Protein AF-A0A8S1W1Z1-F1 (afdb_monomer_lite)

InterPro domains:
  IPR001373 Cullin, N-terminal [PF00888] (69-509)
  IPR016158 Cullin homology domain [PS50069] (404-631)
  IPR045093 Cullin [PTHR11932] (11-750)

Organism: Paramecium octaurelia (NCBI:txid43137)

Radius of gyration: 48.41 Å; chains: 1; bounding box: 93×85×151 Å

Secondary structure (DSSP, 8-state):
-HHHHHHHHHHHHHHHHHHHHHHHHHHT-SS--TTTHHHHHHHHHHHHHHHHTTS-HHHHHHHHHHHHHHHHHHHHHHIIIIIHHHHHTS-TT-TTTHHHHHHHHHHHHHHHHHHHHHHHHHTHHHHHHT-STTHHHHHHHHHHHHHHHHHHTSSHHHHHHHHHHHHHHHHHH-S-TTSHHHHHHHHHHHHHHHHHHHHHTT-TT-TTT--HHHHHHHHHHHHHHHHHHHHHHH--HHHHHHHHHHHHHHHHHHT--S-HHHHHHHHHHHIIIIIIHHHHHHH-TTSTT-HHHHHHT--TT-HHHHHHHHHHIIIIITT-TT-HHHHHHHHHHHHHHHHHHHHTTTTPPP-HHHHHHHHHHHHHHHHHHHHHHHHTSTT-HHHHHHHHHHHHHHHT-GGG---HHHHHHHHHHHHHHHHHHH----HHHHHHGGGGGG-S-HHHHHHHHHHHHHHHHHHHHHH--SHHHHHHHHHHHHHHHHHHHHHH-HHHHHHHHHHHHHHHHHHS-EEEEE-TT--EEEEEPP----TTTSPPBPP------GGGHHHHHHHHHHHHTSSS------GGG-EEEEEETTTTEEEEEEHHHHHHHHTTSS----EEHHHHHHHH---HHHHHHHHHHHHHTTSEEEEEETTEEEEEE-HHHHHHHTTS-EEEE-------B-----------THHHHHHHHHHHHHHHSEEEHHHHHHHHHHHHHHHHS-PPPHHHHHHHHHHHHHTTSEEE-SS-TTEEEE-

Sequence (755 aa):
MAQSQNLTKTQFQDLEKQIENSFKNIFQAPTLLRKEHSKSDIQLNVEMMNFILKFANDEQIEMAINFFRILTKKVKHHIQDYIIPSLNCLKFDDQQQGCSNLEVFIQNYQTFIQRSRYLLTSFYFAINLLHQNNLLETLQKYLSYLFFERLCSTQIPKQLFMCFFQQLDAAYTRTDHNQDSWKKLTLALKEFGDILLNQQKAQQSIEIILDFPNHIFSHFQKKYQGLFNRWVDECEIPLYLRRVKMEKELNNQILNFQNSSIKQQVNSLLEDHLLKNYKDVILSEMKPFNLGQLLQNFKYEAQEYQNDLELFNELYLTLDPNDQEIKLKIKQKIIQEGTQILEMVINEEINQKLAHSFIISMFQLLQKYLKMIETCLCHNTNIQSLLTSAFEELLNCQNQNIDFQEYFVLFIEEEIENVIKNQIRNEYLIDSIQLLLFMSENQDFALYYQNRLAQRLLKYYRILSNHEFLQIYLRTESLIIQKMSSLMGNQNTYHLQSMIEEFQNNSDTTFEFRTEDHKLLIVQYPLLLKHQDWPKFKQQQIELNQEFQTINQLKLQFESQQDQKLINWIDLISYVDIEYSKMQITFRISIPQAMILFSYQSSNEFMSVKRISSITKLQEYFISQNCAEMKAAKILEEVIQDDVELYRFNEEWMEQEATQRRKIIIATTQNPFLYLKKSKQRKNLQLPIEAFIIKTLKNQKQILFQDLVPMLEKFIKRTFNESVELVQITAIVKYLYEKNYLEKDESNPELLKYI

Foldseek 3Di:
DVVVVVVLVVLVVVLLVLLVVLLCCLLVDPDDPVPPSVVSLVVSQVSLLVSLVVDDLVVSLVSLVVSVVSVLVSLLVSLVPPVVVVLVVDPLVDLVCLLVSLVVNLVSLVSQLVSVLSSCSSNVNSQCSNDDPPSSVLVSLVSLVSNVVNCLVDCSLVSNVVSLVSLVVVLVPDPDCPDPVSVSSLVSSQSSVQSLVVNVVNDPPPVDRPPPLVVLLVSLLVVLLVVQVPCLVVDALLVLLVVLVVVLVSLVRRVPYPDCVSSVSSNVSSLVRSPVVCVCVLLDPPDDRHPLVLLVVDDPVDVSSLVSLLSVLVNPCVVPVPPVSSLVSLLVSLLVQLVVLVVQCQPDDDDLVNLQSSLVSVVVSLVSQVVSCVRRNVVSVSSVVSSLVSLLCSQAVVVRVDDNLVSLLSNLVVVLVVCLVVVDDDVVSLSSLCSCLSYQPLLVSLVVNQLVLLLVLLQCLQVVPDPVSNVSSLVSQVSNLVSSCVRVNCVSSVLVVVVSVLSVVQSPDWDFDADPVRDTDTHRGDRDDDPVSHFAFDDDDWDDDPVCVSVVSVVVVNVVPDPPDDDDDDQQSDWDWDQDVVFLEIETEGNLLVLLVVVCVVPQDWAFLVRSCVRRVDDSVSSVQSQVQCVVLVQWDWDQDPNTTTIGGRPPVCVVVRPDNDYHYGGRPDSRGDDPPPPPPVPPCLVVLLVLVLVVCVVVQKDFLVVSQVVSQVVCCNPPVDGDDPVSNVVSLVVCVVVQQWDADPVDRRMTGGD

pLDDT: mean 82.54, std 10.55, range [36.75, 95.62]

Structure (mmCIF, N/CA/C/O backbone):
data_AF-A0A8S1W1Z1-F1
#
_entry.id   AF-A0A8S1W1Z1-F1
#
loop_
_atom_site.group_PDB
_atom_site.id
_atom_site.type_symbol
_atom_site.label_atom_id
_atom_site.label_alt_id
_atom_site.label_comp_id
_atom_site.label_asym_id
_atom_site.label_entity_id
_atom_site.label_seq_id
_atom_site.pdbx_PDB_ins_code
_atom_site.Cartn_x
_atom_site.Cartn_y
_atom_site.Cartn_z
_atom_site.occupancy
_atom_site.B_iso_or_equiv
_atom_site.auth_seq_id
_atom_site.auth_comp_id
_atom_site.auth_asym_id
_atom_site.auth_atom_id
_atom_site.pdbx_PDB_model_num
ATOM 1 N N . MET A 1 1 ? -29.841 -31.504 88.970 1.00 41.09 1 MET A N 1
ATOM 2 C CA . MET A 1 1 ? -30.162 -31.314 87.536 1.00 41.09 1 MET A CA 1
ATOM 3 C C . MET A 1 1 ? -31.179 -30.192 87.290 1.00 41.09 1 MET A C 1
ATOM 5 O O . MET A 1 1 ? -30.877 -29.318 86.495 1.00 41.09 1 MET A O 1
ATOM 9 N N . ALA A 1 2 ? -32.317 -30.106 87.998 1.00 40.75 2 ALA A N 1
ATOM 10 C CA . ALA A 1 2 ? -33.287 -29.011 87.784 1.00 40.75 2 ALA A CA 1
ATOM 11 C C . ALA A 1 2 ? -32.775 -27.596 88.170 1.00 40.75 2 ALA A C 1
ATOM 13 O O . ALA A 1 2 ? -33.076 -26.618 87.491 1.00 40.75 2 ALA A O 1
ATOM 14 N N . GLN A 1 3 ? -31.945 -27.465 89.217 1.00 36.75 3 GLN A N 1
ATOM 15 C CA . GLN A 1 3 ? -31.344 -26.173 89.603 1.00 36.75 3 GLN A CA 1
ATOM 16 C C . GLN A 1 3 ? -30.238 -25.695 88.638 1.00 36.75 3 GLN A C 1
ATOM 18 O O . GLN A 1 3 ? -30.106 -24.494 88.425 1.00 36.75 3 GLN A O 1
ATOM 23 N N . SER A 1 4 ? -29.489 -26.604 87.996 1.00 42.31 4 SER A N 1
ATOM 24 C CA . SER A 1 4 ? -28.465 -26.245 86.997 1.00 42.31 4 SER A CA 1
ATOM 25 C C . SER A 1 4 ? -29.071 -25.854 85.640 1.00 42.31 4 SER A C 1
ATOM 27 O O . SER A 1 4 ? -28.515 -25.005 84.946 1.00 42.31 4 SER A O 1
ATOM 29 N N . GLN A 1 5 ? -30.240 -26.404 85.286 1.00 53.53 5 GLN A N 1
ATOM 30 C CA . GLN A 1 5 ? -31.008 -26.017 84.091 1.00 53.53 5 GLN A CA 1
ATOM 31 C C . GLN A 1 5 ? -31.699 -24.646 84.236 1.00 53.53 5 GLN A C 1
ATOM 33 O O . GLN A 1 5 ? -31.780 -23.884 83.276 1.00 53.53 5 GLN A O 1
ATOM 38 N N . ASN A 1 6 ? -32.149 -24.278 85.442 1.00 56.44 6 ASN A N 1
ATOM 39 C CA . ASN A 1 6 ? -32.718 -22.946 85.679 1.00 56.44 6 ASN A CA 1
ATOM 40 C C . ASN A 1 6 ? -31.652 -21.837 85.704 1.00 56.44 6 ASN A C 1
ATOM 42 O O . ASN A 1 6 ? -31.912 -20.757 85.179 1.00 56.44 6 ASN A O 1
ATOM 46 N N . LEU A 1 7 ? -30.451 -22.104 86.243 1.00 53.84 7 LEU A N 1
ATOM 47 C CA . LEU A 1 7 ? -29.337 -21.141 86.226 1.00 53.84 7 LEU A CA 1
ATOM 48 C C . LEU A 1 7 ? -28.805 -20.858 84.812 1.00 53.84 7 LEU A C 1
ATOM 50 O O . LEU A 1 7 ? -28.386 -19.742 84.523 1.00 53.84 7 LEU A O 1
ATOM 54 N N . THR A 1 8 ? -28.809 -21.855 83.928 1.00 68.81 8 THR A N 1
ATOM 55 C CA . THR A 1 8 ? -28.355 -21.697 82.535 1.00 68.81 8 THR A CA 1
ATOM 56 C C . THR A 1 8 ? -29.354 -20.897 81.697 1.00 68.81 8 THR A C 1
ATOM 58 O O . THR A 1 8 ? -28.939 -20.102 80.855 1.00 68.81 8 THR A O 1
ATOM 61 N N . LYS A 1 9 ? -30.660 -21.015 81.978 1.00 76.62 9 LYS A N 1
ATOM 62 C CA . LYS A 1 9 ? -31.714 -20.238 81.305 1.00 76.62 9 LYS A CA 1
ATOM 63 C C . LYS A 1 9 ? -31.689 -18.749 81.668 1.00 76.62 9 LYS A C 1
ATOM 65 O O . LYS A 1 9 ? -31.817 -17.916 80.776 1.00 76.62 9 LYS A O 1
ATOM 70 N N . THR A 1 10 ? -31.503 -18.403 82.943 1.00 79.00 10 THR A N 1
ATOM 71 C CA . THR A 1 10 ? -31.372 -16.997 83.368 1.00 79.00 10 THR A CA 1
ATOM 72 C C . THR A 1 10 ? -30.078 -16.366 82.859 1.00 79.00 10 THR A C 1
ATOM 74 O O . THR A 1 10 ? -30.119 -15.261 82.330 1.00 79.00 10 THR A O 1
ATOM 77 N N . GLN A 1 11 ? -28.953 -17.091 82.899 1.00 80.56 11 GLN A N 1
ATOM 78 C CA . GLN A 1 11 ? -27.682 -16.619 82.329 1.00 80.56 11 GLN A CA 1
ATOM 79 C C . GLN A 1 11 ? -27.772 -16.352 80.818 1.00 80.56 11 GLN A C 1
ATOM 81 O O . GLN A 1 11 ? -27.222 -15.363 80.339 1.00 80.56 11 GLN A O 1
ATOM 86 N N . PHE A 1 12 ? -28.495 -17.189 80.066 1.00 83.00 12 PHE A N 1
ATOM 87 C CA . PHE A 1 12 ? -28.732 -16.954 78.639 1.00 83.00 12 PHE A CA 1
ATOM 88 C C . PHE A 1 12 ? -29.585 -15.704 78.384 1.00 83.00 12 PHE A C 1
ATOM 90 O O . PHE A 1 12 ? -29.287 -14.936 77.475 1.00 83.00 12 PHE A O 1
ATOM 97 N N . GLN A 1 13 ? -30.621 -15.468 79.196 1.00 84.25 13 GLN A N 1
ATOM 98 C CA . GLN A 1 13 ? -31.466 -14.270 79.091 1.00 84.25 13 GLN A CA 1
ATOM 99 C C . GLN A 1 13 ? -30.701 -12.980 79.412 1.00 84.25 13 GLN A C 1
ATOM 101 O O . GLN A 1 13 ? -30.949 -11.946 78.788 1.00 84.25 13 GLN A O 1
ATOM 106 N N . ASP A 1 14 ? -29.765 -13.026 80.361 1.00 84.94 14 ASP A N 1
ATOM 107 C CA . ASP A 1 14 ? -28.899 -11.887 80.667 1.00 84.94 14 ASP A CA 1
ATOM 108 C C . ASP A 1 14 ? -27.917 -11.609 79.518 1.00 84.94 14 ASP A C 1
ATOM 110 O O . ASP A 1 14 ? -27.782 -10.457 79.100 1.00 84.94 14 ASP A O 1
ATOM 114 N N . LEU A 1 15 ? -27.334 -12.653 78.918 1.00 83.94 15 LEU A N 1
ATOM 115 C CA . LEU A 1 15 ? -26.520 -12.531 77.702 1.00 83.94 15 LEU A CA 1
ATOM 116 C C . LEU A 1 15 ? -27.328 -11.997 76.513 1.00 83.94 15 LEU A C 1
ATOM 118 O O . LEU A 1 15 ? -26.839 -11.146 75.777 1.00 83.94 15 LEU A O 1
ATOM 122 N N . GLU A 1 16 ? -28.579 -12.423 76.331 1.00 84.81 16 GLU A N 1
ATOM 123 C CA . GLU A 1 16 ? -29.460 -11.897 75.281 1.00 84.81 16 GLU A CA 1
ATOM 124 C C . GLU A 1 16 ? -29.704 -10.386 75.451 1.00 84.81 16 GLU A C 1
ATOM 126 O O . GLU A 1 16 ? -29.646 -9.634 74.474 1.00 84.81 16 GLU A O 1
ATOM 131 N N . LYS A 1 17 ? -29.894 -9.909 76.690 1.00 85.75 17 LYS A N 1
ATOM 132 C CA . LYS A 1 17 ? -29.996 -8.469 76.989 1.00 85.75 17 LYS A CA 1
ATOM 133 C C . LYS A 1 17 ? -28.693 -7.722 76.716 1.00 85.75 17 LYS A C 1
ATOM 135 O O . LYS A 1 17 ? -28.730 -6.603 76.206 1.00 85.75 17 LYS A O 1
ATOM 140 N N . GLN A 1 18 ? -27.544 -8.307 77.042 1.00 85.38 18 GLN A N 1
ATOM 141 C CA . GLN A 1 18 ? -26.244 -7.694 76.757 1.00 85.38 18 GLN A CA 1
ATOM 142 C C . GLN A 1 18 ? -25.961 -7.633 75.250 1.00 85.38 18 GLN A C 1
ATOM 144 O O . GLN A 1 18 ? -25.497 -6.602 74.763 1.00 85.38 18 GLN A O 1
ATOM 149 N N . ILE A 1 19 ? -26.317 -8.682 74.500 1.00 84.56 19 ILE A N 1
ATOM 150 C CA . ILE A 1 19 ? -26.302 -8.695 73.032 1.00 84.56 19 ILE A CA 1
ATOM 151 C C . ILE A 1 19 ? -27.196 -7.585 72.484 1.00 84.56 19 ILE A C 1
ATOM 153 O O . ILE A 1 19 ? -26.788 -6.856 71.584 1.00 84.56 19 ILE A O 1
ATOM 157 N N . GLU A 1 20 ? -28.402 -7.416 73.029 1.00 85.06 20 GLU A N 1
ATOM 158 C CA . GLU A 1 20 ? -29.298 -6.340 72.613 1.00 85.06 20 GLU A CA 1
ATOM 159 C C . GLU A 1 20 ? -28.706 -4.953 72.895 1.00 85.06 20 GLU A C 1
ATOM 161 O O . GLU A 1 20 ? -28.796 -4.070 72.043 1.00 85.06 20 GLU A O 1
ATOM 166 N N . ASN A 1 21 ? -28.063 -4.763 74.046 1.00 84.38 21 ASN A N 1
ATOM 167 C CA . ASN A 1 21 ? -27.410 -3.501 74.386 1.00 84.38 21 ASN A CA 1
ATOM 168 C C . ASN A 1 21 ? -26.213 -3.212 73.472 1.00 84.38 21 ASN A C 1
ATOM 170 O O . ASN A 1 21 ? -26.111 -2.102 72.956 1.00 84.38 21 ASN A O 1
ATOM 174 N N . SER A 1 22 ? -25.352 -4.200 73.204 1.00 83.38 22 SER A N 1
ATOM 175 C CA . SER A 1 22 ? -24.253 -4.057 72.234 1.00 83.38 22 SER A CA 1
ATOM 176 C C . SER A 1 22 ? -24.800 -3.752 70.834 1.00 83.38 22 SER A C 1
ATOM 178 O O . SER A 1 22 ? -24.353 -2.807 70.186 1.00 83.38 22 SER A O 1
ATOM 180 N N . PHE A 1 23 ? -25.865 -4.437 70.406 1.00 85.50 23 PHE A N 1
ATOM 181 C CA . PHE A 1 23 ? -26.525 -4.165 69.130 1.00 85.50 23 PHE A CA 1
ATOM 182 C C . PHE A 1 23 ? -27.056 -2.726 69.038 1.00 85.50 23 PHE A C 1
ATOM 184 O O . PHE A 1 23 ? -26.802 -2.046 68.043 1.00 85.50 23 PHE A O 1
ATOM 191 N N . LYS A 1 24 ? -27.754 -2.229 70.070 1.00 84.19 24 LYS A N 1
ATOM 192 C CA . LYS A 1 24 ? -28.224 -0.832 70.126 1.00 84.19 24 LYS A CA 1
ATOM 193 C C . LYS A 1 24 ? -27.051 0.146 70.108 1.00 84.19 24 LYS A C 1
ATOM 195 O O . LYS A 1 24 ? -27.077 1.105 69.344 1.00 84.19 24 LYS A O 1
ATOM 200 N N . ASN A 1 25 ? -25.988 -0.131 70.854 1.00 83.00 25 ASN A N 1
ATOM 201 C CA . ASN A 1 25 ? -24.802 0.721 70.887 1.00 83.00 25 ASN A CA 1
ATOM 202 C C . ASN A 1 25 ? -24.084 0.788 69.530 1.00 83.00 25 ASN A C 1
ATOM 204 O O . ASN A 1 25 ? -23.547 1.833 69.182 1.00 83.00 25 ASN A O 1
ATOM 208 N N . ILE A 1 26 ? -24.098 -0.288 68.740 1.00 84.06 26 ILE A N 1
ATOM 209 C CA . ILE A 1 26 ? -23.440 -0.329 67.426 1.00 84.06 26 ILE A CA 1
ATOM 210 C C . ILE A 1 26 ? -24.333 0.265 66.322 1.00 84.06 26 ILE A C 1
ATOM 212 O O . ILE A 1 26 ? -23.852 1.022 65.478 1.00 84.06 26 ILE A O 1
ATOM 216 N N . PHE A 1 27 ? -25.631 -0.058 66.307 1.00 82.50 27 PHE A N 1
ATOM 217 C CA . PHE A 1 27 ? -26.546 0.319 65.218 1.00 82.50 27 PHE A CA 1
ATOM 218 C C . PHE A 1 27 ? -27.406 1.559 65.486 1.00 82.50 27 PHE A C 1
ATOM 220 O O . PHE A 1 27 ? -27.892 2.155 64.527 1.00 82.50 27 PHE A O 1
ATOM 227 N N . GLN A 1 28 ? -27.586 1.976 66.740 1.00 79.06 28 GLN A N 1
ATOM 228 C CA . GLN A 1 28 ? -28.402 3.145 67.107 1.00 79.06 28 GLN A CA 1
ATOM 229 C C . GLN A 1 28 ? -27.569 4.335 67.608 1.00 79.06 28 GLN A C 1
ATOM 231 O O . GLN A 1 28 ? -28.120 5.418 67.789 1.00 79.06 28 GLN A O 1
ATOM 236 N N . ALA A 1 29 ? -26.250 4.187 67.788 1.00 74.81 29 ALA A N 1
ATOM 237 C CA . ALA A 1 29 ? -25.397 5.313 68.161 1.00 74.81 29 ALA A CA 1
ATOM 238 C C . ALA A 1 29 ? -25.264 6.344 67.015 1.00 74.81 29 ALA A C 1
ATOM 240 O O . ALA A 1 29 ? -25.093 5.960 65.848 1.00 74.81 29 ALA A O 1
ATOM 241 N N . PRO A 1 30 ? -25.294 7.656 67.329 1.00 64.06 30 PRO A N 1
ATOM 242 C CA . PRO A 1 30 ? -25.141 8.721 66.338 1.00 64.06 30 PRO A CA 1
ATOM 243 C C . PRO A 1 30 ? -23.711 8.811 65.777 1.00 64.06 30 PRO A C 1
ATOM 245 O O . PRO A 1 30 ? -23.535 9.197 64.625 1.00 64.06 30 PRO A O 1
ATOM 248 N N . THR A 1 31 ? -22.686 8.405 66.537 1.00 62.00 31 THR A N 1
ATOM 249 C CA . THR A 1 31 ? -21.277 8.396 66.108 1.00 62.00 31 THR A CA 1
ATOM 250 C C . THR A 1 31 ? -20.552 7.130 66.574 1.00 62.00 31 THR A C 1
ATOM 252 O O . THR A 1 31 ? -20.745 6.655 67.689 1.00 62.00 31 THR A O 1
ATOM 255 N N . LEU A 1 32 ? -19.700 6.572 65.707 1.00 58.25 32 LEU A N 1
ATOM 256 C CA . LEU A 1 32 ? -18.851 5.412 66.011 1.00 58.25 32 LEU A CA 1
ATOM 257 C C . LEU A 1 32 ? -17.641 5.856 66.856 1.00 58.25 32 LEU A C 1
ATOM 259 O O . LEU A 1 32 ? -16.612 6.267 66.314 1.00 58.25 32 LEU A O 1
ATOM 263 N N . LEU A 1 33 ? -17.731 5.775 68.186 1.00 54.94 33 LEU A N 1
ATOM 264 C CA . LEU A 1 33 ? -16.610 6.087 69.080 1.00 54.94 33 LEU A CA 1
ATOM 265 C C . LEU A 1 33 ? -15.640 4.896 69.161 1.00 54.94 33 LEU A C 1
ATOM 267 O O . LEU A 1 33 ? -15.765 4.019 70.011 1.00 54.94 33 LEU A O 1
ATOM 271 N N . ARG A 1 34 ? -14.619 4.876 68.289 1.00 53.97 34 ARG A N 1
ATOM 272 C CA . ARG A 1 34 ? -13.616 3.787 68.164 1.00 53.97 34 ARG A CA 1
ATOM 273 C C . ARG A 1 34 ? -12.986 3.279 69.478 1.00 53.97 34 ARG A C 1
ATOM 275 O O . ARG A 1 34 ? -12.453 2.175 69.474 1.00 53.97 34 ARG A O 1
ATOM 282 N N . LYS A 1 35 ? -12.967 4.066 70.561 1.00 50.06 35 LYS A N 1
ATOM 283 C CA . LYS A 1 35 ? -12.235 3.742 71.803 1.00 50.06 35 LYS A CA 1
ATOM 284 C C . LYS A 1 35 ? -13.085 3.157 72.936 1.00 50.06 35 LYS A C 1
ATOM 286 O O . LYS A 1 35 ? -12.519 2.470 73.778 1.00 50.06 35 LYS A O 1
ATOM 291 N N . GLU A 1 36 ? -14.394 3.404 72.972 1.00 49.09 36 GLU A N 1
ATOM 292 C CA . GLU A 1 36 ? -15.251 2.945 74.083 1.00 49.09 36 GLU A CA 1
ATOM 293 C C . GLU A 1 36 ? -15.950 1.618 73.775 1.00 49.09 36 GLU A C 1
ATOM 295 O O . GLU A 1 36 ? -16.078 0.775 74.661 1.00 49.09 36 GLU A O 1
ATOM 300 N N . HIS A 1 37 ? -16.290 1.373 72.506 1.00 55.84 37 HIS A N 1
ATOM 301 C CA . HIS A 1 37 ? -16.954 0.137 72.081 1.00 55.84 37 HIS A CA 1
ATOM 302 C C . HIS A 1 37 ? -16.086 -1.117 72.289 1.00 55.84 37 HIS A C 1
ATOM 304 O O . HIS A 1 37 ? -16.599 -2.170 72.656 1.00 55.84 37 HIS A O 1
ATOM 310 N N . SER A 1 38 ? -14.752 -1.007 72.189 1.00 60.62 38 SER A N 1
ATOM 311 C CA . SER A 1 38 ? -13.870 -2.178 72.290 1.00 60.62 38 SER A CA 1
ATOM 312 C C . SER A 1 38 ? -13.922 -2.867 73.655 1.00 60.62 38 SER A C 1
ATOM 314 O O . SER A 1 38 ? -13.819 -4.084 73.703 1.00 60.62 38 SER A O 1
ATOM 316 N N . LYS A 1 39 ? -14.124 -2.147 74.768 1.00 66.56 39 LYS A N 1
ATOM 317 C CA . LYS A 1 39 ? -14.141 -2.782 76.098 1.00 66.56 39 LYS A CA 1
ATOM 318 C C . LYS A 1 39 ? -15.425 -3.566 76.356 1.00 66.56 39 LYS A C 1
ATOM 320 O O . LYS A 1 39 ? -15.335 -4.713 76.781 1.00 66.56 39 LYS A O 1
ATOM 325 N N . SER A 1 40 ? -16.594 -2.983 76.079 1.00 70.94 40 SER A N 1
ATOM 326 C CA . SER A 1 40 ? -17.875 -3.677 76.283 1.00 70.94 40 SER A CA 1
ATOM 327 C C . SER A 1 40 ? -18.082 -4.816 75.286 1.00 70.94 40 SER A C 1
ATOM 329 O O . SER A 1 40 ? -18.641 -5.843 75.650 1.00 70.94 40 SER A O 1
ATOM 331 N N . ASP A 1 41 ? -17.597 -4.667 74.051 1.00 73.12 41 ASP A N 1
ATOM 332 C CA . ASP A 1 41 ? -17.726 -5.699 73.020 1.00 73.12 41 ASP A CA 1
ATOM 333 C C . ASP A 1 41 ? -16.752 -6.868 73.236 1.00 73.12 41 ASP A C 1
ATOM 335 O O . ASP A 1 41 ? -17.132 -8.026 73.060 1.00 73.12 41 ASP A O 1
ATOM 339 N N . ILE A 1 42 ? -15.519 -6.599 73.692 1.00 78.75 42 ILE A N 1
ATOM 340 C CA . ILE A 1 42 ? -14.591 -7.657 74.131 1.00 78.75 42 ILE A CA 1
ATOM 341 C C . ILE A 1 42 ? -15.171 -8.384 75.345 1.00 78.75 42 ILE A C 1
ATOM 343 O O . ILE A 1 42 ? -15.110 -9.610 75.403 1.00 78.75 42 ILE A O 1
ATOM 347 N N . GLN A 1 43 ? -15.756 -7.650 76.293 1.00 82.25 43 GLN A N 1
ATOM 348 C CA . GLN A 1 43 ? -16.395 -8.245 77.460 1.00 82.25 43 GLN A CA 1
ATOM 349 C C . GLN A 1 43 ? -17.577 -9.138 77.062 1.00 82.25 43 GLN A C 1
ATOM 351 O O . GLN A 1 43 ? -17.638 -10.274 77.520 1.00 82.25 43 GLN A O 1
ATOM 356 N N . LEU A 1 44 ? -18.444 -8.689 76.148 1.00 84.75 44 LEU A N 1
ATOM 357 C CA . LEU A 1 44 ? -19.537 -9.508 75.620 1.00 84.75 44 LEU A CA 1
ATOM 358 C C . LEU A 1 44 ? -19.015 -10.792 74.960 1.00 84.75 44 LEU A C 1
ATOM 360 O O . LEU A 1 44 ? -19.517 -11.875 75.244 1.00 84.75 44 LEU A O 1
ATOM 364 N N . ASN A 1 45 ? -17.976 -10.690 74.128 1.00 84.19 45 ASN A N 1
ATOM 365 C CA . ASN A 1 45 ? -17.371 -11.850 73.476 1.00 84.19 45 ASN A CA 1
ATOM 366 C C . ASN A 1 45 ? -16.795 -12.852 74.498 1.00 84.19 45 ASN A C 1
ATOM 368 O O . ASN A 1 45 ? -16.975 -14.060 74.356 1.00 84.19 45 ASN A O 1
ATOM 372 N N . VAL A 1 46 ? -16.142 -12.361 75.559 1.00 84.94 46 VAL A N 1
ATOM 373 C CA . VAL A 1 46 ? -15.609 -13.186 76.660 1.00 84.94 46 VAL A CA 1
ATOM 374 C C . VAL A 1 46 ? -16.735 -13.831 77.470 1.00 84.94 46 VAL A C 1
ATOM 376 O O . VAL A 1 46 ? -16.641 -15.002 77.832 1.00 84.94 46 VAL A O 1
ATOM 379 N N . GLU A 1 47 ? -17.814 -13.107 77.749 1.00 85.38 47 GLU A N 1
ATOM 380 C CA . GLU A 1 47 ? -18.965 -13.635 78.486 1.00 85.38 47 GLU A CA 1
ATOM 381 C C . GLU A 1 47 ? -19.718 -14.692 77.665 1.00 85.38 47 GLU A C 1
ATOM 383 O O . GLU A 1 47 ? -20.048 -15.757 78.193 1.00 85.38 47 GLU A O 1
ATOM 388 N N . MET A 1 48 ? -19.882 -14.469 76.358 1.00 84.81 48 MET A N 1
ATOM 389 C CA . MET A 1 48 ? -20.394 -15.470 75.420 1.00 84.81 48 MET A CA 1
ATOM 390 C C . MET A 1 48 ? -19.485 -16.700 75.354 1.00 84.81 48 MET A C 1
ATOM 392 O O . MET A 1 48 ? -19.976 -17.825 75.418 1.00 84.81 48 MET A O 1
ATOM 396 N N . MET A 1 49 ? -18.165 -16.508 75.285 1.00 86.25 49 MET A N 1
ATOM 397 C CA . MET A 1 49 ? -17.184 -17.594 75.310 1.00 86.25 49 MET A CA 1
ATOM 398 C C . MET A 1 49 ? -17.302 -18.441 76.574 1.00 86.25 49 MET A C 1
ATOM 400 O O . MET A 1 49 ? -17.470 -19.659 76.498 1.00 86.25 49 MET A O 1
ATOM 404 N N . ASN A 1 50 ? -17.275 -17.792 77.736 1.00 86.56 50 ASN A N 1
ATOM 405 C CA . ASN A 1 50 ? -17.387 -18.451 79.032 1.00 86.56 50 ASN A CA 1
ATOM 406 C C . ASN A 1 50 ? -18.723 -19.176 79.203 1.00 86.56 50 ASN A C 1
ATOM 408 O O . ASN A 1 50 ? -18.796 -20.155 79.940 1.00 86.56 50 ASN A O 1
ATOM 412 N N . PHE A 1 51 ? -19.786 -18.694 78.561 1.00 86.56 51 PHE A N 1
ATOM 413 C CA . PHE A 1 51 ? -21.082 -19.353 78.570 1.00 86.56 51 PHE A CA 1
ATOM 414 C C . PHE A 1 51 ? -21.112 -20.578 77.656 1.00 86.56 51 PHE A C 1
ATOM 416 O O . PHE A 1 51 ? -21.553 -21.636 78.097 1.00 86.56 51 PHE A O 1
ATOM 423 N N . ILE A 1 52 ? -20.604 -20.469 76.425 1.00 85.00 52 ILE A N 1
ATOM 424 C CA . ILE A 1 52 ? -20.589 -21.584 75.471 1.00 85.00 52 ILE A CA 1
ATOM 425 C C . ILE A 1 52 ? -19.699 -22.729 75.980 1.00 85.00 52 ILE A C 1
ATOM 427 O O . ILE A 1 52 ? -20.117 -23.880 75.945 1.00 85.00 52 ILE A O 1
ATOM 431 N N . LEU A 1 53 ? -18.533 -22.433 76.564 1.00 85.19 53 LEU A N 1
ATOM 432 C CA . LEU A 1 53 ? -17.608 -23.447 77.099 1.00 85.19 53 LEU A CA 1
ATOM 433 C C . LEU A 1 53 ? -18.173 -24.289 78.263 1.00 85.19 53 LEU A C 1
ATOM 435 O O . LEU A 1 53 ? -17.545 -25.270 78.657 1.00 85.19 53 LEU A O 1
ATOM 439 N N . LYS A 1 54 ? -19.345 -23.944 78.819 1.00 85.88 54 LYS A N 1
ATOM 440 C CA . LYS A 1 54 ? -20.030 -24.753 79.847 1.00 85.88 54 LYS A CA 1
ATOM 441 C C . LYS A 1 54 ? -20.743 -25.986 79.282 1.00 85.88 54 LYS A C 1
ATOM 443 O O . LYS A 1 54 ? -21.161 -26.833 80.068 1.00 85.88 54 LYS A O 1
ATOM 448 N N . PHE A 1 55 ? -20.917 -26.063 77.964 1.00 84.81 55 PHE A N 1
ATOM 449 C CA . PHE A 1 55 ? -21.656 -27.122 77.278 1.00 84.81 55 PHE A CA 1
ATOM 450 C C . PHE A 1 55 ? -20.712 -28.153 76.645 1.00 84.81 55 PHE A C 1
ATOM 452 O O . PHE A 1 55 ? -19.536 -27.862 76.403 1.00 84.81 55 PHE A O 1
ATOM 459 N N . ALA A 1 56 ? -21.215 -29.361 76.372 1.00 84.94 56 ALA A N 1
ATOM 460 C CA . ALA A 1 56 ? -20.457 -30.379 75.637 1.00 84.94 56 ALA A CA 1
ATOM 461 C C . ALA A 1 56 ? -20.216 -29.937 74.180 1.00 84.94 56 ALA A C 1
ATOM 463 O O . ALA A 1 56 ? -20.981 -29.136 73.650 1.00 84.94 56 ALA A O 1
ATOM 464 N N . ASN A 1 57 ? -19.177 -30.458 73.518 1.00 78.62 57 ASN A N 1
ATOM 465 C CA . ASN A 1 57 ? -18.756 -29.998 72.182 1.00 78.62 57 ASN A CA 1
ATOM 466 C C . ASN A 1 57 ? -19.900 -29.938 71.146 1.00 78.62 57 ASN A C 1
ATOM 468 O O . ASN A 1 57 ? -19.979 -28.969 70.395 1.00 78.62 57 ASN A O 1
ATOM 472 N N . ASP A 1 58 ? -20.816 -30.912 71.144 1.00 76.25 58 ASP A N 1
ATOM 473 C CA . ASP A 1 58 ? -21.952 -30.938 70.207 1.00 76.25 58 ASP A CA 1
ATOM 474 C C . ASP A 1 58 ? -22.995 -29.841 70.516 1.00 76.25 58 ASP A C 1
ATOM 476 O O . ASP A 1 58 ? -23.575 -29.238 69.613 1.00 76.25 58 ASP A O 1
ATOM 480 N N . GLU A 1 59 ? -23.179 -29.507 71.796 1.00 82.38 59 GLU A N 1
ATOM 481 C CA . GLU A 1 59 ? -24.095 -28.462 72.277 1.00 82.38 59 GLU A CA 1
ATOM 482 C C . GLU A 1 59 ? -23.501 -27.046 72.132 1.00 82.38 59 GLU A C 1
ATOM 484 O O . GLU A 1 59 ? -24.234 -26.060 72.012 1.00 82.38 59 GLU A O 1
ATOM 489 N N . GLN A 1 60 ? -22.167 -26.918 72.100 1.00 82.88 60 GLN A N 1
ATOM 490 C CA . GLN A 1 60 ? -21.479 -25.639 71.882 1.00 82.88 60 GLN A CA 1
ATOM 491 C C . GLN A 1 60 ? -21.820 -25.032 70.516 1.00 82.88 60 GLN A C 1
ATOM 493 O O . GLN A 1 60 ? -22.053 -23.824 70.410 1.00 82.88 60 GLN A O 1
ATOM 498 N N . ILE A 1 61 ? -21.892 -25.874 69.480 1.00 81.00 61 ILE A N 1
ATOM 499 C CA . ILE A 1 61 ? -22.263 -25.471 68.117 1.00 81.00 61 ILE A CA 1
ATOM 500 C C . ILE A 1 61 ? -23.714 -24.983 68.090 1.00 81.00 61 ILE A C 1
ATOM 502 O O . ILE A 1 61 ? -24.003 -23.925 67.529 1.00 81.00 61 ILE A O 1
ATOM 506 N N . GLU A 1 62 ? -24.630 -25.706 68.736 1.00 82.19 62 GLU A N 1
ATOM 507 C CA . GLU A 1 62 ? -26.040 -25.317 68.811 1.00 82.19 62 GLU A CA 1
ATOM 508 C C . GLU A 1 62 ? -26.225 -23.972 69.532 1.00 82.19 62 GLU A C 1
ATOM 510 O O . GLU A 1 62 ? -26.996 -23.113 69.087 1.00 82.19 62 GLU A O 1
ATOM 515 N N . MET A 1 63 ? -25.458 -23.733 70.597 1.00 83.06 63 MET A N 1
ATOM 516 C CA . MET A 1 63 ? -25.477 -22.455 71.305 1.00 83.06 63 MET A CA 1
ATOM 517 C C . MET A 1 63 ? -24.912 -21.304 70.473 1.00 83.06 63 MET A C 1
ATOM 519 O O . MET A 1 63 ? -25.521 -20.231 70.431 1.00 83.06 63 MET A O 1
ATOM 523 N N . ALA A 1 64 ? -23.819 -21.526 69.739 1.00 82.81 64 ALA A N 1
ATOM 524 C CA . ALA A 1 64 ? -23.317 -20.551 68.774 1.00 82.81 64 ALA A CA 1
ATOM 525 C C . ALA A 1 64 ? -24.381 -20.220 67.706 1.00 82.81 64 ALA A C 1
ATOM 527 O O . ALA A 1 64 ? -24.650 -19.044 67.447 1.00 82.81 64 ALA A O 1
ATOM 528 N N . ILE A 1 65 ? -25.069 -21.230 67.154 1.00 82.69 65 ILE A N 1
ATOM 529 C CA . ILE A 1 65 ? -26.175 -21.048 66.196 1.00 82.69 65 ILE A CA 1
ATOM 530 C C . ILE A 1 65 ? -27.310 -20.213 66.805 1.00 82.69 65 ILE A C 1
ATOM 532 O O . ILE A 1 65 ? -27.841 -19.319 66.141 1.00 82.69 65 ILE A O 1
ATOM 536 N N . ASN A 1 66 ? -27.689 -20.458 68.059 1.00 84.69 66 ASN A N 1
ATOM 537 C CA . ASN A 1 66 ? -28.751 -19.701 68.723 1.00 84.69 66 ASN A CA 1
ATOM 538 C C . ASN A 1 66 ? -28.388 -18.219 68.901 1.00 84.69 66 ASN A C 1
ATOM 540 O O . ASN A 1 66 ? -29.224 -17.354 68.622 1.00 84.69 66 ASN A O 1
ATOM 544 N N . PHE A 1 67 ? -27.137 -17.901 69.244 1.00 85.19 67 PHE A N 1
ATOM 545 C CA . PHE A 1 67 ? -26.662 -16.514 69.265 1.00 85.19 67 PHE A CA 1
ATOM 546 C C . PHE A 1 67 ? -26.708 -15.861 67.876 1.00 85.19 67 PHE A C 1
ATOM 548 O O . PHE A 1 67 ? -27.174 -14.726 67.742 1.00 85.19 67 PHE A O 1
ATOM 555 N N . PHE A 1 68 ? -26.339 -16.589 66.819 1.00 82.81 68 PHE A N 1
ATOM 556 C CA . PHE A 1 68 ? -26.481 -16.110 65.441 1.00 82.81 68 PHE A CA 1
ATOM 557 C C . PHE A 1 68 ? -27.935 -15.909 65.003 1.00 82.81 68 PHE A C 1
ATOM 559 O O . PHE A 1 68 ? -28.224 -14.974 64.251 1.00 82.81 68 PHE A O 1
ATOM 566 N N . ARG A 1 69 ? -28.873 -16.740 65.470 1.00 85.06 69 ARG A N 1
ATOM 567 C CA . ARG A 1 69 ? -30.313 -16.556 65.218 1.00 85.06 69 ARG A CA 1
ATOM 568 C C . ARG A 1 69 ? -30.829 -15.276 65.869 1.00 85.06 69 ARG A C 1
ATOM 570 O O . ARG A 1 69 ? -31.543 -14.516 65.213 1.00 85.06 69 ARG A O 1
ATOM 577 N N . ILE A 1 70 ? -30.436 -15.008 67.118 1.00 86.38 70 ILE A N 1
ATOM 578 C CA . ILE A 1 70 ? -30.767 -13.759 67.823 1.00 86.38 70 ILE A CA 1
ATOM 579 C C . ILE A 1 70 ? -30.206 -12.563 67.046 1.00 86.38 70 ILE A C 1
ATOM 581 O O . ILE A 1 70 ? -30.948 -11.628 66.737 1.00 86.38 70 ILE A O 1
ATOM 585 N N . LEU A 1 71 ? -28.934 -12.633 66.645 1.00 85.19 71 LEU A N 1
ATOM 586 C CA . LEU A 1 71 ? -28.271 -11.604 65.848 1.00 85.19 71 LEU A CA 1
ATOM 587 C C . LEU A 1 71 ? -29.007 -11.333 64.530 1.00 85.19 71 LEU A C 1
ATOM 589 O O . LEU A 1 71 ? -29.381 -10.199 64.241 1.00 85.19 71 LEU A O 1
ATOM 593 N N . THR A 1 72 ? -29.281 -12.390 63.764 1.00 86.19 72 THR A N 1
ATOM 594 C CA . THR A 1 72 ? -30.010 -12.338 62.488 1.00 86.19 72 THR A CA 1
ATOM 595 C C . THR A 1 72 ? -31.378 -11.688 62.670 1.00 86.19 72 THR A C 1
ATOM 597 O O . THR A 1 72 ? -31.769 -10.825 61.882 1.00 86.19 72 THR A O 1
ATOM 600 N N . LYS A 1 73 ? -32.109 -12.060 63.729 1.00 89.06 73 LYS A N 1
ATOM 601 C CA . LYS A 1 73 ? -33.412 -11.472 64.050 1.00 89.06 73 LYS A CA 1
ATOM 602 C C . LYS A 1 73 ? -33.280 -9.972 64.313 1.00 89.06 73 LYS A C 1
ATOM 604 O O . LYS A 1 73 ? -34.035 -9.207 63.717 1.00 89.06 73 LYS A O 1
ATOM 609 N N . LYS A 1 74 ? -32.327 -9.542 65.145 1.00 88.25 74 LYS A N 1
ATOM 610 C CA . LYS A 1 74 ? -32.115 -8.119 65.470 1.00 88.25 74 LYS A CA 1
ATOM 611 C C . LYS A 1 74 ? -31.678 -7.304 64.250 1.00 88.25 74 LYS A C 1
ATOM 613 O O . LYS A 1 74 ? -32.238 -6.237 64.019 1.00 88.25 74 LYS A O 1
ATOM 618 N N . VAL A 1 75 ? -30.782 -7.835 63.415 1.00 88.94 75 VAL A N 1
ATOM 619 C CA . VAL A 1 75 ? -30.385 -7.213 62.138 1.00 88.94 75 VAL A CA 1
ATOM 620 C C . VAL A 1 75 ? -31.596 -7.038 61.217 1.00 88.94 75 VAL A C 1
ATOM 622 O O . VAL A 1 75 ? -31.816 -5.940 60.712 1.00 88.94 75 VAL A O 1
ATOM 625 N N . LYS A 1 76 ? -32.432 -8.076 61.056 1.00 89.06 76 LYS A N 1
ATOM 626 C CA . LYS A 1 76 ? -33.665 -7.999 60.250 1.00 89.06 76 LYS A CA 1
ATOM 627 C C . LYS A 1 76 ? -34.629 -6.918 60.762 1.00 89.06 76 LYS A C 1
ATOM 629 O O . LYS A 1 76 ? -35.182 -6.196 59.939 1.00 89.06 76 LYS A O 1
ATOM 634 N N . HIS A 1 77 ? -34.802 -6.778 62.081 1.00 89.06 77 HIS A N 1
ATOM 635 C CA . HIS A 1 77 ? -35.642 -5.717 62.663 1.00 89.06 77 HIS A CA 1
ATOM 636 C C . HIS A 1 77 ? -35.028 -4.334 62.439 1.00 89.06 77 HIS A C 1
ATOM 638 O O . HIS A 1 77 ? -35.722 -3.422 62.019 1.00 89.06 77 HIS A O 1
ATOM 644 N N . HIS A 1 78 ? -33.714 -4.174 62.616 1.00 89.19 78 HIS A N 1
ATOM 645 C CA . HIS A 1 78 ? -33.062 -2.888 62.369 1.00 89.19 78 HIS A CA 1
ATOM 646 C C . HIS A 1 78 ? -33.210 -2.417 60.916 1.00 89.19 78 HIS A C 1
ATOM 648 O O . HIS A 1 78 ? -33.491 -1.243 60.673 1.00 89.19 78 HIS A O 1
ATOM 654 N N . ILE A 1 79 ? -33.074 -3.333 59.952 1.00 89.00 79 ILE A N 1
ATOM 655 C CA . ILE A 1 79 ? -33.303 -3.010 58.541 1.00 89.00 79 ILE A CA 1
ATOM 656 C C . ILE A 1 79 ? -34.759 -2.569 58.322 1.00 89.00 79 ILE A C 1
ATOM 658 O O . ILE A 1 79 ? -34.992 -1.555 57.668 1.00 89.00 79 ILE A O 1
ATOM 662 N N . GLN A 1 80 ? -35.723 -3.286 58.905 1.00 89.44 80 GLN A N 1
ATOM 663 C CA . GLN A 1 80 ? -37.153 -3.001 58.762 1.00 89.44 80 GLN A CA 1
ATOM 664 C C . GLN A 1 80 ? -37.590 -1.690 59.424 1.00 89.44 80 GLN A C 1
ATOM 666 O O . GLN A 1 80 ? -38.377 -0.951 58.839 1.00 89.44 80 GLN A O 1
ATOM 671 N N . ASP A 1 81 ? -37.082 -1.405 60.620 1.00 87.31 81 ASP A N 1
ATOM 672 C CA . ASP A 1 81 ? -37.598 -0.338 61.479 1.00 87.31 81 ASP 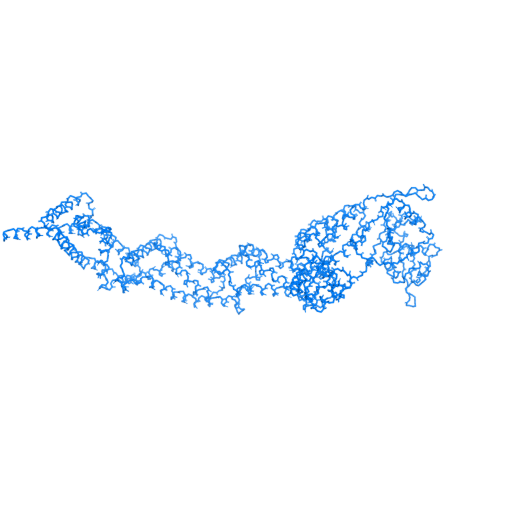A CA 1
ATOM 673 C C . ASP A 1 81 ? -36.845 0.988 61.292 1.00 87.31 81 ASP A C 1
ATOM 675 O O . ASP A 1 81 ? -37.375 2.045 61.624 1.00 87.31 81 ASP A O 1
ATOM 679 N N . TYR A 1 82 ? -35.617 0.954 60.755 1.00 86.00 82 TYR A N 1
ATOM 680 C CA . TYR A 1 82 ? -34.763 2.145 60.642 1.00 86.00 82 TYR A CA 1
ATOM 681 C C . TYR A 1 82 ? -34.243 2.405 59.226 1.00 86.00 82 TYR A C 1
ATOM 683 O O . TYR A 1 82 ? -34.274 3.546 58.770 1.00 86.00 82 TYR A O 1
ATOM 691 N N . ILE A 1 83 ? -33.775 1.375 58.513 1.00 86.88 83 ILE A N 1
ATOM 692 C CA . ILE A 1 83 ? -33.160 1.550 57.183 1.00 86.88 83 ILE A CA 1
ATOM 693 C C . ILE A 1 83 ? -34.228 1.695 56.094 1.00 86.88 83 ILE A C 1
ATOM 695 O O . ILE A 1 83 ? -34.159 2.608 55.279 1.00 86.88 83 ILE A O 1
ATOM 699 N N . ILE A 1 84 ? -35.238 0.825 56.076 1.00 88.06 84 ILE A N 1
ATOM 700 C CA . ILE A 1 84 ? -36.331 0.907 55.099 1.00 88.06 84 ILE A CA 1
ATOM 701 C C . ILE A 1 84 ? -37.098 2.238 55.230 1.00 88.06 84 ILE A C 1
ATOM 703 O O . ILE A 1 84 ? -37.293 2.895 54.209 1.00 88.06 84 ILE A O 1
ATOM 707 N N . PRO A 1 85 ? -37.487 2.704 56.435 1.00 88.19 85 PRO A N 1
ATOM 708 C CA . PRO A 1 85 ? -38.151 3.996 56.586 1.00 88.19 85 PRO A CA 1
ATOM 709 C C . PRO A 1 85 ? -37.282 5.180 56.161 1.00 88.19 85 PRO A C 1
ATOM 711 O O . PRO A 1 85 ? -37.796 6.088 55.516 1.00 88.19 85 PRO A O 1
ATOM 714 N N . SER A 1 86 ? -35.974 5.171 56.458 1.00 85.94 86 SER A N 1
ATOM 715 C CA . SER A 1 86 ? -35.083 6.266 56.050 1.00 85.94 86 SER A CA 1
ATOM 716 C C . SER A 1 86 ? -34.925 6.355 54.531 1.00 85.94 86 SER A C 1
ATOM 718 O O . SER A 1 86 ? -34.878 7.457 53.989 1.00 85.94 86 SER A O 1
ATOM 720 N N . LEU A 1 87 ? -34.918 5.213 53.839 1.00 85.50 87 LEU A N 1
ATOM 721 C CA . LEU A 1 87 ? -34.883 5.152 52.379 1.00 85.50 87 LEU A CA 1
ATOM 722 C C . LEU A 1 87 ? -36.245 5.469 51.742 1.00 85.50 87 LEU A C 1
ATOM 724 O O . LEU A 1 87 ? -36.277 6.132 50.714 1.00 85.50 87 LEU A O 1
ATOM 728 N N . ASN A 1 88 ? -37.367 5.074 52.352 1.00 83.12 88 ASN A N 1
ATOM 729 C CA . ASN A 1 88 ? -38.715 5.405 51.860 1.00 83.12 88 ASN A CA 1
ATOM 730 C C . ASN A 1 88 ? -39.021 6.911 51.894 1.00 83.12 88 ASN A C 1
ATOM 732 O O . ASN A 1 88 ? -39.886 7.379 51.157 1.00 83.12 88 ASN A O 1
ATOM 736 N N . CYS A 1 89 ? -38.335 7.677 52.745 1.00 76.81 89 CYS A N 1
ATOM 737 C CA . CYS A 1 89 ? -38.445 9.135 52.766 1.00 76.81 89 CYS A CA 1
ATOM 738 C C . CYS A 1 89 ? -37.789 9.807 51.544 1.00 76.81 89 CYS A C 1
ATOM 740 O O . CYS A 1 89 ? -38.020 10.996 51.316 1.00 76.81 89 CYS A O 1
ATOM 742 N N . LEU A 1 90 ? -36.979 9.078 50.768 1.00 80.00 90 LEU A N 1
ATOM 743 C CA . LEU A 1 90 ? -36.306 9.596 49.580 1.00 80.00 90 LEU A CA 1
ATOM 744 C C . LEU A 1 90 ? -37.217 9.473 48.355 1.00 80.00 90 LEU A C 1
ATOM 746 O O . LEU A 1 90 ? -37.753 8.408 48.048 1.00 80.00 90 LEU A O 1
ATOM 750 N N . LYS A 1 91 ? -37.365 10.571 47.612 1.00 77.38 91 LYS A N 1
ATOM 751 C CA . LYS A 1 91 ? -38.078 10.578 46.330 1.00 77.38 91 LYS A CA 1
ATOM 752 C C . LYS A 1 91 ? -37.120 10.201 45.205 1.00 77.38 91 LYS A C 1
ATOM 754 O O . LYS A 1 91 ? -36.557 11.068 44.546 1.00 77.38 91 LYS A O 1
ATOM 759 N N . PHE A 1 92 ? -36.940 8.904 44.985 1.00 75.31 92 PHE A N 1
ATOM 760 C CA . PHE A 1 92 ? -36.059 8.379 43.933 1.00 75.31 92 PHE A CA 1
ATOM 761 C C . PHE A 1 92 ? -36.505 8.716 42.500 1.00 75.31 92 PHE A C 1
ATOM 763 O O . PHE A 1 92 ? -35.689 8.630 41.590 1.00 75.31 92 PHE A O 1
ATOM 770 N N . ASP A 1 93 ? -37.754 9.145 42.307 1.00 68.44 93 ASP A N 1
ATOM 771 C CA . ASP A 1 93 ? -38.281 9.555 40.998 1.00 68.44 93 ASP A CA 1
ATOM 772 C C . ASP A 1 93 ? -37.930 11.014 40.625 1.00 68.44 93 ASP A C 1
ATOM 774 O O . ASP A 1 93 ? -38.210 11.452 39.509 1.00 68.44 93 ASP A O 1
ATOM 778 N N . ASP A 1 94 ? -37.335 11.792 41.541 1.00 73.50 94 ASP A N 1
ATOM 779 C CA . ASP A 1 94 ? -36.930 13.177 41.279 1.00 73.50 94 ASP A CA 1
ATOM 780 C C . ASP A 1 94 ? -35.545 13.236 40.611 1.00 73.50 94 ASP A C 1
ATOM 782 O O . ASP A 1 94 ? -34.507 13.012 41.245 1.00 73.50 94 ASP A O 1
ATOM 786 N N . GLN A 1 95 ? -35.520 13.589 39.322 1.00 65.69 95 GLN A N 1
ATOM 787 C CA . GLN A 1 95 ? -34.294 13.689 38.524 1.00 65.69 95 GLN A CA 1
ATOM 788 C C . GLN A 1 95 ? -33.272 14.682 39.097 1.00 65.69 95 GLN A C 1
ATOM 790 O O . GLN A 1 95 ? -32.070 14.470 38.916 1.00 65.69 95 GLN A O 1
ATOM 795 N N . GLN A 1 96 ? -33.714 15.736 39.797 1.00 72.62 96 GLN A N 1
ATOM 796 C CA . GLN A 1 96 ? -32.810 16.744 40.362 1.00 72.62 96 GLN A CA 1
ATOM 797 C C . GLN A 1 96 ? -32.102 16.251 41.628 1.00 72.62 96 GLN A C 1
ATOM 799 O O . GLN A 1 96 ? -30.981 16.675 41.906 1.00 72.62 96 GLN A O 1
ATOM 804 N N . GLN A 1 97 ? -32.731 15.340 42.375 1.00 81.69 97 GLN A N 1
ATOM 805 C CA . GLN A 1 97 ? -32.197 14.802 43.631 1.00 81.69 97 GLN A CA 1
ATOM 806 C C . GLN A 1 97 ? -31.651 13.376 43.502 1.00 81.69 97 GLN A C 1
ATOM 808 O O . GLN A 1 97 ? -31.049 12.873 44.446 1.00 81.69 97 GLN A O 1
ATOM 813 N N . GLY A 1 98 ? -31.801 12.726 42.344 1.00 83.31 98 GLY A N 1
ATOM 814 C CA . GLY A 1 98 ? -31.426 11.323 42.153 1.00 83.31 98 GLY A CA 1
ATOM 815 C C . GLY A 1 98 ? -29.973 10.992 42.519 1.00 83.31 98 GLY A C 1
ATOM 816 O O . GLY A 1 98 ? -29.732 9.995 43.193 1.00 83.31 98 GLY A O 1
ATOM 817 N N . CYS A 1 99 ? -29.003 11.846 42.167 1.00 85.12 99 CYS A N 1
ATOM 818 C CA . CYS A 1 99 ? -27.599 11.654 42.563 1.00 85.12 99 CYS A CA 1
ATOM 819 C C . CYS A 1 99 ? -27.426 11.667 44.091 1.00 85.12 99 CYS A C 1
ATOM 821 O O . CYS A 1 99 ? -26.817 10.761 44.652 1.00 85.12 99 CYS A O 1
ATOM 823 N N . SER A 1 100 ? -28.013 12.652 44.776 1.00 86.62 100 SER A N 1
ATOM 824 C CA . SER A 1 100 ? -27.973 12.741 46.240 1.00 86.62 100 SER A CA 1
ATOM 825 C C . SER A 1 100 ? -28.715 11.578 46.902 1.00 86.62 100 SER A C 1
ATOM 827 O O . SER A 1 100 ? -28.265 11.061 47.918 1.00 86.62 100 SER A O 1
ATOM 829 N N . ASN A 1 101 ? -29.810 11.105 46.307 1.00 88.06 101 ASN A N 1
ATOM 830 C CA . ASN A 1 101 ? -30.544 9.941 46.799 1.00 88.06 101 ASN A CA 1
ATOM 831 C C . ASN A 1 101 ? -29.711 8.650 46.687 1.00 88.06 101 ASN A C 1
ATOM 833 O O . ASN A 1 101 ? -29.725 7.832 47.610 1.00 88.06 101 ASN A O 1
ATOM 837 N N . LEU A 1 102 ? -28.949 8.480 45.597 1.00 87.56 102 LEU A N 1
ATOM 838 C CA . LEU A 1 102 ? -27.984 7.383 45.458 1.00 87.56 102 LEU A CA 1
ATOM 839 C C . LEU A 1 102 ? -26.857 7.497 46.491 1.00 87.56 102 LEU A C 1
ATOM 841 O O . LEU A 1 102 ? -26.538 6.503 47.135 1.00 87.56 102 LEU A O 1
ATOM 845 N N . GLU A 1 103 ? -26.300 8.691 46.707 1.00 89.44 103 GLU A N 1
ATOM 846 C CA . GLU A 1 103 ? -25.272 8.932 47.733 1.00 89.44 103 GLU A CA 1
ATOM 847 C C . GLU A 1 103 ? -25.774 8.579 49.141 1.00 89.44 103 GLU A C 1
ATOM 849 O O . GLU A 1 103 ? -25.079 7.886 49.883 1.00 89.44 103 GLU A O 1
ATOM 854 N N . VAL A 1 104 ? -27.003 8.973 49.498 1.00 90.00 104 VAL A N 1
ATOM 855 C CA . VAL A 1 104 ?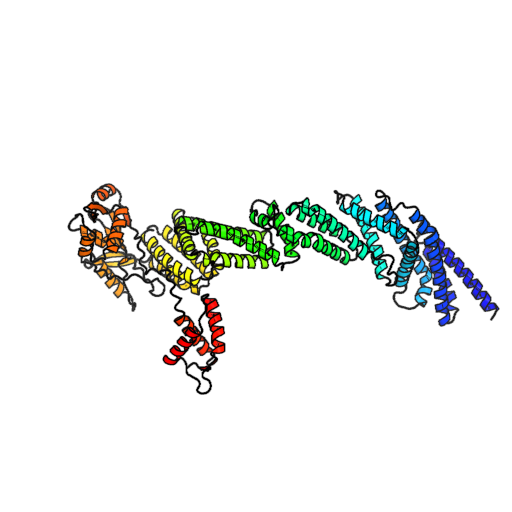 -27.612 8.622 50.793 1.00 90.00 104 VAL A CA 1
ATOM 856 C C . VAL A 1 104 ? -27.786 7.108 50.925 1.00 90.00 104 VAL A C 1
ATOM 858 O O . VAL A 1 104 ? -27.493 6.543 51.982 1.00 90.00 104 VAL A O 1
ATOM 861 N N . PHE A 1 105 ? -28.216 6.418 49.863 1.00 91.44 105 PHE A N 1
ATOM 862 C CA . PHE A 1 105 ? -28.287 4.956 49.866 1.00 91.44 105 PHE A CA 1
ATOM 863 C C . PHE A 1 105 ? -26.904 4.319 50.060 1.00 91.44 105 PHE A C 1
ATOM 865 O O . PHE A 1 105 ? -26.746 3.452 50.924 1.00 91.44 105 PHE A O 1
ATOM 872 N N . ILE A 1 106 ? -25.903 4.763 49.296 1.00 91.50 106 ILE A N 1
ATOM 873 C CA . ILE A 1 106 ? -24.522 4.275 49.376 1.00 91.50 106 ILE A CA 1
ATOM 874 C C . ILE A 1 106 ? -23.980 4.481 50.791 1.00 91.50 106 ILE A C 1
ATOM 876 O O . ILE A 1 106 ? -23.447 3.544 51.384 1.00 91.50 106 ILE A O 1
ATOM 880 N N . GLN A 1 107 ? -24.181 5.664 51.372 1.00 90.94 107 GLN A N 1
ATOM 881 C CA . GLN A 1 107 ? -23.750 5.988 52.727 1.00 90.94 107 GLN A CA 1
ATOM 882 C C . GLN A 1 107 ? -24.445 5.106 53.771 1.00 90.94 107 GLN A C 1
ATOM 884 O O . GLN A 1 107 ? -23.779 4.581 54.668 1.00 90.94 107 GLN A O 1
ATOM 889 N N . ASN A 1 108 ? -25.758 4.888 53.653 1.00 89.50 108 ASN A N 1
ATOM 890 C CA . ASN A 1 108 ? -26.506 3.993 54.539 1.00 89.50 108 ASN A CA 1
ATOM 891 C C . ASN A 1 108 ? -25.997 2.550 54.444 1.00 89.50 108 ASN A C 1
ATOM 893 O O . ASN A 1 108 ? -25.781 1.903 55.471 1.00 89.50 108 ASN A O 1
ATOM 897 N N . TYR A 1 109 ? -25.745 2.058 53.230 1.00 90.81 109 TYR A N 1
ATOM 898 C CA . TYR A 1 109 ? -25.198 0.724 53.006 1.00 90.81 109 TYR A CA 1
ATOM 899 C C . TYR A 1 109 ? -23.769 0.589 53.551 1.00 90.81 109 TYR A C 1
ATOM 901 O O . TYR A 1 109 ? -23.484 -0.336 54.310 1.00 90.81 109 TYR A O 1
ATOM 909 N N . GLN A 1 110 ? -22.868 1.520 53.232 1.00 90.00 110 GLN A N 1
ATOM 910 C CA . GLN A 1 110 ? -21.487 1.511 53.725 1.00 90.00 110 GLN A CA 1
ATOM 911 C C . GLN A 1 110 ? -21.444 1.583 55.255 1.00 90.00 110 GLN A C 1
ATOM 913 O O . GLN A 1 110 ? -20.706 0.826 55.889 1.00 90.00 110 GLN A O 1
ATOM 918 N N . THR A 1 111 ? -22.287 2.427 55.857 1.00 89.25 111 THR A N 1
ATOM 919 C CA . THR A 1 111 ? -22.427 2.541 57.314 1.00 89.25 111 THR A CA 1
ATOM 920 C C . THR A 1 111 ? -22.948 1.239 57.915 1.00 89.25 111 THR A C 1
ATOM 922 O O . THR A 1 111 ? -22.395 0.762 58.907 1.00 89.25 111 THR A O 1
ATOM 925 N N . PHE A 1 112 ? -23.963 0.618 57.305 1.00 90.62 112 PHE A N 1
ATOM 926 C CA . PHE A 1 112 ? -24.478 -0.686 57.725 1.00 90.62 112 PHE A CA 1
ATOM 927 C C . PHE A 1 112 ? -23.390 -1.762 57.666 1.00 90.62 112 PHE A C 1
ATOM 929 O O . PHE A 1 112 ? -23.177 -2.469 58.650 1.00 90.62 112 PHE A O 1
ATOM 936 N N . ILE A 1 113 ? -22.642 -1.849 56.563 1.00 88.62 113 ILE A N 1
ATOM 937 C CA . ILE A 1 113 ? -21.551 -2.813 56.409 1.00 88.62 113 ILE A CA 1
ATOM 938 C C . ILE A 1 113 ? -20.442 -2.559 57.431 1.00 88.62 113 ILE A C 1
ATOM 940 O O . ILE A 1 113 ? -19.973 -3.498 58.075 1.00 88.62 113 ILE A O 1
ATOM 944 N N . GLN A 1 114 ? -20.048 -1.306 57.644 1.00 87.44 114 GLN A N 1
ATOM 945 C CA . GLN A 1 114 ? -19.043 -0.958 58.642 1.00 87.44 114 GLN A CA 1
ATOM 946 C C . GLN A 1 114 ? -19.497 -1.345 60.059 1.00 87.44 114 GLN A C 1
ATOM 948 O O . GLN A 1 114 ? -18.738 -1.976 60.793 1.00 87.44 114 GLN A O 1
ATOM 953 N N . ARG A 1 115 ? -20.742 -1.031 60.431 1.00 87.69 115 ARG A N 1
ATOM 954 C CA . ARG A 1 115 ? -21.338 -1.409 61.725 1.00 87.69 115 ARG A CA 1
ATOM 955 C C . ARG A 1 115 ? -21.473 -2.921 61.874 1.00 87.69 115 ARG A C 1
ATOM 957 O O . ARG A 1 115 ? -21.170 -3.459 62.934 1.00 87.69 115 ARG A O 1
ATOM 964 N N . SER A 1 116 ? -21.820 -3.623 60.798 1.00 86.19 116 SER A N 1
ATOM 965 C CA . SER A 1 116 ? -21.890 -5.085 60.778 1.00 86.19 116 SER A CA 1
ATOM 966 C C . SER A 1 116 ? -20.531 -5.739 61.048 1.00 86.19 116 SER A C 1
ATOM 968 O O . SER A 1 116 ? -20.473 -6.736 61.757 1.00 86.19 116 SER A O 1
ATOM 970 N N . ARG A 1 117 ? -19.421 -5.151 60.575 1.00 84.19 117 ARG A N 1
ATOM 971 C CA . ARG A 1 117 ? -18.067 -5.642 60.884 1.00 84.19 117 ARG A CA 1
ATOM 972 C C . ARG A 1 117 ? -17.747 -5.531 62.372 1.00 84.19 117 ARG A C 1
ATOM 974 O O . ARG A 1 117 ? -17.232 -6.487 62.940 1.00 84.19 117 ARG A O 1
ATOM 981 N N . TYR A 1 118 ? -18.084 -4.403 62.999 1.00 84.06 118 TYR A N 1
ATOM 982 C CA . TYR A 1 118 ? -17.916 -4.237 64.447 1.00 84.06 118 TYR A CA 1
ATOM 983 C C . TYR A 1 118 ? -18.784 -5.225 65.231 1.00 84.06 118 TYR A C 1
ATOM 985 O O . TYR A 1 118 ? -18.308 -5.875 66.157 1.00 84.06 118 TYR A O 1
ATOM 993 N N . LEU A 1 119 ? -20.025 -5.429 64.795 1.00 83.56 119 LEU A N 1
ATOM 994 C CA . LEU A 1 119 ? -20.905 -6.428 65.389 1.00 83.56 119 LEU A CA 1
ATOM 995 C C . LEU A 1 119 ? -20.318 -7.844 65.285 1.00 83.56 119 LEU A C 1
ATOM 997 O O . LEU A 1 119 ? -20.316 -8.578 66.265 1.00 83.56 119 LEU A O 1
ATOM 1001 N N . LEU A 1 120 ? -19.776 -8.227 64.126 1.00 82.81 120 LEU A N 1
ATOM 1002 C CA . LEU A 1 120 ? -19.141 -9.536 63.942 1.00 82.81 120 LEU A CA 1
ATOM 1003 C C . LEU A 1 120 ? -17.911 -9.713 64.843 1.00 82.81 120 LEU A C 1
ATOM 1005 O O . LEU A 1 120 ? -17.681 -10.817 65.333 1.00 82.81 120 LEU A O 1
ATOM 1009 N N . THR A 1 121 ? -17.153 -8.645 65.126 1.00 81.06 121 THR A N 1
ATOM 1010 C CA . THR A 1 121 ? -16.041 -8.723 66.089 1.00 81.06 121 THR A CA 1
ATOM 1011 C C . THR A 1 121 ? -16.507 -8.993 67.521 1.00 81.06 121 THR A C 1
ATOM 1013 O O . THR A 1 121 ? -15.839 -9.747 68.227 1.00 81.06 121 THR A O 1
ATOM 1016 N N . SER A 1 122 ? -17.677 -8.490 67.931 1.00 82.25 122 SER A N 1
ATOM 1017 C CA . SER A 1 122 ? -18.268 -8.788 69.249 1.00 82.25 122 SER A CA 1
ATOM 1018 C C . SER A 1 122 ? -18.704 -10.252 69.397 1.00 82.25 122 SER A C 1
ATOM 1020 O O . SER A 1 122 ? -18.875 -10.734 70.510 1.00 82.25 122 SER A O 1
ATOM 1022 N N . PHE A 1 123 ? -18.863 -10.975 68.284 1.00 81.69 123 PHE A N 1
ATOM 1023 C CA . PHE A 1 123 ? -19.290 -12.377 68.252 1.00 81.69 123 PHE A CA 1
ATOM 1024 C C . PHE A 1 123 ? -18.144 -13.348 67.942 1.00 81.69 123 PHE A C 1
ATOM 1026 O O . PHE A 1 123 ? -18.394 -14.544 67.794 1.00 81.69 123 PHE A O 1
ATOM 1033 N N . TYR A 1 124 ? -16.901 -12.859 67.834 1.00 81.56 124 TYR A N 1
ATOM 1034 C CA . TYR A 1 124 ? -15.754 -13.576 67.263 1.00 81.56 124 TYR A CA 1
ATOM 1035 C C . TYR A 1 124 ? -15.582 -15.016 67.773 1.00 81.56 124 TYR A C 1
ATOM 1037 O O . TYR A 1 124 ? -15.336 -15.916 66.973 1.00 81.56 124 TYR A O 1
ATOM 1045 N N . PHE A 1 125 ? -15.764 -15.271 69.073 1.00 79.06 125 PHE A N 1
ATOM 1046 C CA . PHE A 1 125 ? -15.643 -16.622 69.624 1.00 79.06 125 PHE A CA 1
ATOM 1047 C C . PHE A 1 125 ? -16.751 -17.568 69.134 1.00 79.06 125 PHE A C 1
ATOM 1049 O O . PHE A 1 125 ? -16.464 -18.686 68.709 1.00 79.06 125 PHE A O 1
ATOM 1056 N N . ALA A 1 126 ? -18.007 -17.107 69.120 1.00 75.12 126 ALA A N 1
ATOM 1057 C CA . ALA A 1 126 ? -19.123 -17.872 68.564 1.00 75.12 126 ALA A CA 1
ATOM 1058 C C . ALA A 1 126 ? -18.952 -18.113 67.053 1.00 75.12 126 ALA A C 1
ATOM 1060 O O . ALA A 1 126 ? -19.347 -19.162 66.555 1.00 75.12 126 ALA A O 1
ATOM 1061 N N . ILE A 1 127 ? -18.323 -17.176 66.333 1.00 73.31 127 ILE A N 1
ATOM 1062 C CA . ILE A 1 127 ? -17.983 -17.332 64.908 1.00 73.31 127 ILE A CA 1
ATOM 1063 C C . ILE A 1 127 ? -16.919 -18.419 64.712 1.00 73.31 127 ILE A C 1
ATOM 1065 O O . ILE A 1 127 ? -17.063 -19.270 63.838 1.00 73.31 127 ILE A O 1
ATOM 1069 N N . ASN A 1 128 ? -15.861 -18.405 65.529 1.00 76.69 128 ASN A N 1
ATOM 1070 C CA . ASN A 1 128 ? -14.760 -19.365 65.440 1.00 76.69 128 ASN A CA 1
ATOM 1071 C C . ASN A 1 128 ? -15.192 -20.797 65.769 1.00 76.69 128 ASN A C 1
ATOM 1073 O O . ASN A 1 128 ? -14.715 -21.734 65.133 1.00 76.69 128 ASN A O 1
ATOM 1077 N N . LEU A 1 129 ? -16.119 -20.975 66.716 1.00 75.06 129 LEU A N 1
ATOM 1078 C CA . LEU A 1 129 ? -16.671 -22.292 67.053 1.00 75.06 129 LEU A CA 1
ATOM 1079 C C . LEU A 1 129 ? -17.414 -22.961 65.889 1.00 75.06 129 LEU A C 1
ATOM 1081 O O . LEU A 1 129 ? -17.485 -24.184 65.840 1.00 75.06 129 LEU A O 1
ATOM 1085 N N . LEU A 1 130 ? -17.918 -22.186 64.924 1.00 72.88 130 LEU A N 1
ATOM 1086 C CA . LEU A 1 130 ? -18.546 -22.717 63.708 1.00 72.88 130 LEU A CA 1
ATOM 1087 C C . LEU A 1 130 ? -17.530 -23.189 62.642 1.00 72.88 130 LEU A C 1
ATOM 1089 O O . LEU A 1 130 ? -17.935 -23.510 61.530 1.00 72.88 130 LEU A O 1
ATOM 1093 N N . HIS A 1 131 ? -16.230 -23.214 62.973 1.00 53.00 131 HIS A N 1
ATOM 1094 C CA . HIS A 1 131 ? -15.086 -23.795 62.253 1.00 53.00 131 HIS A CA 1
ATOM 1095 C C . HIS A 1 131 ? -15.333 -24.286 60.810 1.00 53.00 131 HIS A C 1
ATOM 1097 O O . HIS A 1 131 ? -15.393 -25.482 60.540 1.00 53.00 131 HIS A O 1
ATOM 1103 N N . GLN A 1 132 ? -15.340 -23.355 59.854 1.00 53.69 132 GLN A N 1
ATOM 1104 C CA . GLN A 1 132 ? -14.902 -23.579 58.472 1.00 53.69 132 GLN A CA 1
ATOM 1105 C C . GLN A 1 132 ? -14.189 -22.299 58.009 1.00 53.69 132 GLN A C 1
ATOM 1107 O O . GLN A 1 132 ? -14.661 -21.192 58.275 1.00 53.69 132 GLN A O 1
ATOM 1112 N N . ASN A 1 133 ? -13.008 -22.424 57.398 1.00 48.78 133 ASN A N 1
ATOM 1113 C CA . ASN A 1 133 ? -12.185 -21.285 56.969 1.00 48.78 133 ASN A CA 1
ATOM 1114 C C . ASN A 1 133 ? -13.022 -20.238 56.192 1.00 48.78 133 ASN A C 1
ATOM 1116 O O . ASN A 1 133 ? -13.882 -20.602 55.396 1.00 48.78 133 ASN A O 1
ATOM 1120 N N . ASN A 1 134 ? -12.756 -18.944 56.419 1.00 58.00 134 ASN A N 1
ATOM 1121 C CA . ASN A 1 134 ? -13.446 -17.769 55.841 1.00 58.00 134 ASN A CA 1
ATOM 1122 C C . ASN A 1 134 ? -14.845 -17.407 56.387 1.00 58.00 134 ASN A C 1
ATOM 1124 O O . ASN A 1 134 ? -15.489 -16.510 55.842 1.00 58.00 134 ASN A O 1
ATOM 1128 N N . LEU A 1 135 ? -15.304 -17.992 57.502 1.00 65.56 135 LEU A N 1
ATOM 1129 C CA . LEU A 1 135 ? -16.649 -17.726 58.039 1.00 65.56 135 LEU A CA 1
ATOM 1130 C C . LEU A 1 135 ? -16.940 -16.245 58.357 1.00 65.56 135 LEU A C 1
ATOM 1132 O O . LEU A 1 135 ? -18.067 -15.808 58.169 1.00 65.56 135 LEU A O 1
ATOM 1136 N N . LEU A 1 136 ? -15.952 -15.448 58.784 1.00 64.25 136 LEU A N 1
ATOM 1137 C CA . LEU A 1 136 ? -16.144 -14.009 59.037 1.00 64.25 136 LEU A CA 1
ATOM 1138 C C . LEU A 1 136 ? -16.510 -13.245 57.752 1.00 64.25 136 LEU A C 1
ATOM 1140 O O . LEU A 1 136 ? -17.406 -12.403 57.756 1.00 64.25 136 LEU A O 1
ATOM 1144 N N . GLU A 1 137 ? -15.842 -13.564 56.641 1.00 67.19 137 GLU A N 1
ATOM 1145 C CA . GLU A 1 137 ? -16.128 -12.974 55.331 1.00 67.19 137 GLU A CA 1
ATOM 1146 C C . GLU A 1 137 ? -17.469 -13.490 54.792 1.00 67.19 137 GLU A C 1
ATOM 1148 O O . GLU A 1 137 ? -18.276 -12.715 54.279 1.00 67.19 137 GLU A O 1
ATOM 1153 N N . THR A 1 138 ? -17.755 -14.780 54.984 1.00 71.44 138 THR A N 1
ATOM 1154 C CA . THR A 1 138 ? -19.037 -15.411 54.638 1.00 71.44 138 THR A CA 1
ATOM 1155 C C . THR A 1 138 ? -20.199 -14.818 55.431 1.00 71.44 138 THR A C 1
ATOM 1157 O O . THR A 1 138 ? -21.269 -14.584 54.879 1.00 71.44 138 THR A O 1
ATOM 1160 N N . LEU A 1 139 ? -19.994 -14.500 56.709 1.00 74.44 139 LEU A N 1
ATOM 1161 C CA . LEU A 1 139 ? -20.995 -13.864 57.558 1.00 74.44 139 LEU A CA 1
ATOM 1162 C C . LEU A 1 139 ? -21.166 -12.388 57.237 1.00 74.44 139 LEU A C 1
ATOM 1164 O O . LEU A 1 139 ? -22.290 -11.899 57.263 1.00 74.44 139 LEU A O 1
ATOM 1168 N N . GLN A 1 140 ? -20.094 -11.678 56.887 1.00 78.94 140 GLN A N 1
ATOM 1169 C CA . GLN A 1 140 ? -20.226 -10.318 56.377 1.00 78.94 140 GLN A CA 1
ATOM 1170 C C . GLN A 1 140 ? -21.041 -10.310 55.072 1.00 78.94 140 GLN A C 1
ATOM 1172 O O . GLN A 1 140 ? -21.952 -9.494 54.924 1.00 78.94 140 GLN A O 1
ATOM 1177 N N . LYS A 1 141 ? -20.772 -11.255 54.160 1.00 77.50 141 LYS A N 1
ATOM 1178 C CA . LYS A 1 141 ? -21.573 -11.478 52.946 1.00 77.50 141 LYS A CA 1
ATOM 1179 C C . LYS A 1 141 ? -23.019 -11.842 53.284 1.00 77.50 141 LYS A C 1
ATOM 1181 O O . LYS A 1 141 ? -23.927 -11.306 52.665 1.00 77.50 141 LYS A O 1
ATOM 1186 N N . TYR A 1 142 ? -23.252 -12.662 54.308 1.00 80.94 142 TYR A N 1
ATOM 1187 C CA . TYR A 1 142 ? -24.594 -13.015 54.773 1.00 80.94 142 TYR A CA 1
ATOM 1188 C C . TYR A 1 142 ? -25.354 -11.821 55.372 1.00 80.94 142 TYR A C 1
ATOM 1190 O O . TYR A 1 142 ? -26.514 -11.611 55.046 1.00 80.94 142 TYR A O 1
ATOM 1198 N N . LEU A 1 143 ? -24.726 -10.986 56.204 1.00 84.12 143 LEU A N 1
ATOM 1199 C CA . LEU A 1 143 ? -25.369 -9.774 56.732 1.00 84.12 143 LEU A CA 1
ATOM 1200 C C . LEU A 1 143 ? -25.687 -8.772 55.616 1.00 84.12 143 LEU A C 1
ATOM 1202 O O . LEU A 1 143 ? -26.726 -8.115 55.648 1.00 84.12 143 LEU A O 1
ATOM 1206 N N . SER A 1 144 ? -24.816 -8.688 54.612 1.00 84.88 144 SER A N 1
ATOM 1207 C CA . SER A 1 144 ? -25.061 -7.922 53.393 1.00 84.88 144 SER A CA 1
ATOM 1208 C C . SER A 1 144 ? -26.233 -8.490 52.580 1.00 84.88 144 SER A C 1
ATOM 1210 O O . SER A 1 144 ? -27.134 -7.747 52.198 1.00 84.88 144 SER A O 1
ATOM 1212 N N . TYR A 1 145 ? -26.305 -9.815 52.442 1.00 83.50 145 TYR A N 1
ATOM 1213 C CA . TYR A 1 145 ? -27.453 -10.516 51.873 1.00 83.50 145 TYR A CA 1
ATOM 1214 C C . TYR A 1 145 ? -28.742 -10.179 52.628 1.00 83.50 145 TYR A C 1
ATOM 1216 O O . TYR A 1 145 ? -29.731 -9.839 51.993 1.00 83.50 145 TYR A O 1
ATOM 1224 N N . LEU A 1 146 ? -28.743 -10.191 53.967 1.00 83.62 146 LEU A N 1
ATOM 1225 C CA . LEU A 1 146 ? -29.935 -9.875 54.766 1.00 83.62 146 LEU A CA 1
ATOM 1226 C C . LEU A 1 146 ? -30.452 -8.452 54.512 1.00 83.62 146 LEU A C 1
ATOM 1228 O O . LEU A 1 146 ? -31.665 -8.228 54.524 1.00 83.62 146 LEU A O 1
ATOM 1232 N N . PHE A 1 147 ? -29.542 -7.497 54.294 1.00 87.56 147 PHE A N 1
ATOM 1233 C CA . PHE A 1 147 ? -29.881 -6.126 53.915 1.00 87.56 147 PHE A CA 1
ATOM 1234 C C . PHE A 1 147 ? -30.648 -6.107 52.592 1.00 87.56 147 PHE A C 1
ATOM 1236 O O . PHE A 1 147 ? -31.743 -5.544 52.523 1.00 87.56 147 PHE A O 1
ATOM 1243 N N . PHE A 1 148 ? -30.131 -6.792 51.570 1.00 84.31 148 PHE A N 1
ATOM 1244 C CA . PHE A 1 148 ? -30.797 -6.874 50.275 1.00 84.31 148 PHE A CA 1
ATOM 1245 C C . PHE A 1 148 ? -32.070 -7.725 50.317 1.00 84.31 148 PHE A C 1
ATOM 1247 O O . PHE A 1 148 ? -33.089 -7.240 49.850 1.00 84.31 148 PHE A O 1
ATOM 1254 N N . GLU A 1 149 ? -32.083 -8.905 50.945 1.00 84.81 149 GLU A N 1
ATOM 1255 C CA . GLU A 1 149 ? -33.267 -9.768 51.139 1.00 84.81 149 GLU A CA 1
ATOM 1256 C C . GLU A 1 149 ? -34.460 -8.957 51.671 1.00 84.81 149 GLU A C 1
ATOM 1258 O O . GLU A 1 149 ? -35.581 -9.061 51.171 1.00 84.81 149 GLU A O 1
ATOM 1263 N N . ARG A 1 150 ? -34.216 -8.095 52.668 1.00 85.62 150 ARG A N 1
ATOM 1264 C CA . ARG A 1 150 ? -35.256 -7.239 53.245 1.00 85.62 150 ARG A CA 1
ATOM 1265 C C . ARG A 1 150 ? -35.639 -6.076 52.342 1.00 85.62 150 ARG A C 1
ATOM 1267 O O . ARG A 1 150 ? -36.834 -5.852 52.160 1.00 85.62 150 ARG A O 1
ATOM 1274 N N . LEU A 1 151 ? -34.686 -5.389 51.717 1.00 83.38 151 LEU A N 1
ATOM 1275 C CA . LEU A 1 151 ? -35.005 -4.339 50.741 1.00 83.38 151 LEU A CA 1
ATOM 1276 C C . LEU A 1 151 ? -35.821 -4.871 49.559 1.00 83.38 151 LEU A C 1
ATOM 1278 O O . LEU A 1 151 ? -36.763 -4.221 49.120 1.00 83.38 151 LEU A O 1
ATOM 1282 N N . CYS A 1 152 ? -35.507 -6.075 49.095 1.00 80.25 152 CYS A N 1
ATOM 1283 C CA . CYS A 1 152 ? -36.179 -6.784 48.012 1.00 80.25 152 CYS A CA 1
ATOM 1284 C C . CYS A 1 152 ? -37.674 -7.020 48.260 1.00 80.25 152 CYS A C 1
ATOM 1286 O O . CYS A 1 152 ? -38.452 -7.086 47.313 1.00 80.25 152 CYS A O 1
ATOM 1288 N N . SER A 1 153 ? -38.091 -7.091 49.526 1.00 80.69 153 SER A N 1
ATOM 1289 C CA . SER A 1 153 ? -39.507 -7.193 49.899 1.00 80.69 153 SER A CA 1
ATOM 1290 C C . SER A 1 153 ? -40.286 -5.869 49.795 1.00 80.69 153 SER A C 1
ATOM 1292 O O . SER A 1 153 ? -41.484 -5.837 50.069 1.00 80.69 153 SER A O 1
ATOM 1294 N N . THR A 1 154 ? -39.631 -4.776 49.384 1.00 83.75 154 THR A N 1
ATOM 1295 C CA . THR A 1 154 ? -40.206 -3.424 49.260 1.00 83.75 154 THR A CA 1
ATOM 1296 C C . THR A 1 154 ? -40.165 -2.907 47.812 1.00 83.75 154 THR A C 1
ATOM 1298 O O . THR A 1 154 ? -39.624 -3.561 46.922 1.00 83.75 154 THR A O 1
ATOM 1301 N N . GLN A 1 155 ? -40.719 -1.714 47.549 1.00 83.00 155 GLN A N 1
ATOM 1302 C CA . GLN A 1 155 ? -40.616 -1.050 46.235 1.00 83.00 155 GLN A CA 1
ATOM 1303 C C . GLN A 1 155 ? -39.277 -0.321 46.010 1.00 83.00 155 GLN A C 1
ATOM 1305 O O . GLN A 1 155 ? -38.954 0.013 44.868 1.00 83.00 155 GLN A O 1
ATOM 1310 N N . ILE A 1 156 ? -38.482 -0.129 47.069 1.00 84.19 156 ILE A N 1
ATOM 1311 C CA . ILE A 1 156 ? -37.227 0.635 47.052 1.00 84.19 156 ILE A CA 1
ATOM 1312 C C . ILE A 1 156 ? -36.245 0.135 45.976 1.00 84.19 156 ILE A C 1
ATOM 1314 O O . ILE A 1 156 ? -35.703 0.971 45.261 1.00 84.19 156 ILE A O 1
ATOM 1318 N N . PRO A 1 157 ? -36.014 -1.179 45.770 1.00 82.81 157 PRO A N 1
ATOM 1319 C CA . PRO A 1 157 ? -35.076 -1.641 44.746 1.00 82.81 157 PRO A CA 1
ATOM 1320 C C . PRO A 1 157 ? -35.494 -1.233 43.335 1.00 82.81 157 PRO A C 1
ATOM 1322 O O . PRO A 1 157 ? -34.662 -0.767 42.568 1.00 82.81 157 PRO A O 1
ATOM 1325 N N . LYS A 1 158 ? -36.786 -1.337 42.994 1.00 82.19 158 LYS A N 1
ATOM 1326 C CA . LYS A 1 158 ? -37.279 -0.903 41.676 1.00 82.19 158 LYS A CA 1
ATOM 1327 C C . LYS A 1 158 ? -37.047 0.593 41.474 1.00 82.19 158 LYS A C 1
ATOM 1329 O O . LYS A 1 158 ? -36.568 0.996 40.420 1.00 82.19 158 LYS A O 1
ATOM 1334 N N . GLN A 1 159 ? -37.333 1.395 42.496 1.00 84.12 159 GLN A N 1
ATOM 1335 C CA . GLN A 1 159 ? -37.109 2.840 42.484 1.00 84.12 159 GLN A CA 1
ATOM 1336 C C . GLN A 1 159 ? -35.620 3.204 42.395 1.00 84.12 159 GLN A C 1
ATOM 1338 O O . GLN A 1 159 ? -35.249 4.077 41.619 1.00 84.12 159 GLN A O 1
ATOM 1343 N N . LEU A 1 160 ? -34.748 2.492 43.115 1.00 84.88 160 LEU A N 1
ATOM 1344 C CA . LEU A 1 160 ? -33.296 2.660 43.038 1.00 84.88 160 LEU A CA 1
ATOM 1345 C C . LEU A 1 160 ? -32.752 2.326 41.648 1.00 84.88 160 LEU A C 1
ATOM 1347 O O . LEU A 1 160 ? -31.888 3.044 41.158 1.00 84.88 160 LEU A O 1
ATOM 1351 N N . PHE A 1 161 ? -33.262 1.278 40.996 1.00 85.69 161 PHE A N 1
ATOM 1352 C CA . PHE A 1 161 ? -32.875 0.932 39.624 1.00 85.69 161 PHE A CA 1
ATOM 1353 C C . PHE A 1 161 ? -33.329 1.988 38.626 1.00 85.69 161 PHE A C 1
ATOM 1355 O O . PHE A 1 161 ? -32.541 2.409 37.784 1.00 85.69 161 PHE A O 1
ATOM 1362 N N . MET A 1 162 ? -34.574 2.452 38.741 1.00 84.81 162 MET A N 1
ATOM 1363 C CA . MET A 1 162 ? -35.082 3.542 37.908 1.00 84.81 162 MET A CA 1
ATOM 1364 C C . MET A 1 162 ? -34.247 4.810 38.100 1.00 84.81 162 MET A C 1
ATOM 1366 O O . MET A 1 162 ? -33.796 5.391 37.118 1.00 84.81 162 MET A O 1
ATOM 1370 N N . CYS A 1 163 ? -33.957 5.182 39.349 1.00 87.44 163 CYS A N 1
ATOM 1371 C CA . CYS A 1 163 ? -33.081 6.302 39.675 1.00 87.44 163 CYS A CA 1
ATOM 1372 C C . CYS A 1 163 ? -31.676 6.099 39.093 1.00 87.44 163 CYS A C 1
ATOM 1374 O O . CYS A 1 163 ? -31.144 7.004 38.461 1.00 87.44 163 CYS A O 1
ATOM 1376 N N . PHE A 1 164 ? -31.081 4.912 39.242 1.00 90.31 164 PHE A N 1
ATOM 1377 C CA . PHE A 1 164 ? -29.771 4.592 38.675 1.00 90.31 164 PHE A CA 1
ATOM 1378 C C . PHE A 1 164 ? -29.748 4.785 37.157 1.00 90.31 164 PHE A C 1
ATOM 1380 O O . PHE A 1 164 ? -28.875 5.490 36.664 1.00 90.31 164 PHE A O 1
ATOM 1387 N N . PHE A 1 165 ? -30.710 4.226 36.417 1.00 89.56 165 PHE A N 1
ATOM 1388 C CA . PHE A 1 165 ? -30.755 4.362 34.958 1.00 89.56 165 PHE A CA 1
ATOM 1389 C C . PHE A 1 165 ? -31.070 5.791 34.503 1.00 89.56 165 PHE A C 1
ATOM 1391 O O . PHE A 1 165 ? -30.458 6.266 33.554 1.00 89.56 165 PHE A O 1
ATOM 1398 N N . GLN A 1 166 ? -31.928 6.526 35.216 1.00 89.06 166 GLN A N 1
ATOM 1399 C CA . GLN A 1 166 ? -32.155 7.951 34.945 1.00 89.06 166 GLN A CA 1
ATOM 1400 C C . GLN A 1 166 ? -30.884 8.783 35.150 1.00 89.06 166 GLN A C 1
ATOM 1402 O O . GLN A 1 166 ? -30.578 9.663 34.349 1.00 89.06 166 GLN A O 1
ATOM 1407 N N . GLN A 1 167 ? -30.133 8.507 36.218 1.00 89.31 167 GLN A N 1
ATOM 1408 C CA . GLN A 1 167 ? -28.866 9.178 36.503 1.00 89.31 167 GLN A CA 1
ATOM 1409 C C . GLN A 1 167 ? -27.758 8.746 35.533 1.00 89.31 167 GLN A C 1
ATOM 1411 O O . GLN A 1 167 ? -26.915 9.563 35.165 1.00 89.31 167 GLN A O 1
ATOM 1416 N N . LEU A 1 168 ? -27.788 7.495 35.070 1.00 89.44 168 LEU A N 1
ATOM 1417 C CA . LEU A 1 168 ? -26.929 6.998 34.003 1.00 89.44 168 LEU A CA 1
ATOM 1418 C C . LEU A 1 168 ? -27.199 7.777 32.710 1.00 89.44 168 LEU A C 1
ATOM 1420 O O . LEU A 1 168 ? -26.275 8.364 32.159 1.00 89.44 168 LEU A O 1
ATOM 1424 N N . ASP A 1 169 ? -28.455 7.880 32.272 1.00 88.75 169 ASP A N 1
ATOM 1425 C CA . ASP A 1 169 ? -28.831 8.659 31.086 1.00 88.75 169 ASP A CA 1
ATOM 1426 C C . ASP A 1 169 ? -28.467 10.147 31.246 1.00 88.75 169 ASP A C 1
ATOM 1428 O O . ASP A 1 169 ? -27.900 10.761 30.338 1.00 88.75 169 ASP A O 1
ATOM 1432 N N . ALA A 1 170 ? -28.682 10.723 32.434 1.00 86.94 170 ALA A N 1
ATOM 1433 C CA . ALA A 1 170 ? -28.244 12.081 32.749 1.00 86.94 170 ALA A CA 1
ATOM 1434 C C . ALA A 1 170 ? -26.719 12.252 32.602 1.00 86.94 170 ALA A C 1
ATOM 1436 O O . ALA A 1 170 ? -26.264 13.279 32.101 1.00 86.94 170 ALA A O 1
ATOM 1437 N N . ALA A 1 171 ? -25.917 11.251 32.978 1.00 86.44 171 ALA A N 1
ATOM 1438 C CA . ALA A 1 171 ? -24.463 11.295 32.825 1.00 86.44 171 ALA A CA 1
ATOM 1439 C C . ALA A 1 171 ? -24.012 11.323 31.353 1.00 86.44 171 ALA A C 1
ATOM 1441 O O . ALA A 1 171 ? -23.027 12.000 31.052 1.00 86.44 171 ALA A O 1
ATOM 1442 N N . TYR A 1 172 ? -24.738 10.644 30.455 1.00 85.94 172 TYR A N 1
ATOM 1443 C CA . TYR A 1 172 ? -24.464 10.639 29.009 1.00 85.94 172 TYR A CA 1
ATOM 1444 C C . TYR A 1 172 ? -24.976 11.892 28.281 1.00 85.94 172 TYR A C 1
ATOM 1446 O O . TYR A 1 172 ? -24.437 12.254 27.244 1.00 85.94 172 TYR A O 1
ATOM 1454 N N . THR A 1 173 ? -26.008 12.564 28.798 1.00 84.00 173 THR A N 1
ATOM 1455 C CA . THR A 1 173 ? -26.584 13.766 28.153 1.00 84.00 173 THR A CA 1
ATOM 1456 C C . THR A 1 173 ? -25.918 15.089 28.547 1.00 84.00 173 THR A C 1
ATOM 1458 O O . THR A 1 173 ? -26.141 16.102 27.884 1.00 84.00 173 THR A O 1
ATOM 1461 N N . ARG A 1 174 ? -25.115 15.124 29.619 1.00 80.75 174 ARG A N 1
ATOM 1462 C CA . ARG A 1 174 ? -24.432 16.353 30.064 1.00 80.75 174 ARG A CA 1
ATOM 1463 C C . ARG A 1 174 ? -23.330 16.757 29.087 1.00 80.75 174 ARG A C 1
ATOM 1465 O O . ARG A 1 174 ? -22.517 15.929 28.718 1.00 80.75 174 ARG A O 1
ATOM 1472 N N . THR A 1 175 ? -23.260 18.043 28.747 1.00 66.81 175 THR A N 1
ATOM 1473 C CA . THR A 1 175 ? -22.265 18.591 27.807 1.00 66.81 175 THR A CA 1
ATOM 1474 C C . THR A 1 175 ? -20.898 18.868 28.447 1.00 66.81 175 THR A C 1
ATOM 1476 O O . THR A 1 175 ? -19.886 18.823 27.758 1.00 66.81 175 THR A O 1
ATOM 1479 N N . ASP A 1 176 ? -20.850 19.110 29.765 1.00 74.56 176 ASP A N 1
ATOM 1480 C CA . ASP A 1 176 ? -19.624 19.476 30.491 1.00 74.56 176 ASP A CA 1
ATOM 1481 C C . ASP A 1 176 ? -19.117 18.338 31.397 1.00 74.56 176 ASP A C 1
ATOM 1483 O O . ASP A 1 176 ? -19.312 18.338 32.617 1.00 74.56 176 ASP A O 1
ATOM 1487 N N . HIS A 1 177 ? -18.407 17.373 30.811 1.00 73.69 177 HIS A N 1
ATOM 1488 C CA . HIS A 1 177 ? -17.866 16.205 31.527 1.00 73.69 177 HIS A CA 1
ATOM 1489 C C . HIS A 1 177 ? -16.752 16.532 32.548 1.00 73.69 177 HIS A C 1
ATOM 1491 O O . HIS A 1 177 ? -16.392 15.696 33.373 1.00 73.69 177 HIS A O 1
ATOM 1497 N N . ASN A 1 178 ? -16.223 17.762 32.552 1.00 66.19 178 ASN A N 1
ATOM 1498 C CA . ASN A 1 178 ? -15.142 18.185 33.453 1.00 66.19 178 ASN A CA 1
ATOM 1499 C C . ASN A 1 178 ? -15.616 18.843 34.760 1.00 66.19 178 ASN A C 1
ATOM 1501 O O . ASN A 1 178 ? -14.790 19.103 35.639 1.00 66.19 178 ASN A O 1
ATOM 1505 N N . GLN A 1 179 ? -16.917 19.105 34.915 1.00 79.62 179 GLN A N 1
ATOM 1506 C CA . GLN A 1 179 ? -17.456 19.710 36.134 1.00 79.62 179 GLN A CA 1
ATOM 1507 C C . GLN A 1 179 ? -17.452 18.728 37.319 1.00 79.62 179 GLN A C 1
ATOM 1509 O O . GLN A 1 179 ? -17.722 17.533 37.171 1.00 79.62 179 GLN A O 1
ATOM 1514 N N . ASP A 1 180 ? -17.240 19.249 38.532 1.00 79.62 180 ASP A N 1
ATOM 1515 C CA . ASP A 1 180 ? -17.282 18.464 39.777 1.00 79.62 180 ASP A CA 1
ATOM 1516 C C . ASP A 1 180 ? -18.618 17.732 39.975 1.00 79.62 180 ASP A C 1
ATOM 1518 O O . ASP A 1 180 ? -18.664 16.649 40.556 1.00 79.62 180 ASP A O 1
ATOM 1522 N N . SER A 1 181 ? -19.711 18.287 39.448 1.00 81.81 181 SER A N 1
ATOM 1523 C CA . SER A 1 181 ? -21.043 17.676 39.474 1.00 81.81 181 SER A CA 1
ATOM 1524 C C . SER A 1 181 ? -21.125 16.374 38.665 1.00 81.81 181 SER A C 1
ATOM 1526 O O . SER A 1 181 ? -21.879 15.474 39.034 1.00 81.81 181 SER A O 1
ATOM 1528 N N . TRP A 1 182 ? -20.371 16.252 37.568 1.00 85.56 182 TRP A N 1
ATOM 1529 C CA . TRP A 1 182 ? -20.318 15.047 36.735 1.00 85.56 182 TRP A CA 1
ATOM 1530 C C . TRP A 1 182 ? -19.390 13.991 37.346 1.00 85.56 182 TRP A C 1
ATOM 1532 O O . TRP A 1 182 ? -19.722 12.806 37.362 1.00 85.56 182 TRP A O 1
ATOM 1542 N N . LYS A 1 183 ? -18.277 14.416 37.958 1.00 85.44 183 LYS A N 1
ATOM 1543 C CA . LYS A 1 183 ? -17.392 13.521 38.725 1.00 85.44 183 LYS A CA 1
ATOM 1544 C C . LYS A 1 183 ? -18.098 12.902 39.931 1.00 85.44 183 LYS A C 1
ATOM 1546 O O . LYS A 1 183 ? -17.959 11.709 40.172 1.00 85.44 183 LYS A O 1
ATOM 1551 N N . LYS A 1 184 ? -18.888 13.693 40.668 1.00 86.38 184 LYS A N 1
ATOM 1552 C CA . LYS A 1 184 ? -19.715 13.184 41.776 1.00 86.38 184 LYS A CA 1
ATOM 1553 C C . LYS A 1 184 ? -20.730 12.149 41.294 1.00 86.38 184 LYS A C 1
ATOM 1555 O O . LYS A 1 184 ? -20.810 11.065 41.859 1.00 86.38 184 LYS A O 1
ATOM 1560 N N . LEU A 1 185 ? -21.427 12.448 40.197 1.00 87.50 185 LEU A N 1
ATOM 1561 C CA . LEU A 1 185 ? -22.395 11.537 39.587 1.00 87.50 185 LEU A CA 1
ATOM 1562 C C . LEU A 1 185 ? -21.759 10.208 39.153 1.00 87.50 185 LEU A C 1
ATOM 1564 O O . LEU A 1 185 ? -22.263 9.143 39.493 1.00 87.50 185 LEU A O 1
ATOM 1568 N N . THR A 1 186 ? -20.637 10.255 38.432 1.00 88.12 186 THR A N 1
ATOM 1569 C CA . THR A 1 186 ? -19.935 9.044 37.973 1.00 88.12 186 THR A CA 1
ATOM 1570 C C . THR A 1 186 ? -19.357 8.231 39.127 1.00 88.12 186 THR A C 1
ATOM 1572 O O . THR A 1 186 ? -19.414 7.002 39.086 1.00 88.12 186 THR A O 1
ATOM 1575 N N . LEU A 1 187 ? -18.878 8.885 40.190 1.00 89.94 187 LEU A N 1
ATOM 1576 C CA . LEU A 1 187 ? -18.453 8.206 41.414 1.00 89.94 187 LEU A CA 1
ATOM 1577 C C . LEU A 1 187 ? -19.628 7.498 42.102 1.00 89.94 187 LEU A C 1
ATOM 1579 O O . LEU A 1 187 ? -19.504 6.323 42.438 1.00 89.94 187 LEU A O 1
ATOM 1583 N N . ALA A 1 188 ? -20.774 8.167 42.248 1.00 88.94 188 ALA A N 1
ATOM 1584 C CA . ALA A 1 188 ? -21.969 7.572 42.844 1.00 88.94 188 ALA A CA 1
ATOM 1585 C C . ALA A 1 188 ? -22.480 6.372 42.026 1.00 88.94 188 ALA A C 1
ATOM 1587 O O . ALA A 1 188 ? -22.766 5.316 42.590 1.00 88.94 188 ALA A O 1
ATOM 1588 N N . LEU A 1 189 ? -22.532 6.488 40.692 1.00 90.31 189 LEU A N 1
ATOM 1589 C CA . LEU A 1 189 ? -22.903 5.381 39.802 1.00 90.31 189 LEU A CA 1
ATOM 1590 C C . LEU A 1 189 ? -21.937 4.199 39.943 1.00 90.31 189 LEU A C 1
ATOM 1592 O O . LEU A 1 189 ? -22.384 3.057 40.061 1.00 90.31 189 LEU A O 1
ATOM 1596 N N . LYS A 1 190 ? -20.626 4.469 39.978 1.00 91.25 190 LYS A N 1
ATOM 1597 C CA . LYS A 1 190 ? -19.591 3.450 40.175 1.00 91.25 190 LYS A CA 1
ATOM 1598 C C . LYS A 1 190 ? -19.754 2.730 41.511 1.00 91.25 190 LYS A C 1
ATOM 1600 O O . LYS A 1 190 ? -19.811 1.504 41.529 1.00 91.25 190 LYS A O 1
ATOM 1605 N N . GLU A 1 191 ? -19.836 3.473 42.613 1.00 90.12 191 GLU A N 1
ATOM 1606 C CA . GLU A 1 191 ? -19.954 2.898 43.955 1.00 90.12 191 GLU A CA 1
ATOM 1607 C C . GLU A 1 191 ? -21.236 2.073 44.100 1.00 90.12 191 GLU A C 1
ATOM 1609 O O . GLU A 1 191 ? -21.198 0.966 44.637 1.00 90.12 191 GLU A O 1
ATOM 1614 N N . PHE A 1 192 ? -22.357 2.557 43.560 1.00 89.75 192 PHE A N 1
ATOM 1615 C CA . PHE A 1 192 ? -23.608 1.805 43.541 1.00 89.75 192 PHE A CA 1
ATOM 1616 C C . PHE A 1 192 ? -23.501 0.514 42.714 1.00 89.75 192 PHE A C 1
ATOM 1618 O O . PHE A 1 192 ? -23.882 -0.556 43.192 1.00 89.75 192 PHE A O 1
ATOM 1625 N N . GLY A 1 193 ? -22.936 0.581 41.505 1.00 87.38 193 GLY A N 1
ATOM 1626 C CA . GLY A 1 193 ? -22.721 -0.597 40.662 1.00 87.38 193 GLY A CA 1
ATOM 1627 C C . GLY A 1 193 ? -21.790 -1.627 41.309 1.00 87.38 193 GLY A C 1
ATOM 1628 O O . GLY A 1 193 ? -22.086 -2.822 41.296 1.00 87.38 193 GLY A O 1
ATOM 1629 N N . ASP A 1 194 ? -20.714 -1.180 41.961 1.00 87.62 194 ASP A N 1
ATOM 1630 C CA . ASP A 1 194 ? -19.790 -2.047 42.700 1.00 87.62 194 ASP A CA 1
ATOM 1631 C C . ASP A 1 194 ? -20.479 -2.748 43.880 1.00 87.62 194 ASP A C 1
ATOM 1633 O O . ASP A 1 194 ? -20.212 -3.923 44.149 1.00 87.62 194 ASP A O 1
ATOM 1637 N N . ILE A 1 195 ? -21.389 -2.061 44.579 1.00 86.88 195 ILE A N 1
ATOM 1638 C CA . ILE A 1 195 ? -22.195 -2.667 45.645 1.00 86.88 195 ILE A CA 1
ATOM 1639 C C . ILE A 1 195 ? -23.039 -3.815 45.081 1.00 86.88 195 ILE A C 1
ATOM 1641 O O . ILE A 1 195 ? -23.008 -4.914 45.641 1.00 86.88 195 ILE A O 1
ATOM 1645 N N . LEU A 1 196 ? -23.746 -3.588 43.970 1.00 83.75 196 LEU A N 1
ATOM 1646 C CA . LEU A 1 196 ? -24.616 -4.592 43.349 1.00 83.75 196 LEU A CA 1
ATOM 1647 C C . LEU A 1 196 ? -23.829 -5.802 42.825 1.00 83.75 196 LEU A C 1
ATOM 1649 O O . LEU A 1 196 ? -24.209 -6.946 43.080 1.00 83.75 196 LEU A O 1
ATOM 1653 N N . LEU A 1 197 ? -22.688 -5.574 42.170 1.00 81.75 197 LEU A N 1
ATOM 1654 C CA . LEU A 1 197 ? -21.841 -6.652 41.644 1.00 81.75 197 LEU A CA 1
ATOM 1655 C C . LEU A 1 197 ? -21.243 -7.529 42.744 1.00 81.75 197 LEU A C 1
ATOM 1657 O O . LEU A 1 197 ? -21.115 -8.745 42.577 1.00 81.75 197 LEU A O 1
ATOM 1661 N N . ASN A 1 198 ? -20.882 -6.928 43.877 1.00 79.81 198 ASN A N 1
ATOM 1662 C CA . ASN A 1 198 ? -20.337 -7.664 45.011 1.00 79.81 198 ASN A CA 1
ATOM 1663 C C . ASN A 1 198 ? -21.386 -8.556 45.695 1.00 79.81 198 ASN A C 1
ATOM 1665 O O . ASN A 1 198 ? -21.019 -9.607 46.221 1.00 79.81 198 ASN A O 1
ATOM 1669 N N . GLN A 1 199 ? -22.676 -8.202 45.634 1.00 74.81 199 GLN A N 1
ATOM 1670 C CA . GLN A 1 199 ? -23.751 -9.078 46.118 1.00 74.81 199 GLN A CA 1
ATOM 1671 C C . GLN A 1 199 ? -23.964 -10.294 45.226 1.00 74.81 199 GLN A C 1
ATOM 1673 O O . GLN A 1 199 ? -24.092 -11.410 45.726 1.00 74.81 199 GLN A O 1
ATOM 1678 N N . GLN A 1 200 ? -23.966 -10.097 43.907 1.00 68.75 200 GLN A N 1
ATOM 1679 C CA . GLN A 1 200 ? -24.252 -11.167 42.951 1.00 68.75 200 GLN A CA 1
ATOM 1680 C C . GLN A 1 200 ? -23.211 -12.300 43.014 1.00 68.75 200 GLN A C 1
ATOM 1682 O O . GLN A 1 200 ? -23.548 -13.471 42.871 1.00 68.75 200 GLN A O 1
ATOM 1687 N N . LYS A 1 201 ? -21.944 -11.973 43.303 1.00 63.47 201 LYS A N 1
ATOM 1688 C CA . LYS A 1 201 ? -20.867 -12.965 43.481 1.00 63.47 201 LYS A CA 1
ATOM 1689 C C . LYS A 1 201 ? -21.004 -13.812 44.752 1.00 63.47 201 LYS A C 1
ATOM 1691 O O . LYS A 1 201 ? -20.335 -14.837 44.857 1.00 63.47 201 LYS A O 1
ATOM 1696 N N . ALA A 1 202 ? -21.792 -13.378 45.739 1.00 58.19 202 ALA A N 1
ATOM 1697 C CA . ALA A 1 202 ? -21.802 -13.996 47.058 1.00 58.19 202 ALA A CA 1
ATOM 1698 C C . ALA A 1 202 ? -22.700 -15.242 47.155 1.00 58.19 202 ALA A C 1
ATOM 1700 O O . ALA A 1 202 ? -22.348 -16.127 47.933 1.00 58.19 202 ALA A O 1
ATOM 1701 N N . GLN A 1 203 ? -23.811 -15.350 46.404 1.00 56.53 203 GLN A N 1
ATOM 1702 C CA . GLN A 1 203 ? -24.739 -16.499 46.461 1.00 56.53 203 GLN A CA 1
ATOM 1703 C C . GLN A 1 203 ? -25.574 -16.666 45.170 1.00 56.53 203 GLN A C 1
ATOM 1705 O O . GLN A 1 203 ? -26.159 -15.702 44.686 1.00 56.53 203 GLN A O 1
ATOM 1710 N N . GLN A 1 204 ? -25.700 -17.904 44.665 1.00 48.59 204 GLN A N 1
ATOM 1711 C CA . GLN A 1 204 ? -26.518 -18.275 43.488 1.00 48.59 204 GLN A CA 1
ATOM 1712 C C . GLN A 1 204 ? -28.041 -18.278 43.753 1.00 48.59 204 GLN A C 1
ATOM 1714 O O . GLN A 1 204 ? -28.825 -18.367 42.821 1.00 48.59 204 GLN A O 1
ATOM 1719 N N . SER A 1 205 ? -28.494 -18.168 45.006 1.00 47.66 205 SER A N 1
ATOM 1720 C CA . SER A 1 205 ? -29.907 -18.340 45.389 1.00 47.66 205 SER A CA 1
ATOM 1721 C C . SER A 1 205 ? -30.761 -17.060 45.384 1.00 47.66 205 SER A C 1
ATOM 1723 O O . SER A 1 205 ? -31.955 -17.136 45.670 1.00 47.66 205 SER A O 1
ATOM 1725 N N . ILE A 1 206 ? -30.203 -15.890 45.036 1.00 51.53 206 ILE A N 1
ATOM 1726 C CA . ILE A 1 206 ? -30.984 -14.667 44.733 1.00 51.53 206 ILE A CA 1
ATOM 1727 C C . ILE A 1 206 ? -31.123 -14.515 43.213 1.00 51.53 206 ILE A C 1
ATOM 1729 O O . ILE A 1 206 ? -30.853 -13.460 42.647 1.00 51.53 206 ILE A O 1
ATOM 1733 N N . GLU A 1 207 ? -31.533 -15.577 42.527 1.00 46.66 207 GLU A N 1
ATOM 1734 C CA . GLU A 1 207 ? -31.666 -15.603 41.062 1.00 46.66 207 GLU A CA 1
ATOM 1735 C C . GLU A 1 207 ? -32.698 -14.606 40.499 1.00 46.66 207 GLU A C 1
ATOM 1737 O O . GLU A 1 207 ? -32.778 -14.428 39.292 1.00 46.66 207 GLU A O 1
ATOM 1742 N N . ILE A 1 208 ? -33.490 -13.927 41.338 1.00 48.56 208 ILE A N 1
ATOM 1743 C CA . ILE A 1 208 ? -34.659 -13.165 40.868 1.00 48.56 208 ILE A CA 1
ATOM 1744 C C . ILE A 1 208 ? -34.546 -11.657 41.099 1.00 48.56 208 ILE A C 1
ATOM 1746 O O . ILE A 1 208 ? -35.216 -10.901 40.399 1.00 48.56 208 ILE A O 1
ATOM 1750 N N . ILE A 1 209 ? -33.743 -11.177 42.059 1.00 51.44 209 ILE A N 1
ATOM 1751 C CA . ILE A 1 209 ? -33.976 -9.807 42.545 1.00 51.44 209 ILE A CA 1
ATOM 1752 C C . ILE A 1 209 ? -33.000 -8.762 42.013 1.00 51.44 209 ILE A C 1
ATOM 1754 O O . ILE A 1 209 ? -33.384 -7.599 41.965 1.00 51.44 209 ILE A O 1
ATOM 1758 N N . LEU A 1 210 ? -31.811 -9.115 41.514 1.00 61.41 210 LEU A N 1
ATOM 1759 C CA . LEU A 1 210 ? -30.891 -8.111 40.961 1.00 61.41 210 LEU A CA 1
ATOM 1760 C C . LEU A 1 210 ? -29.990 -8.690 39.863 1.00 61.41 210 LEU A C 1
ATOM 1762 O O . LEU A 1 210 ? -28.773 -8.768 40.027 1.00 61.41 210 LEU A O 1
ATOM 1766 N N . ASP A 1 211 ? -30.572 -9.062 38.724 1.00 75.00 211 ASP A N 1
ATOM 1767 C CA . ASP A 1 211 ? -29.818 -9.372 37.502 1.00 75.00 211 ASP A CA 1
ATOM 1768 C C . ASP A 1 211 ? -29.279 -8.085 36.848 1.00 75.00 211 ASP A C 1
ATOM 1770 O O . ASP A 1 211 ? -29.644 -7.669 35.746 1.00 75.00 211 ASP A O 1
ATOM 1774 N N . PHE A 1 212 ? -28.462 -7.369 37.619 1.00 80.50 212 PHE A N 1
ATOM 1775 C CA . PHE A 1 212 ? -27.945 -6.052 37.284 1.00 80.50 212 PHE A CA 1
ATOM 1776 C C . PHE A 1 212 ? -27.182 -6.030 35.949 1.00 80.50 212 PHE A C 1
ATOM 1778 O O . PHE A 1 212 ? -27.452 -5.120 35.161 1.00 80.50 212 PHE A O 1
ATOM 1785 N N . PRO A 1 213 ? -26.312 -7.014 35.625 1.00 85.31 213 PRO A N 1
ATOM 1786 C CA . PRO A 1 213 ? -25.672 -7.080 34.315 1.00 85.31 213 PRO A CA 1
ATOM 1787 C C . PRO A 1 213 ? -26.690 -7.154 33.172 1.00 85.31 213 PRO A C 1
ATOM 1789 O O . PRO A 1 213 ? -26.615 -6.339 32.256 1.00 85.31 213 PRO A O 1
ATOM 1792 N N . ASN A 1 214 ? -27.695 -8.036 33.246 1.00 85.12 214 ASN A N 1
ATOM 1793 C CA . ASN A 1 214 ? -28.675 -8.166 32.163 1.00 85.12 214 ASN A CA 1
ATOM 1794 C C . ASN A 1 214 ? -29.577 -6.932 32.034 1.00 85.12 214 ASN A C 1
ATOM 1796 O O . ASN A 1 214 ? -29.925 -6.545 30.917 1.00 85.12 214 ASN A O 1
ATOM 1800 N N . HIS A 1 215 ? -29.902 -6.253 33.138 1.00 86.69 215 HIS A N 1
ATOM 1801 C CA . HIS A 1 215 ? -30.593 -4.964 33.080 1.00 86.69 215 HIS A CA 1
ATOM 1802 C C . HIS A 1 215 ? -29.743 -3.872 32.417 1.00 86.69 215 HIS A C 1
ATOM 1804 O O . HIS A 1 215 ? -30.270 -3.126 31.592 1.00 86.69 215 HIS A O 1
ATOM 1810 N N . ILE A 1 216 ? -28.439 -3.802 32.719 1.00 89.06 216 ILE A N 1
ATOM 1811 C CA . ILE A 1 216 ? -27.506 -2.899 32.028 1.00 89.06 216 ILE A CA 1
ATOM 1812 C C . ILE A 1 216 ? -27.475 -3.216 30.532 1.00 89.06 216 ILE A C 1
ATOM 1814 O O . ILE A 1 216 ? -27.644 -2.312 29.716 1.00 89.06 216 ILE A O 1
ATOM 1818 N N . PHE A 1 217 ? -27.300 -4.484 30.159 1.00 91.38 217 PHE A N 1
ATOM 1819 C CA . PHE A 1 217 ? -27.221 -4.882 28.754 1.00 91.38 217 PHE A CA 1
ATOM 1820 C C . PHE A 1 217 ? -28.518 -4.578 28.005 1.00 91.38 217 PHE A C 1
ATOM 1822 O O . PHE A 1 217 ? -28.466 -4.004 26.922 1.00 91.38 217 PHE A O 1
ATOM 1829 N N . SER A 1 218 ? -29.680 -4.851 28.606 1.00 91.06 218 SER A N 1
ATOM 1830 C CA . SER A 1 218 ? -30.981 -4.509 28.019 1.00 91.06 218 SER A CA 1
ATOM 1831 C C . SER A 1 218 ? -31.172 -2.995 27.854 1.00 91.06 218 SER A C 1
ATOM 1833 O O . SER A 1 218 ? -31.705 -2.551 26.833 1.00 91.06 218 SER A O 1
ATOM 1835 N N . HIS A 1 219 ? -30.714 -2.190 28.822 1.00 92.06 219 HIS A N 1
ATOM 1836 C CA . HIS A 1 219 ? -30.750 -0.725 28.733 1.00 92.06 219 HIS A CA 1
ATOM 1837 C C . HIS A 1 219 ? -29.892 -0.213 27.575 1.00 92.06 219 HIS A C 1
ATOM 1839 O O . HIS A 1 219 ? -30.386 0.510 26.710 1.00 92.06 219 HIS A O 1
ATOM 1845 N N . PHE A 1 220 ? -28.627 -0.638 27.508 1.00 93.38 220 PHE A N 1
ATOM 1846 C CA . PHE A 1 220 ? -27.708 -0.215 26.450 1.00 93.38 220 PHE A CA 1
ATOM 1847 C C . PHE A 1 220 ? -28.107 -0.738 25.072 1.00 93.38 220 PHE A C 1
ATOM 1849 O O . PHE A 1 220 ? -27.983 -0.006 24.096 1.00 93.38 220 PHE A O 1
ATOM 1856 N N . GLN A 1 221 ? -28.670 -1.943 24.981 1.00 93.06 221 GLN A N 1
ATOM 1857 C CA . GLN A 1 221 ? -29.223 -2.467 23.736 1.00 93.06 221 GLN A CA 1
ATOM 1858 C C . GLN A 1 221 ? -30.329 -1.554 23.188 1.00 93.06 221 GLN A C 1
ATOM 1860 O O . GLN A 1 221 ? -30.278 -1.151 22.025 1.00 93.06 221 GLN A O 1
ATOM 1865 N N . LYS A 1 222 ? -31.295 -1.158 24.030 1.00 92.62 222 LYS A N 1
ATOM 1866 C CA . LYS A 1 222 ? -32.358 -0.216 23.638 1.00 92.62 222 LYS A CA 1
ATOM 1867 C C . LYS A 1 222 ? -31.801 1.159 23.286 1.00 92.62 222 LYS A C 1
ATOM 1869 O O . LYS A 1 222 ? -32.222 1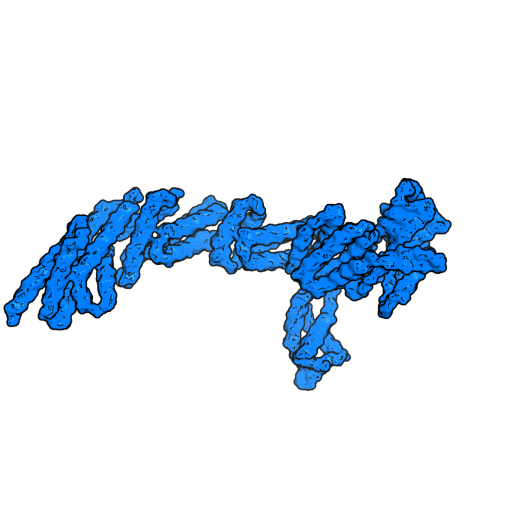.750 22.293 1.00 92.62 222 LYS A O 1
ATOM 1874 N N . LYS A 1 223 ? -30.842 1.656 24.075 1.00 92.50 223 LYS A N 1
ATOM 1875 C CA . LYS A 1 223 ? -30.178 2.939 23.828 1.00 92.50 223 LYS A CA 1
ATOM 1876 C C . LYS A 1 223 ? -29.485 2.944 22.465 1.00 92.50 223 LYS A C 1
ATOM 1878 O O . LYS A 1 223 ? -29.757 3.833 21.666 1.00 92.50 223 LYS A O 1
ATOM 1883 N N . TYR A 1 224 ? -28.638 1.958 22.169 1.00 94.69 224 TYR A N 1
ATOM 1884 C CA . TYR A 1 224 ? -27.896 1.903 20.908 1.00 94.69 224 TYR A CA 1
ATOM 1885 C C . TYR A 1 224 ? -28.799 1.658 19.701 1.00 94.69 224 TYR A C 1
ATOM 1887 O O . TYR A 1 224 ? -28.590 2.290 18.673 1.00 94.69 224 TYR A O 1
ATOM 1895 N N . GLN A 1 225 ? -29.856 0.849 19.823 1.00 91.81 225 GLN A N 1
ATOM 1896 C CA . GLN A 1 225 ? -30.872 0.742 18.767 1.00 91.81 225 GLN A CA 1
ATOM 1897 C C . GLN A 1 225 ? -31.565 2.086 18.496 1.00 91.81 225 GLN A C 1
ATOM 1899 O O . GLN A 1 225 ? -31.734 2.474 17.341 1.00 91.81 225 GLN A O 1
ATOM 1904 N N . GLY A 1 226 ? -31.933 2.825 19.547 1.00 90.62 226 GLY A N 1
ATOM 1905 C CA . GLY A 1 226 ? -32.521 4.159 19.412 1.00 90.62 226 GLY A CA 1
ATOM 1906 C C . GLY A 1 226 ? -31.561 5.176 18.788 1.00 90.62 226 GLY A C 1
ATOM 1907 O O . GLY A 1 226 ? -31.966 5.942 17.915 1.00 90.62 226 GLY A O 1
ATOM 1908 N N . LEU A 1 227 ? -30.287 5.162 19.197 1.00 91.81 227 LEU A N 1
ATOM 1909 C CA . LEU A 1 227 ? -29.248 6.024 18.628 1.00 91.81 227 LEU A CA 1
ATOM 1910 C C . LEU A 1 227 ? -28.978 5.694 17.159 1.00 91.81 227 LEU A C 1
ATOM 1912 O O . LEU A 1 227 ? -28.912 6.619 16.358 1.00 91.81 227 LEU A O 1
ATOM 1916 N N . PHE A 1 228 ? -28.893 4.412 16.793 1.00 91.38 228 PHE A N 1
ATOM 1917 C CA . PHE A 1 228 ? -28.739 3.976 15.404 1.00 91.38 228 PHE A CA 1
ATOM 1918 C C . PHE A 1 228 ? -29.871 4.520 14.529 1.00 91.38 228 PHE A C 1
ATOM 1920 O O . PHE A 1 228 ? -29.612 5.277 13.599 1.00 91.38 228 PHE A O 1
ATOM 1927 N N . ASN A 1 229 ? -31.126 4.226 14.888 1.00 89.62 229 ASN A N 1
ATOM 1928 C CA . ASN A 1 229 ? -32.300 4.654 14.118 1.00 89.62 229 ASN A CA 1
ATOM 1929 C C . ASN A 1 229 ? -32.362 6.175 13.930 1.00 89.62 229 ASN A C 1
ATOM 1931 O O . ASN A 1 229 ? -32.884 6.654 12.932 1.00 89.62 229 ASN A O 1
ATOM 1935 N N . ARG A 1 230 ? -31.835 6.938 14.890 1.00 90.06 230 ARG A N 1
ATOM 1936 C CA . ARG A 1 230 ? -31.793 8.396 14.818 1.00 90.06 230 ARG A CA 1
ATOM 1937 C C . ARG A 1 230 ? -30.620 8.908 13.981 1.00 90.06 230 ARG A C 1
ATOM 1939 O O . ARG A 1 230 ? -30.792 9.760 13.117 1.00 90.06 230 ARG A O 1
ATOM 1946 N N . TRP A 1 231 ? -29.412 8.429 14.260 1.00 91.44 231 TRP A N 1
ATOM 1947 C CA . TRP A 1 231 ? -28.189 8.954 13.654 1.00 91.44 231 TRP A CA 1
ATOM 1948 C C . TRP A 1 231 ? -28.003 8.513 12.207 1.00 91.44 231 TRP A C 1
ATOM 1950 O O . TRP A 1 231 ? -27.360 9.238 11.455 1.00 91.44 231 TRP A O 1
ATOM 1960 N N . VAL A 1 232 ? -28.554 7.364 11.808 1.00 87.00 232 VAL A N 1
ATOM 1961 C CA . VAL A 1 232 ? -28.469 6.881 10.424 1.00 87.00 232 VAL A CA 1
ATOM 1962 C C . VAL A 1 232 ? -29.028 7.911 9.449 1.00 87.00 232 VAL A C 1
ATOM 1964 O O . VAL A 1 232 ? -28.397 8.146 8.425 1.00 87.00 232 VAL A O 1
ATOM 1967 N N . ASP A 1 233 ? -30.146 8.560 9.763 1.00 83.81 233 ASP A N 1
ATOM 1968 C CA . ASP A 1 233 ? -30.763 9.536 8.858 1.00 83.81 233 ASP A CA 1
ATOM 1969 C C . ASP A 1 233 ? -30.244 10.964 9.090 1.00 83.81 233 ASP A C 1
ATOM 1971 O O . ASP A 1 233 ? -30.106 11.737 8.146 1.00 83.81 233 ASP A O 1
ATOM 1975 N N . GLU A 1 234 ? -29.921 11.318 10.339 1.00 85.88 234 GLU A N 1
ATOM 1976 C CA . GLU A 1 234 ? -29.501 12.677 10.712 1.00 85.88 234 GLU A CA 1
ATOM 1977 C C . GLU A 1 234 ? -28.026 12.991 10.400 1.00 85.88 234 GLU A C 1
ATOM 1979 O O . GLU A 1 234 ? -27.667 14.165 10.299 1.00 85.88 234 GLU A O 1
ATOM 1984 N N . CYS A 1 235 ? -27.143 11.987 10.342 1.00 83.69 235 CYS A N 1
ATOM 1985 C CA . CYS A 1 235 ? -25.693 12.199 10.295 1.00 83.69 235 CYS A CA 1
ATOM 1986 C C . CYS A 1 235 ? -25.053 11.761 8.973 1.00 83.69 235 CYS A C 1
ATOM 1988 O O . CYS A 1 235 ? -25.315 10.682 8.435 1.00 83.69 235 CYS A O 1
ATOM 1990 N N . GLU A 1 236 ? -24.097 12.572 8.521 1.00 83.94 236 GLU A N 1
ATOM 1991 C CA . GLU A 1 236 ? -23.073 12.148 7.568 1.00 83.94 236 GLU A CA 1
ATOM 1992 C C . GLU A 1 236 ? -22.095 11.163 8.224 1.00 83.94 236 GLU A C 1
ATOM 1994 O O . GLU A 1 236 ? -21.971 11.107 9.451 1.00 83.94 236 GLU A O 1
ATOM 1999 N N . ILE A 1 237 ? -21.370 10.392 7.410 1.00 84.06 237 ILE A N 1
ATOM 2000 C CA . ILE A 1 237 ? -20.507 9.304 7.896 1.00 84.06 237 ILE A CA 1
ATOM 2001 C C . ILE A 1 237 ? -19.421 9.794 8.867 1.00 84.06 237 ILE A C 1
ATOM 2003 O O . ILE A 1 237 ? -19.339 9.224 9.956 1.00 84.06 237 ILE A O 1
ATOM 2007 N N . PRO A 1 238 ? -18.649 10.861 8.576 1.00 84.56 238 PRO A N 1
ATOM 2008 C CA . PRO A 1 238 ? -17.670 11.390 9.529 1.00 84.56 238 PRO A CA 1
ATOM 2009 C C . PRO A 1 238 ? -18.274 11.735 10.892 1.00 84.56 238 PRO A C 1
ATOM 2011 O O . PRO A 1 238 ? -17.765 11.336 11.940 1.00 84.56 238 PRO A O 1
ATOM 2014 N N . LEU A 1 239 ? -19.410 12.440 10.887 1.00 88.00 239 LEU A N 1
ATOM 2015 C CA . LEU A 1 239 ? -20.090 12.854 12.110 1.00 88.00 239 LEU A CA 1
ATOM 2016 C C . LEU A 1 239 ? -20.636 11.648 12.882 1.00 88.00 239 LEU A C 1
ATOM 2018 O O . LEU A 1 239 ? -20.521 11.606 14.107 1.00 88.00 239 LEU A O 1
ATOM 2022 N N . TYR A 1 240 ? -21.187 10.663 12.170 1.00 90.12 240 TYR A N 1
ATOM 2023 C CA . TYR A 1 240 ? -21.655 9.410 12.750 1.00 90.12 240 TYR A CA 1
ATOM 2024 C C . TYR A 1 240 ? -20.516 8.691 13.480 1.00 90.12 240 TYR A C 1
ATOM 2026 O O . TYR A 1 240 ? -20.636 8.393 14.667 1.00 90.12 240 TYR A O 1
ATOM 2034 N N . LEU A 1 241 ? -19.376 8.484 12.813 1.00 90.06 241 LEU A N 1
ATOM 2035 C CA . LEU A 1 241 ? -18.220 7.809 13.405 1.00 90.06 241 LEU A CA 1
ATOM 2036 C C . LEU A 1 241 ? -17.678 8.564 14.628 1.00 90.06 241 LEU A C 1
ATOM 2038 O O . LEU A 1 241 ? -17.355 7.939 15.640 1.00 90.06 241 LEU A O 1
ATOM 2042 N N . ARG A 1 242 ? -17.631 9.905 14.584 1.00 90.81 242 ARG A N 1
ATOM 2043 C CA . ARG A 1 242 ? -17.174 10.723 15.724 1.00 90.81 242 ARG A CA 1
ATOM 2044 C C . ARG A 1 242 ? -18.102 10.567 16.924 1.00 90.81 242 ARG A C 1
ATOM 2046 O O . ARG A 1 242 ? -17.622 10.414 18.045 1.00 90.81 242 ARG A O 1
ATOM 2053 N N . ARG A 1 243 ? -19.421 10.545 16.695 1.00 91.44 243 ARG A N 1
ATOM 2054 C CA . ARG A 1 243 ? -20.412 10.284 17.750 1.00 91.44 243 ARG A CA 1
ATOM 2055 C C . ARG A 1 243 ? -20.259 8.882 18.337 1.00 91.44 243 ARG A C 1
ATOM 2057 O O . ARG A 1 243 ? -20.298 8.742 19.554 1.00 91.44 243 ARG A O 1
ATOM 2064 N N . VAL A 1 244 ? -20.022 7.863 17.508 1.00 92.31 244 VAL A N 1
ATOM 2065 C CA . VAL A 1 244 ? -19.776 6.491 17.988 1.00 92.31 244 VAL A CA 1
ATOM 2066 C C . VAL A 1 244 ? -18.515 6.417 18.855 1.00 92.31 244 VAL A C 1
ATOM 2068 O O . VAL A 1 244 ? -18.552 5.818 19.930 1.00 92.31 244 VAL A O 1
ATOM 2071 N N . LYS A 1 245 ? -17.415 7.063 18.442 1.00 91.75 245 LYS A N 1
ATOM 2072 C CA . LYS A 1 245 ? -16.185 7.131 19.247 1.00 91.75 245 LYS A CA 1
ATOM 2073 C C . LYS A 1 245 ? -16.403 7.849 20.574 1.00 91.75 245 LYS A C 1
ATOM 2075 O O . LYS A 1 245 ? -16.030 7.308 21.612 1.00 91.75 245 LYS A O 1
ATOM 2080 N N . MET A 1 246 ? -17.058 9.010 20.553 1.00 90.25 246 MET A N 1
ATOM 2081 C CA . MET A 1 246 ? -17.395 9.752 21.770 1.00 90.25 246 MET A CA 1
ATOM 2082 C C . MET A 1 246 ? -18.207 8.882 22.739 1.00 90.25 246 MET A C 1
ATOM 2084 O O . MET A 1 246 ? -17.936 8.858 23.937 1.00 90.25 246 MET A O 1
ATOM 2088 N N . GLU A 1 247 ? -19.142 8.088 22.220 1.00 91.06 247 GLU A N 1
ATOM 2089 C CA . GLU A 1 247 ? -19.971 7.216 23.049 1.00 91.06 247 GLU A CA 1
ATOM 2090 C C . GLU A 1 247 ? -19.195 6.032 23.643 1.00 91.06 247 GLU A C 1
ATOM 2092 O O . GLU A 1 247 ? -19.408 5.657 24.801 1.00 91.06 247 GLU A O 1
ATOM 2097 N N . LYS A 1 248 ? -18.216 5.496 22.905 1.00 90.31 248 LYS A N 1
ATOM 2098 C CA . LYS A 1 248 ? -17.260 4.498 23.411 1.00 90.31 248 LYS A CA 1
ATOM 2099 C C . LYS A 1 248 ? -16.328 5.084 24.482 1.00 90.31 248 LYS A C 1
ATOM 2101 O O . LYS A 1 248 ? -16.037 4.417 25.477 1.00 90.31 248 LYS A O 1
ATOM 2106 N N . GLU A 1 249 ? -15.886 6.332 24.333 1.00 90.00 249 GLU A N 1
ATOM 2107 C CA . GLU A 1 249 ? -15.103 7.046 25.352 1.00 90.00 249 GLU A CA 1
ATOM 2108 C C . GLU A 1 249 ? -15.924 7.300 26.623 1.00 90.00 249 GLU A C 1
ATOM 2110 O O . GLU A 1 249 ? -15.438 7.051 27.730 1.00 90.00 249 GLU A O 1
ATOM 2115 N N . LEU A 1 250 ? -17.192 7.693 26.481 1.00 89.50 250 LEU A N 1
ATOM 2116 C CA . LEU A 1 250 ? -18.107 7.871 27.608 1.00 89.50 250 LEU A CA 1
ATOM 2117 C C . LEU A 1 250 ? -18.359 6.562 28.358 1.00 89.50 250 LEU A C 1
ATOM 2119 O O . LEU A 1 250 ? -18.301 6.550 29.589 1.00 89.50 250 LEU A O 1
ATOM 2123 N N . ASN A 1 251 ? -18.533 5.440 27.653 1.00 90.69 251 ASN A N 1
ATOM 2124 C CA . ASN A 1 251 ? -18.592 4.120 28.289 1.00 90.69 251 ASN A CA 1
ATOM 2125 C C . ASN A 1 251 ? -17.352 3.846 29.149 1.00 90.69 251 ASN A C 1
ATOM 2127 O O . ASN A 1 251 ? -17.470 3.333 30.262 1.00 90.69 251 ASN A O 1
ATOM 2131 N N . ASN A 1 252 ? -16.161 4.206 28.659 1.00 87.50 252 ASN A N 1
ATOM 2132 C CA . ASN A 1 252 ? -14.916 3.983 29.390 1.00 87.50 252 ASN A CA 1
ATOM 2133 C C . ASN A 1 252 ? -14.822 4.794 30.685 1.00 87.50 252 ASN A C 1
ATOM 2135 O O . ASN A 1 252 ? -14.202 4.325 31.643 1.00 87.50 252 ASN A O 1
ATOM 2139 N N . GLN A 1 253 ? -15.437 5.974 30.721 1.00 87.31 253 GLN A N 1
ATOM 2140 C CA . GLN A 1 253 ? -15.425 6.841 31.892 1.00 87.31 253 GLN A CA 1
ATOM 2141 C C . GLN A 1 253 ? -16.556 6.509 32.881 1.00 87.31 253 GLN A C 1
ATOM 2143 O O . GLN A 1 253 ? -16.309 6.436 34.084 1.00 87.31 253 GLN A O 1
ATOM 2148 N N . ILE A 1 254 ? -17.777 6.274 32.386 1.00 87.19 254 ILE A N 1
ATOM 2149 C CA . ILE A 1 254 ? -18.982 6.073 33.207 1.00 87.19 254 ILE A CA 1
ATOM 2150 C C . ILE A 1 254 ? -19.056 4.639 33.754 1.00 87.19 254 ILE A C 1
ATOM 2152 O O . ILE A 1 254 ? -19.362 4.443 34.928 1.00 87.19 254 ILE A O 1
ATOM 2156 N N . LEU A 1 255 ? -18.730 3.624 32.946 1.00 86.62 255 LEU A N 1
ATOM 2157 C CA . LEU A 1 255 ? -18.853 2.203 33.316 1.00 86.62 255 LEU A CA 1
ATOM 2158 C C . LEU A 1 255 ? -17.568 1.645 33.946 1.00 86.62 255 LEU A C 1
ATOM 2160 O O . LEU A 1 255 ? -17.162 0.509 33.691 1.00 86.62 255 LEU A O 1
ATOM 2164 N N . ASN A 1 256 ? -16.895 2.446 34.771 1.00 86.31 256 ASN A N 1
ATOM 2165 C CA . ASN A 1 256 ? -15.625 2.082 35.397 1.00 86.31 256 ASN A CA 1
ATOM 2166 C C . ASN A 1 256 ? -15.808 1.301 36.717 1.00 86.31 256 ASN A C 1
ATOM 2168 O O . ASN A 1 256 ? -15.252 1.673 37.756 1.00 86.31 256 ASN A O 1
ATOM 2172 N N . PHE A 1 257 ? -16.615 0.239 36.675 1.00 85.44 257 PHE A N 1
ATOM 2173 C CA . PHE A 1 257 ? -16.850 -0.675 37.800 1.00 85.44 257 PHE A CA 1
ATOM 2174 C C . PHE A 1 257 ? -15.621 -1.553 38.097 1.00 85.44 257 PHE A C 1
ATOM 2176 O O . PHE A 1 257 ? -14.743 -1.726 37.251 1.00 85.44 257 PHE A O 1
ATOM 2183 N N . GLN A 1 258 ? -15.583 -2.182 39.277 1.00 79.62 258 GLN A N 1
ATOM 2184 C CA . GLN A 1 258 ? -14.546 -3.148 39.677 1.00 79.62 258 GLN A CA 1
ATOM 2185 C C . GLN A 1 258 ? -14.401 -4.320 38.696 1.00 79.62 258 GLN A C 1
ATOM 2187 O O . GLN A 1 258 ? -13.311 -4.872 38.555 1.00 79.62 258 GLN A O 1
ATOM 2192 N N . ASN A 1 259 ? -15.487 -4.719 38.026 1.00 76.31 259 ASN A N 1
ATOM 2193 C CA . ASN A 1 259 ? -15.460 -5.741 36.984 1.00 76.31 259 ASN A CA 1
ATOM 2194 C C . ASN A 1 259 ? -15.436 -5.094 35.591 1.00 76.31 259 ASN A C 1
ATOM 2196 O O . ASN A 1 259 ? -16.442 -4.547 35.138 1.00 76.31 259 ASN A O 1
ATOM 2200 N N . SER A 1 260 ? -14.316 -5.224 34.877 1.00 83.44 260 SER A N 1
ATOM 2201 C CA . SER A 1 260 ? -14.168 -4.719 33.507 1.00 83.44 260 SER A CA 1
ATOM 2202 C C . SER A 1 260 ? -15.036 -5.453 32.476 1.00 83.44 260 SER A C 1
ATOM 2204 O O . SER A 1 260 ? -15.246 -4.916 31.388 1.00 83.44 260 SER A O 1
ATOM 2206 N N . SER A 1 261 ? -15.577 -6.631 32.809 1.00 86.06 261 SER A N 1
ATOM 2207 C CA . SER A 1 261 ? -16.392 -7.453 31.904 1.00 86.06 261 SER A CA 1
ATOM 2208 C C . SER A 1 261 ? -17.663 -6.742 31.427 1.00 86.06 261 SER A C 1
ATOM 2210 O O . SER A 1 261 ? -17.982 -6.820 30.245 1.00 86.06 261 SER A O 1
ATOM 2212 N N . ILE A 1 262 ? -18.341 -5.977 32.293 1.00 87.06 262 ILE A N 1
ATOM 2213 C CA . ILE A 1 262 ? -19.559 -5.240 31.905 1.00 87.06 262 ILE A CA 1
ATOM 2214 C C . ILE A 1 262 ? -19.228 -4.171 30.873 1.00 87.06 262 ILE A C 1
ATOM 2216 O O . ILE A 1 262 ? -19.894 -4.075 29.850 1.00 87.06 262 ILE A O 1
ATOM 2220 N N . LYS A 1 263 ? -18.162 -3.400 31.106 1.00 90.31 263 LYS A N 1
ATOM 2221 C CA . LYS A 1 263 ? -17.692 -2.393 30.152 1.00 90.31 263 LYS A CA 1
ATOM 2222 C C . LYS A 1 263 ? -17.336 -3.023 28.803 1.00 90.31 263 LYS A C 1
ATOM 2224 O O . LYS A 1 263 ? -17.704 -2.484 27.767 1.00 90.31 263 LYS A O 1
ATOM 2229 N N . GLN A 1 264 ? -16.645 -4.164 28.813 1.00 90.31 264 GLN A N 1
ATOM 2230 C CA . GLN A 1 264 ? -16.296 -4.894 27.590 1.00 90.31 264 GLN A CA 1
ATOM 2231 C C . GLN A 1 264 ? -17.545 -5.363 26.831 1.00 90.31 264 GLN A C 1
ATOM 2233 O O . GLN A 1 264 ? -17.625 -5.147 25.628 1.00 90.31 264 GLN A O 1
ATOM 2238 N N . GLN A 1 265 ? -18.535 -5.928 27.526 1.00 90.69 265 GLN A N 1
ATOM 2239 C CA . GLN A 1 265 ? -19.783 -6.403 26.916 1.00 90.69 265 GLN A CA 1
ATOM 2240 C C . GLN A 1 265 ? -20.692 -5.261 26.435 1.00 90.69 265 GLN A C 1
ATOM 2242 O O . GLN A 1 265 ? -21.347 -5.375 25.404 1.00 90.69 265 GLN A O 1
ATOM 2247 N N . VAL A 1 266 ? -20.720 -4.124 27.133 1.00 91.62 266 VAL A N 1
ATOM 2248 C CA . VAL A 1 266 ? -21.437 -2.934 26.648 1.00 91.62 266 VAL A CA 1
ATOM 2249 C C . VAL A 1 266 ? -20.753 -2.359 25.407 1.00 91.62 266 VAL A C 1
ATOM 2251 O O . VAL A 1 266 ? -21.437 -1.992 24.456 1.00 91.62 266 VAL A O 1
ATOM 2254 N N . ASN A 1 267 ? -19.418 -2.332 25.369 1.00 92.00 267 ASN A N 1
ATOM 2255 C CA . ASN A 1 267 ? -18.691 -1.921 24.170 1.00 92.00 267 ASN A CA 1
ATOM 2256 C C . ASN A 1 267 ? -18.917 -2.894 23.002 1.00 92.00 267 ASN A C 1
ATOM 2258 O O . ASN A 1 267 ? -19.099 -2.424 21.886 1.00 92.00 267 ASN A O 1
ATOM 2262 N N . SER A 1 268 ? -19.009 -4.209 23.235 1.00 91.25 268 SER A N 1
ATOM 2263 C CA . SER A 1 268 ? -19.368 -5.143 22.158 1.00 91.25 268 SER A CA 1
ATOM 2264 C C . SER A 1 268 ? -20.802 -4.928 21.660 1.00 91.25 268 SER A C 1
ATOM 2266 O O . SER A 1 268 ? -21.034 -4.970 20.459 1.00 91.25 268 SER A O 1
ATOM 2268 N N . LEU A 1 269 ? -21.759 -4.613 22.546 1.00 92.25 269 LEU A N 1
ATOM 2269 C CA . LEU A 1 269 ? -23.123 -4.239 22.138 1.00 92.25 269 LEU A CA 1
ATOM 2270 C C . LEU A 1 269 ? -23.149 -2.950 21.308 1.00 92.25 269 LEU A C 1
ATOM 2272 O O . LEU A 1 269 ? -23.932 -2.845 20.366 1.00 92.25 269 LEU A O 1
ATOM 2276 N N . LEU A 1 270 ? -22.311 -1.969 21.652 1.00 93.38 270 LEU A N 1
ATOM 2277 C CA . LEU A 1 270 ? -22.139 -0.747 20.867 1.00 93.38 270 LEU A CA 1
ATOM 2278 C C . LEU A 1 270 ? -21.617 -1.082 19.467 1.00 93.38 270 LEU A C 1
ATOM 2280 O O . LEU A 1 270 ? -22.165 -0.597 18.480 1.00 93.38 270 LEU A O 1
ATOM 2284 N N . GLU A 1 271 ? -20.595 -1.929 19.377 1.00 91.81 271 GLU A N 1
ATOM 2285 C CA . GLU A 1 271 ? -19.998 -2.359 18.110 1.00 91.81 271 GLU A CA 1
ATOM 2286 C C . GLU A 1 271 ? -21.006 -3.152 17.254 1.00 91.81 271 GLU A C 1
ATOM 2288 O O . GLU A 1 271 ? -21.155 -2.880 16.061 1.00 91.81 271 GLU A O 1
ATOM 2293 N N . ASP A 1 272 ? -21.786 -4.049 17.859 1.00 89.69 272 ASP A N 1
ATOM 2294 C CA . ASP A 1 272 ? -22.834 -4.807 17.170 1.00 89.69 272 ASP A CA 1
ATOM 2295 C C . ASP A 1 272 ? -23.970 -3.908 16.656 1.00 89.69 272 ASP A C 1
ATOM 2297 O O . ASP A 1 272 ? -24.409 -4.043 15.513 1.00 89.69 272 ASP A O 1
ATOM 2301 N N . HIS A 1 273 ? -24.452 -2.965 17.470 1.00 90.38 273 HIS A N 1
ATOM 2302 C CA . HIS A 1 273 ? -25.621 -2.164 17.108 1.00 90.38 273 HIS A CA 1
ATOM 2303 C C . HIS A 1 273 ? -25.309 -0.917 16.281 1.00 90.38 273 HIS A C 1
ATOM 2305 O O . HIS A 1 273 ? -26.119 -0.570 15.422 1.00 90.38 273 HIS A O 1
ATOM 2311 N N . LEU A 1 274 ? -24.184 -0.241 16.535 1.00 91.56 274 LEU A N 1
ATOM 2312 C CA . LEU A 1 274 ? -23.838 1.026 15.882 1.00 91.56 274 LEU A CA 1
ATOM 2313 C C . LEU A 1 274 ? -22.833 0.872 14.739 1.00 91.56 274 LEU A C 1
ATOM 2315 O O . LEU A 1 274 ? -22.829 1.723 13.854 1.00 91.56 274 LEU A O 1
ATOM 2319 N N . LEU A 1 275 ? -21.981 -0.159 14.736 1.00 90.38 275 LEU A N 1
ATOM 2320 C CA . LEU A 1 275 ? -20.989 -0.350 13.670 1.00 90.38 275 LEU A CA 1
ATOM 2321 C C . LEU A 1 275 ? -21.431 -1.435 12.690 1.00 90.38 275 LEU A C 1
ATOM 2323 O O . LEU A 1 275 ? -21.611 -1.136 11.512 1.00 90.38 275 LEU A O 1
ATOM 2327 N N . LYS A 1 276 ? -21.710 -2.664 13.150 1.00 88.44 276 LYS A N 1
ATOM 2328 C CA . LYS A 1 276 ? -22.103 -3.755 12.234 1.00 88.44 276 LYS A CA 1
ATOM 2329 C C . LYS A 1 276 ? -23.370 -3.429 11.442 1.00 88.44 276 LYS A C 1
ATOM 2331 O O . LYS A 1 276 ? -23.365 -3.581 10.228 1.00 88.44 276 LYS A O 1
ATOM 2336 N N . ASN A 1 277 ? -24.409 -2.895 12.086 1.00 87.06 277 ASN A N 1
ATOM 2337 C CA . ASN A 1 277 ? -25.636 -2.498 11.379 1.00 87.06 277 ASN A CA 1
ATOM 2338 C C . ASN A 1 277 ? -25.435 -1.301 10.433 1.00 87.06 277 ASN A C 1
ATOM 2340 O O . ASN A 1 277 ? -26.190 -1.138 9.479 1.00 87.06 277 ASN A O 1
ATOM 2344 N N . TYR A 1 278 ? -24.446 -0.440 10.696 1.00 85.88 278 TYR A N 1
ATOM 2345 C CA . TYR A 1 278 ? -24.165 0.730 9.856 1.00 85.88 278 TYR A CA 1
ATOM 2346 C C . TYR A 1 278 ? -23.226 0.415 8.688 1.00 85.88 278 TYR A C 1
ATOM 2348 O O . TYR A 1 278 ? -23.071 1.225 7.771 1.00 85.88 278 TYR A O 1
ATOM 2356 N N . LYS A 1 279 ? -22.617 -0.772 8.695 1.00 86.94 279 LYS A N 1
ATOM 2357 C CA . LYS A 1 279 ? -21.669 -1.223 7.682 1.00 86.94 279 LYS A CA 1
ATOM 2358 C C . LYS A 1 279 ? -22.256 -1.152 6.273 1.00 86.94 279 LYS A C 1
ATOM 2360 O O . LYS A 1 279 ? -21.652 -0.528 5.402 1.00 86.94 279 LYS A O 1
ATOM 2365 N N . ASP A 1 280 ? -23.458 -1.691 6.073 1.00 85.00 280 ASP A N 1
ATOM 2366 C CA . ASP A 1 280 ? -24.139 -1.675 4.771 1.00 85.00 280 ASP A CA 1
ATOM 2367 C C . ASP A 1 280 ? -24.353 -0.246 4.258 1.00 85.00 280 ASP A C 1
ATOM 2369 O O . ASP A 1 280 ? -24.198 0.034 3.070 1.00 85.00 280 ASP A O 1
ATOM 2373 N N . VAL A 1 281 ? -24.634 0.693 5.166 1.00 84.06 281 VAL A N 1
ATOM 2374 C CA . VAL A 1 281 ? -24.829 2.109 4.835 1.00 84.06 281 VAL A CA 1
ATOM 2375 C C . VAL A 1 281 ? -23.516 2.756 4.389 1.00 84.06 281 VAL A C 1
ATOM 2377 O O . VAL A 1 281 ? -23.507 3.471 3.387 1.00 84.06 281 VAL A O 1
ATOM 2380 N N . ILE A 1 282 ? -22.402 2.480 5.079 1.00 84.81 282 ILE A N 1
ATOM 2381 C CA . ILE A 1 282 ? -21.066 2.989 4.715 1.00 84.81 282 ILE A CA 1
ATOM 2382 C C . ILE A 1 282 ? -20.589 2.444 3.368 1.00 84.81 282 ILE A C 1
ATOM 2384 O O . ILE A 1 282 ? -19.920 3.159 2.613 1.00 84.81 282 ILE A O 1
ATOM 2388 N N . LEU A 1 283 ? -20.918 1.188 3.070 1.00 84.81 283 LEU A N 1
ATOM 2389 C CA . LEU A 1 283 ? -20.549 0.528 1.820 1.00 84.81 283 LEU A CA 1
ATOM 2390 C C . LEU A 1 283 ? -21.469 0.907 0.648 1.00 84.81 283 LEU A C 1
ATOM 2392 O O . LEU A 1 283 ? -21.070 0.752 -0.512 1.00 84.81 283 LEU A O 1
ATOM 2396 N N . SER A 1 284 ? -22.671 1.419 0.932 1.00 82.38 284 SER A N 1
ATOM 2397 C CA . SER A 1 284 ? -23.650 1.816 -0.081 1.00 82.38 284 SER A CA 1
ATOM 2398 C C . SER A 1 284 ? -23.198 3.030 -0.899 1.00 82.38 284 SER A C 1
ATOM 2400 O O . SER A 1 284 ? -22.664 4.005 -0.374 1.00 82.38 284 SER A O 1
ATOM 2402 N N . GLU A 1 285 ? -23.470 3.009 -2.204 1.00 72.50 285 GLU A N 1
ATOM 2403 C CA . GLU A 1 285 ? -23.169 4.147 -3.088 1.00 72.50 285 GLU A CA 1
ATOM 2404 C C . GLU A 1 285 ? -24.231 5.255 -3.037 1.00 72.50 285 GLU A C 1
ATOM 2406 O O . GLU A 1 285 ? -24.005 6.351 -3.539 1.00 72.50 285 GLU A O 1
ATOM 2411 N N . MET A 1 286 ? -25.368 4.989 -2.388 1.00 70.00 286 MET A N 1
ATOM 2412 C CA . MET A 1 286 ? -26.534 5.875 -2.368 1.00 70.00 286 MET A CA 1
ATOM 2413 C C . MET A 1 286 ? -26.365 7.102 -1.465 1.00 70.00 286 MET A C 1
ATOM 2415 O O . MET A 1 286 ? -27.058 8.099 -1.666 1.00 70.00 286 MET A O 1
ATOM 2419 N N . LYS A 1 287 ? -25.471 7.055 -0.467 1.00 71.25 287 LYS A N 1
ATOM 2420 C CA . LYS A 1 287 ? -25.211 8.207 0.403 1.00 71.25 287 LYS A CA 1
ATOM 2421 C C . LYS A 1 287 ? -24.094 9.105 -0.144 1.00 71.25 287 LYS A C 1
ATOM 2423 O O . LYS A 1 287 ? -23.026 8.588 -0.494 1.00 71.25 287 LYS A O 1
ATOM 2428 N N . PRO A 1 288 ? -24.277 10.442 -0.124 1.00 60.16 288 PRO A N 1
ATOM 2429 C CA . PRO A 1 288 ? -23.154 11.362 -0.225 1.00 60.16 288 PRO A CA 1
ATOM 2430 C C . PRO A 1 288 ? -22.257 11.125 1.002 1.00 60.16 288 PRO A C 1
ATOM 2432 O O . PRO A 1 288 ? -22.743 11.053 2.126 1.00 60.16 288 PRO A O 1
ATOM 2435 N N . PHE A 1 289 ? -20.961 10.945 0.779 1.00 68.75 289 PHE A N 1
ATOM 2436 C CA . PHE A 1 289 ? -19.899 10.627 1.745 1.00 68.75 289 PHE A CA 1
ATOM 2437 C C . PHE A 1 289 ? -19.771 9.165 2.203 1.00 68.75 289 PHE A C 1
ATOM 2439 O O . PHE A 1 289 ? -19.393 8.906 3.342 1.00 68.75 289 PHE A O 1
ATOM 2446 N N . ASN A 1 290 ? -20.021 8.202 1.311 1.00 82.69 290 ASN A N 1
ATOM 2447 C CA . ASN A 1 290 ? -19.683 6.783 1.519 1.00 82.69 290 ASN A CA 1
ATOM 2448 C C . ASN A 1 290 ? -18.163 6.505 1.611 1.00 82.69 290 ASN A C 1
ATOM 2450 O O . ASN A 1 290 ? -17.337 7.385 1.350 1.00 82.69 290 ASN A O 1
ATOM 2454 N N . LEU A 1 291 ? -17.779 5.259 1.935 1.00 84.94 291 LEU A N 1
ATOM 2455 C CA . LEU A 1 291 ? -16.367 4.844 2.010 1.00 84.94 291 LEU A CA 1
ATOM 2456 C C . LEU A 1 291 ? -15.588 5.177 0.728 1.00 84.94 291 LEU A C 1
ATOM 2458 O O . LEU A 1 291 ? -14.453 5.637 0.796 1.00 84.94 291 LEU A O 1
ATOM 2462 N N . GLY A 1 292 ? -16.200 5.001 -0.444 1.00 85.44 292 GLY A N 1
ATOM 2463 C CA . GLY A 1 292 ? -15.582 5.356 -1.720 1.00 85.44 292 GLY A CA 1
ATOM 2464 C C . GLY A 1 292 ? -15.235 6.844 -1.811 1.00 85.44 292 GLY A C 1
ATOM 2465 O O . GLY A 1 292 ? -14.136 7.185 -2.240 1.00 85.44 292 GLY A O 1
ATOM 2466 N N . GLN A 1 293 ? -16.128 7.731 -1.369 1.00 84.19 293 GLN A N 1
ATOM 2467 C CA . GLN A 1 293 ? -15.870 9.174 -1.345 1.00 84.19 293 GLN A CA 1
ATOM 2468 C C . GLN A 1 293 ? -14.849 9.578 -0.277 1.00 84.19 293 GLN A C 1
ATOM 2470 O O . GLN A 1 293 ? -14.031 10.452 -0.548 1.00 84.19 293 GLN A O 1
ATOM 2475 N N . LEU A 1 294 ? -14.833 8.923 0.890 1.00 84.50 294 LEU A N 1
ATOM 2476 C CA . LEU A 1 294 ? -13.787 9.132 1.902 1.00 84.50 294 LEU A CA 1
ATOM 2477 C C . LEU A 1 294 ? -12.391 8.822 1.340 1.00 84.50 294 LEU A C 1
ATOM 2479 O O . LEU A 1 294 ? -11.469 9.619 1.498 1.00 84.50 294 LEU A O 1
ATOM 2483 N N . LEU A 1 295 ? -12.253 7.707 0.615 1.00 87.94 295 LEU A N 1
ATOM 2484 C CA . LEU A 1 295 ? -11.004 7.330 -0.055 1.00 87.94 295 LEU A CA 1
ATOM 2485 C C . LEU A 1 295 ? -10.657 8.281 -1.214 1.00 87.94 295 LEU A C 1
ATOM 2487 O O . LEU A 1 295 ? -9.491 8.611 -1.433 1.00 87.94 295 LEU A O 1
ATOM 2491 N N . GLN A 1 296 ? -11.661 8.733 -1.968 1.00 85.69 296 GLN A N 1
ATOM 2492 C CA . GLN A 1 296 ? -11.461 9.628 -3.108 1.00 85.69 296 GLN A CA 1
ATOM 2493 C C . GLN A 1 296 ? -11.007 11.025 -2.677 1.00 85.69 296 GLN A C 1
ATOM 2495 O O . GLN A 1 296 ? -10.094 11.585 -3.282 1.00 85.69 296 GLN A O 1
ATOM 2500 N N . ASN A 1 297 ? -11.634 11.566 -1.630 1.00 82.75 297 ASN A N 1
ATOM 2501 C CA . ASN A 1 297 ? -11.412 12.922 -1.135 1.00 82.75 297 ASN A CA 1
ATOM 2502 C C . ASN A 1 297 ? -10.132 13.066 -0.307 1.00 82.75 297 ASN A C 1
ATOM 2504 O O . ASN A 1 297 ? -9.797 14.186 0.080 1.00 82.75 297 ASN A O 1
ATOM 2508 N N . PHE A 1 298 ? -9.407 11.971 -0.055 1.00 81.00 298 PHE A N 1
ATOM 2509 C CA . PHE A 1 298 ? -8.113 12.023 0.610 1.00 81.00 298 PHE A CA 1
ATOM 2510 C C . PHE A 1 298 ? -7.174 12.995 -0.116 1.00 81.00 298 PHE A C 1
ATOM 2512 O O . PHE A 1 298 ? -6.726 12.753 -1.240 1.00 81.00 298 PHE A O 1
ATOM 2519 N N . LYS A 1 299 ? -6.875 14.108 0.557 1.00 73.94 299 LYS A N 1
ATOM 2520 C CA . LYS A 1 299 ? -5.909 15.123 0.142 1.00 73.94 299 LYS A CA 1
ATOM 2521 C C . LYS A 1 299 ? -4.919 15.327 1.273 1.00 73.94 299 LYS A C 1
ATOM 2523 O O . LYS A 1 299 ? -5.314 15.488 2.423 1.00 73.94 299 LYS A O 1
ATOM 2528 N N . TYR A 1 300 ? -3.634 15.357 0.931 1.00 58.91 300 TYR A N 1
ATOM 2529 C CA . TYR A 1 300 ? -2.553 15.407 1.914 1.00 58.91 300 TYR A CA 1
ATOM 2530 C C . TYR A 1 300 ? -2.622 16.619 2.859 1.00 58.91 300 TYR A C 1
ATOM 2532 O O . TYR A 1 300 ? -2.264 16.507 4.024 1.00 58.91 300 TYR A O 1
ATOM 2540 N N . GLU A 1 301 ? -3.100 17.759 2.368 1.00 59.06 301 GLU A N 1
ATOM 2541 C CA . GLU A 1 301 ? -3.132 19.020 3.121 1.00 59.06 301 GLU A CA 1
ATOM 2542 C C . GLU A 1 301 ? -4.401 19.185 3.974 1.00 59.06 301 GLU A C 1
ATOM 2544 O O . GLU A 1 301 ? -4.482 20.089 4.801 1.00 59.06 301 GLU A O 1
ATOM 2549 N N . ALA A 1 302 ? -5.402 18.319 3.790 1.00 73.56 302 ALA A N 1
ATOM 2550 C CA . ALA A 1 302 ? -6.699 18.452 4.436 1.00 73.56 302 ALA A CA 1
ATOM 2551 C C . ALA A 1 302 ? -6.803 17.511 5.645 1.00 73.56 302 ALA A C 1
ATOM 2553 O O . ALA A 1 302 ? -7.237 16.362 5.537 1.00 73.56 302 ALA A O 1
ATOM 2554 N N . GLN A 1 303 ? -6.412 18.032 6.809 1.00 75.56 303 GLN A N 1
ATOM 2555 C CA . GLN A 1 303 ? -6.323 17.288 8.070 1.00 75.56 303 GLN A CA 1
ATOM 2556 C C . GLN A 1 303 ? -7.659 16.668 8.522 1.00 75.56 303 GLN A C 1
ATOM 2558 O O . GLN A 1 303 ? -7.677 15.638 9.189 1.00 75.56 303 GLN A O 1
ATOM 2563 N N . GLU A 1 304 ? -8.791 17.244 8.111 1.00 76.31 304 GLU A N 1
ATOM 2564 C CA . GLU A 1 304 ? -10.125 16.716 8.421 1.00 76.31 304 GLU A CA 1
ATOM 2565 C C . GLU A 1 304 ? -10.356 15.314 7.831 1.00 76.31 304 GLU A C 1
ATOM 2567 O O . GLU A 1 304 ? -10.782 14.416 8.553 1.00 76.31 304 GLU A O 1
ATOM 2572 N N . TYR A 1 305 ? -9.990 15.087 6.563 1.00 77.62 305 TYR A N 1
ATOM 2573 C CA . TYR A 1 305 ? -10.159 13.780 5.912 1.00 77.62 305 TYR A CA 1
ATOM 2574 C C . TYR A 1 305 ? -9.195 12.724 6.457 1.00 77.62 305 TYR A C 1
ATOM 2576 O O . TYR A 1 305 ? -9.526 11.539 6.476 1.00 77.62 305 TYR A O 1
ATOM 2584 N N . GLN A 1 306 ? -8.009 13.145 6.910 1.00 83.31 306 GLN A N 1
ATOM 2585 C CA . GLN A 1 306 ? -7.063 12.252 7.582 1.00 83.31 306 GLN A CA 1
ATOM 2586 C C . GLN A 1 306 ? -7.658 11.728 8.887 1.00 83.31 306 GLN A C 1
ATOM 2588 O O . GLN A 1 306 ? -7.735 10.515 9.069 1.00 83.31 306 GLN A O 1
ATOM 2593 N N . ASN A 1 307 ? -8.179 12.629 9.725 1.00 85.31 307 ASN A N 1
ATOM 2594 C CA . ASN A 1 307 ? -8.830 12.267 10.983 1.00 85.31 307 ASN A CA 1
ATOM 2595 C C . ASN A 1 307 ? -10.019 11.318 10.759 1.00 85.31 307 ASN A C 1
ATOM 2597 O O . ASN A 1 307 ? -10.233 10.399 11.546 1.00 85.31 307 ASN A O 1
ATOM 2601 N N . ASP A 1 308 ? -10.791 11.517 9.688 1.00 86.44 308 ASP A N 1
ATOM 2602 C CA . ASP A 1 308 ? -11.948 10.670 9.384 1.00 86.44 308 ASP A CA 1
ATOM 2603 C C . ASP A 1 308 ? -11.545 9.256 8.930 1.00 86.44 308 ASP A C 1
ATOM 2605 O O . ASP A 1 308 ? -12.194 8.278 9.308 1.00 86.44 308 ASP A O 1
ATOM 2609 N N . LEU A 1 309 ? -10.456 9.119 8.166 1.00 87.94 309 LEU A N 1
ATOM 2610 C CA . LEU A 1 309 ? -9.915 7.813 7.773 1.00 87.94 309 LEU A CA 1
ATOM 2611 C C . LEU A 1 309 ? -9.201 7.098 8.926 1.00 87.94 309 LEU A C 1
ATOM 2613 O O . LEU A 1 309 ? -9.331 5.882 9.050 1.00 87.94 309 LEU A O 1
ATOM 2617 N N . GLU A 1 310 ? -8.497 7.829 9.792 1.00 89.00 310 GLU A N 1
ATOM 2618 C CA . GLU A 1 310 ? -7.935 7.288 11.038 1.00 89.00 310 GLU A CA 1
ATOM 2619 C C . GLU A 1 310 ? -9.039 6.757 11.950 1.00 89.00 310 GLU A C 1
ATOM 2621 O O . GLU A 1 310 ? -8.951 5.650 12.484 1.00 89.00 310 GLU A O 1
ATOM 2626 N N . LEU A 1 311 ? -10.128 7.514 12.069 1.00 89.38 311 LEU A N 1
ATOM 2627 C CA . LEU A 1 311 ? -11.302 7.112 12.825 1.00 89.38 311 LEU A CA 1
ATOM 2628 C C . LEU A 1 311 ? -11.974 5.873 12.222 1.00 89.38 311 LEU A C 1
ATOM 2630 O O . LEU A 1 311 ? -12.379 4.968 12.952 1.00 89.38 311 LEU A O 1
ATOM 2634 N N . PHE A 1 312 ? -12.066 5.801 10.893 1.00 89.75 312 PHE A N 1
ATOM 2635 C CA . PHE A 1 312 ? -12.533 4.602 10.201 1.00 89.75 312 PHE A CA 1
ATOM 2636 C C . PHE A 1 312 ? -11.623 3.394 10.476 1.00 89.75 312 PHE A C 1
ATOM 2638 O O . PHE A 1 312 ? -12.121 2.299 10.745 1.00 89.75 312 PHE A O 1
ATOM 2645 N N . ASN A 1 313 ? -10.301 3.582 10.465 1.00 89.44 313 ASN A N 1
ATOM 2646 C CA . ASN A 1 313 ? -9.339 2.529 10.783 1.00 89.44 313 ASN A CA 1
ATOM 2647 C C . ASN A 1 313 ? -9.496 2.024 12.228 1.00 89.44 313 ASN A C 1
ATOM 2649 O O . ASN A 1 313 ? -9.526 0.814 12.461 1.00 89.44 313 ASN A O 1
ATOM 2653 N N . GLU A 1 314 ? -9.655 2.934 13.191 1.00 89.06 314 GLU A N 1
ATOM 2654 C CA . GLU A 1 314 ? -9.870 2.606 14.606 1.00 89.06 314 GLU A CA 1
ATOM 2655 C C . GLU A 1 314 ? -11.177 1.825 14.817 1.00 89.06 314 GLU A C 1
ATOM 2657 O O . GLU A 1 314 ? -11.205 0.836 15.552 1.00 89.06 314 GLU A O 1
ATOM 2662 N N . LEU A 1 315 ? -12.263 2.252 14.166 1.00 89.19 315 LEU A N 1
ATOM 2663 C CA . LEU A 1 315 ? -13.598 1.705 14.405 1.00 89.19 315 LEU A CA 1
ATOM 2664 C C . LEU A 1 315 ? -13.937 0.471 13.564 1.00 89.19 315 LEU A C 1
ATOM 2666 O O . LEU A 1 315 ? -14.747 -0.322 14.016 1.00 89.19 315 LEU A O 1
ATOM 2670 N N . TYR A 1 316 ? -13.360 0.270 12.379 1.00 87.75 316 TYR A N 1
ATOM 2671 C CA . TYR A 1 316 ? -13.674 -0.901 11.545 1.00 87.75 316 TYR A CA 1
ATOM 2672 C C . TYR A 1 316 ? -12.491 -1.847 11.390 1.00 87.75 316 TYR A C 1
ATOM 2674 O O . TYR A 1 316 ? -12.584 -3.019 11.744 1.00 87.75 316 TYR A O 1
ATOM 2682 N N . LEU A 1 317 ? -11.361 -1.347 10.891 1.00 84.88 317 LEU A N 1
ATOM 2683 C CA . LEU A 1 317 ? -10.231 -2.203 10.518 1.00 84.88 317 LEU A CA 1
ATOM 2684 C C . LEU A 1 317 ? -9.462 -2.750 11.726 1.00 84.88 317 LEU A C 1
ATOM 2686 O O . LEU A 1 317 ? -8.867 -3.820 11.634 1.00 84.88 317 LEU A O 1
ATOM 2690 N N . THR A 1 318 ? -9.473 -2.040 12.854 1.00 83.44 318 THR A N 1
ATOM 2691 C CA . THR A 1 318 ? -8.872 -2.525 14.106 1.00 83.44 318 THR A CA 1
ATOM 2692 C C . THR A 1 318 ? -9.780 -3.533 14.811 1.00 83.44 318 THR A C 1
ATOM 2694 O O . THR A 1 318 ? -9.280 -4.458 15.449 1.00 83.44 318 THR A O 1
ATOM 2697 N N . LEU A 1 319 ? -11.105 -3.378 14.688 1.00 81.94 319 LEU A N 1
ATOM 2698 C CA . LEU A 1 319 ? -12.075 -4.300 15.288 1.00 81.94 319 LEU A CA 1
ATOM 2699 C C . LEU A 1 319 ? -12.152 -5.626 14.528 1.00 81.94 319 LEU A C 1
ATOM 2701 O O . LEU A 1 319 ? -12.102 -6.685 15.149 1.00 81.94 319 LEU A O 1
ATOM 2705 N N . ASP A 1 320 ? -12.245 -5.566 13.199 1.00 83.44 320 ASP A N 1
ATOM 2706 C CA . ASP A 1 320 ? -12.204 -6.739 12.330 1.00 83.44 320 ASP A CA 1
ATOM 2707 C C . ASP A 1 320 ? -11.213 -6.521 11.174 1.00 83.44 320 ASP A C 1
ATOM 2709 O O . ASP A 1 320 ? -11.584 -6.086 10.078 1.00 83.44 320 ASP A O 1
ATOM 2713 N N . PRO A 1 321 ? -9.925 -6.855 11.376 1.00 79.88 321 PRO A N 1
ATOM 2714 C CA . PRO A 1 321 ? -8.911 -6.703 10.337 1.00 79.88 321 PRO A CA 1
ATOM 2715 C C . PRO A 1 321 ? -9.136 -7.633 9.138 1.00 79.88 321 PRO A C 1
ATOM 2717 O O . PRO A 1 321 ? -8.457 -7.478 8.116 1.00 79.88 321 PRO A O 1
ATOM 2720 N N . ASN A 1 322 ? -10.046 -8.609 9.240 1.00 81.00 322 ASN A N 1
ATOM 2721 C CA . ASN A 1 322 ? -10.322 -9.605 8.212 1.00 81.00 322 ASN A CA 1
ATOM 2722 C C . ASN A 1 322 ? -11.635 -9.391 7.459 1.00 81.00 322 ASN A C 1
ATOM 2724 O O . ASN A 1 322 ? -11.938 -10.197 6.578 1.00 81.00 322 ASN A O 1
ATOM 2728 N N . ASP A 1 323 ? -12.328 -8.282 7.707 1.00 87.25 323 ASP A N 1
ATOM 2729 C CA . ASP A 1 323 ? -13.578 -7.944 7.036 1.00 87.25 323 ASP A CA 1
ATOM 2730 C C . ASP A 1 323 ? -13.423 -7.910 5.503 1.00 87.25 323 ASP A C 1
ATOM 2732 O O . ASP A 1 323 ? -12.782 -7.023 4.930 1.00 87.25 323 ASP A O 1
ATOM 2736 N N . GLN A 1 324 ? -14.000 -8.902 4.819 1.00 87.88 324 GLN A N 1
ATOM 2737 C CA . GLN A 1 324 ? -13.850 -9.062 3.372 1.00 87.88 324 GLN A CA 1
ATOM 2738 C C . GLN A 1 324 ? -14.610 -7.999 2.574 1.00 87.88 324 GLN A C 1
ATOM 2740 O O . GLN A 1 324 ? -14.141 -7.595 1.513 1.00 87.88 324 GLN A O 1
ATOM 2745 N N . GLU A 1 325 ? -15.748 -7.513 3.064 1.00 89.88 325 GLU A N 1
ATOM 2746 C CA . GLU A 1 325 ? -16.592 -6.575 2.314 1.00 89.88 325 GLU A CA 1
ATOM 2747 C C . GLU A 1 325 ? -15.942 -5.193 2.235 1.00 89.88 325 GLU A C 1
ATOM 2749 O O . GLU A 1 325 ? -15.871 -4.596 1.158 1.00 89.88 325 GLU A O 1
ATOM 2754 N N . ILE A 1 326 ? -15.379 -4.717 3.352 1.00 90.12 326 ILE A N 1
ATOM 2755 C CA . ILE A 1 326 ? -14.628 -3.455 3.392 1.00 90.12 326 ILE A CA 1
ATOM 2756 C C . ILE A 1 326 ? -13.400 -3.545 2.483 1.00 90.12 326 ILE A C 1
ATOM 2758 O O . ILE A 1 326 ? -13.150 -2.652 1.671 1.00 90.12 326 ILE A O 1
ATOM 2762 N N . LYS A 1 327 ? -12.658 -4.653 2.577 1.00 89.94 327 LYS A N 1
ATOM 2763 C CA . LYS A 1 327 ? -11.484 -4.921 1.739 1.00 89.94 327 LYS A CA 1
ATOM 2764 C C . LYS A 1 327 ? -11.823 -4.906 0.249 1.00 89.94 327 LYS A C 1
ATOM 2766 O O . LYS A 1 327 ? -11.120 -4.261 -0.531 1.00 89.94 327 LYS A O 1
ATOM 2771 N N . LEU A 1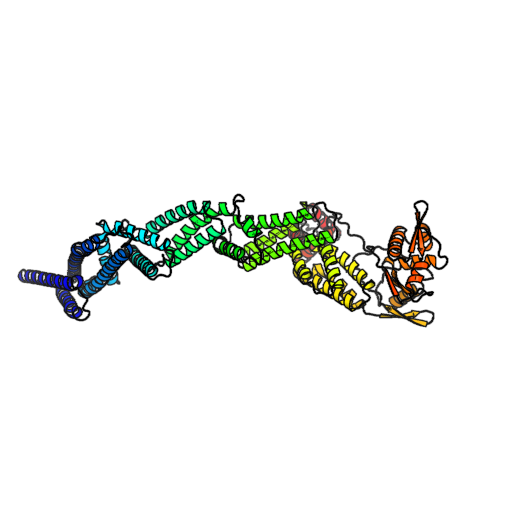 328 ? -12.909 -5.575 -0.140 1.00 90.81 328 LEU A N 1
ATOM 2772 C CA . LEU A 1 328 ? -13.395 -5.589 -1.517 1.00 90.81 328 LEU A CA 1
ATOM 2773 C C . LEU A 1 328 ? -13.787 -4.188 -1.983 1.00 90.81 328 LEU A C 1
ATOM 2775 O O . LEU A 1 328 ? -13.399 -3.804 -3.083 1.00 90.81 328 LEU A O 1
ATOM 2779 N N . LYS A 1 329 ? -14.478 -3.396 -1.155 1.00 90.69 329 LYS A N 1
ATOM 2780 C CA . LYS A 1 329 ? -14.875 -2.030 -1.527 1.00 90.69 329 LYS A CA 1
ATOM 2781 C C . LYS A 1 329 ? -13.669 -1.102 -1.711 1.00 90.69 329 LYS A C 1
ATOM 2783 O O . LYS A 1 329 ? -13.642 -0.340 -2.675 1.00 90.69 329 LYS A O 1
ATOM 2788 N N . ILE A 1 330 ? -12.651 -1.200 -0.849 1.00 92.12 330 ILE A N 1
ATOM 2789 C CA . ILE A 1 330 ? -11.389 -0.452 -1.001 1.00 92.12 330 ILE A CA 1
ATOM 2790 C C . ILE A 1 330 ? -10.693 -0.850 -2.308 1.00 92.12 330 ILE A C 1
ATOM 2792 O O . ILE A 1 330 ? -10.349 0.021 -3.107 1.00 92.12 330 ILE A O 1
ATOM 2796 N N . LYS A 1 331 ? -10.533 -2.158 -2.560 1.00 92.94 331 LYS A N 1
ATOM 2797 C CA . LYS A 1 331 ? -9.918 -2.667 -3.795 1.00 92.94 331 LYS A CA 1
ATOM 2798 C C . LYS A 1 331 ? -10.681 -2.199 -5.038 1.00 92.94 331 LYS A C 1
ATOM 2800 O O . LYS A 1 331 ? -10.066 -1.690 -5.970 1.00 92.94 331 LYS A O 1
ATOM 2805 N N . GLN A 1 332 ? -12.009 -2.319 -5.037 1.00 92.31 332 GLN A N 1
ATOM 2806 C CA . GLN A 1 332 ? -12.866 -1.844 -6.125 1.00 92.31 332 GLN A CA 1
ATOM 2807 C C . GLN A 1 332 ? -12.672 -0.354 -6.380 1.00 92.31 332 GLN A C 1
ATOM 2809 O O . GLN A 1 332 ? -12.565 0.040 -7.534 1.00 92.31 332 GLN A O 1
ATOM 2814 N N . LYS A 1 333 ? -12.576 0.473 -5.332 1.00 93.00 333 LYS A N 1
ATOM 2815 C CA . LYS A 1 333 ? -12.371 1.913 -5.502 1.00 93.00 333 LYS A CA 1
ATOM 2816 C C . LYS A 1 333 ? -11.013 2.241 -6.130 1.00 93.00 333 LYS A C 1
ATOM 2818 O O . LYS A 1 333 ? -10.963 3.075 -7.027 1.00 93.00 333 LYS A O 1
ATOM 2823 N N . ILE A 1 334 ? -9.942 1.559 -5.713 1.00 94.31 334 ILE A N 1
ATOM 2824 C CA . ILE A 1 334 ? -8.608 1.706 -6.325 1.00 94.31 334 ILE A CA 1
ATOM 2825 C C . ILE A 1 334 ? -8.668 1.344 -7.814 1.00 94.31 334 ILE A C 1
ATOM 2827 O O . ILE A 1 334 ? -8.183 2.099 -8.653 1.00 94.31 334 ILE A O 1
ATOM 2831 N N . ILE A 1 335 ? -9.305 0.217 -8.150 1.00 93.69 335 ILE A N 1
ATOM 2832 C CA . ILE A 1 335 ? -9.458 -0.230 -9.541 1.00 93.69 335 ILE A CA 1
ATOM 2833 C C . ILE A 1 335 ? -10.328 0.745 -10.342 1.00 93.69 335 ILE A C 1
ATOM 2835 O O . ILE A 1 335 ? -10.001 1.053 -11.481 1.00 93.69 335 ILE A O 1
ATOM 2839 N N . GLN A 1 336 ? -11.402 1.281 -9.764 1.00 93.00 336 GLN A N 1
ATOM 2840 C CA . GLN A 1 336 ? -12.244 2.294 -10.408 1.00 93.00 336 GLN A CA 1
ATOM 2841 C C . GLN A 1 336 ? -11.457 3.573 -10.733 1.00 93.00 336 GLN A C 1
ATOM 2843 O O . GLN A 1 336 ? -11.546 4.070 -11.849 1.00 93.00 336 GLN A O 1
ATOM 2848 N N . GLU A 1 337 ? -10.658 4.099 -9.799 1.00 94.12 337 GLU A N 1
ATOM 2849 C CA . GLU A 1 337 ? -9.813 5.273 -10.079 1.00 94.12 337 GLU A CA 1
ATOM 2850 C C . GLU A 1 337 ? -8.717 4.949 -11.113 1.00 94.12 337 GLU A C 1
ATOM 2852 O O . GLU A 1 337 ? -8.449 5.755 -11.998 1.00 94.12 337 GLU A O 1
ATOM 2857 N N . GLY A 1 338 ? -8.120 3.753 -11.063 1.00 92.88 338 GLY A N 1
ATOM 2858 C CA . GLY A 1 338 ? -7.118 3.321 -12.044 1.00 92.88 338 GLY A CA 1
ATOM 2859 C C . GLY A 1 338 ? -7.686 3.095 -13.449 1.00 92.88 338 GLY A C 1
ATOM 2860 O O . GLY A 1 338 ? -7.059 3.460 -14.438 1.00 92.88 338 GLY A O 1
ATOM 2861 N N . THR A 1 339 ? -8.895 2.546 -13.555 1.00 91.19 339 THR A N 1
ATOM 2862 C CA . THR A 1 339 ? -9.578 2.333 -14.844 1.00 91.19 339 THR A CA 1
ATOM 2863 C C . THR A 1 339 ? -9.951 3.645 -15.523 1.00 91.19 339 THR A C 1
ATOM 2865 O O . THR A 1 339 ? -9.790 3.740 -16.733 1.00 91.19 339 THR A O 1
ATOM 2868 N N . GLN A 1 340 ? -10.313 4.685 -14.767 1.00 91.56 340 GLN A N 1
ATOM 2869 C CA . GLN A 1 340 ? -10.503 6.037 -15.316 1.00 91.56 340 GLN A CA 1
ATOM 2870 C C . GLN A 1 340 ? -9.224 6.602 -15.950 1.00 91.56 340 GLN A C 1
ATOM 2872 O O . GLN A 1 340 ? -9.289 7.301 -16.957 1.00 91.56 340 GLN A O 1
ATOM 2877 N N . ILE A 1 341 ? -8.051 6.290 -15.387 1.00 92.75 341 ILE A N 1
ATOM 2878 C CA . ILE A 1 341 ? -6.762 6.690 -15.970 1.00 92.75 341 ILE A CA 1
ATOM 2879 C C . ILE A 1 341 ? -6.471 5.870 -17.233 1.00 92.75 341 ILE A C 1
ATOM 2881 O O . ILE A 1 341 ? -5.990 6.417 -18.223 1.00 92.75 341 ILE A O 1
ATOM 2885 N N . LEU A 1 342 ? -6.788 4.571 -17.229 1.00 88.81 342 LEU A N 1
ATOM 2886 C CA . LEU A 1 342 ? -6.641 3.712 -18.409 1.00 88.81 342 LEU A CA 1
ATOM 2887 C C . LEU A 1 342 ? -7.532 4.189 -19.564 1.00 88.81 342 LEU A C 1
ATOM 2889 O O . LEU A 1 342 ? -7.069 4.250 -20.698 1.00 88.81 342 LEU A O 1
ATOM 2893 N N . GLU A 1 343 ? -8.765 4.618 -19.288 1.00 87.31 343 GLU A N 1
ATOM 2894 C CA . GLU A 1 343 ? -9.683 5.179 -20.290 1.00 87.31 343 GLU A CA 1
ATOM 2895 C C . GLU A 1 343 ? -9.104 6.382 -21.052 1.00 87.31 343 GLU A C 1
ATOM 2897 O O . GLU A 1 343 ? -9.469 6.584 -22.207 1.00 87.31 343 GLU A O 1
ATOM 2902 N N . MET A 1 344 ? -8.155 7.130 -20.471 1.00 83.19 344 MET A N 1
ATOM 2903 C CA . MET A 1 344 ? -7.476 8.245 -21.150 1.00 83.19 344 MET A CA 1
ATOM 2904 C C . MET A 1 344 ? -6.572 7.807 -22.310 1.00 83.19 344 MET A C 1
ATOM 2906 O O . MET A 1 344 ? -6.223 8.635 -23.147 1.00 83.19 344 MET A O 1
ATOM 2910 N N . VAL A 1 345 ? -6.142 6.543 -22.337 1.00 84.69 345 VAL A N 1
ATOM 2911 C CA . VAL A 1 345 ? -5.213 6.012 -23.349 1.00 84.69 345 VAL A CA 1
ATOM 2912 C C . VAL A 1 345 ? -5.840 4.936 -24.235 1.00 84.69 345 VAL A C 1
ATOM 2914 O O . VAL A 1 345 ? -5.239 4.533 -25.231 1.00 84.69 345 VAL A O 1
ATOM 2917 N N . ILE A 1 346 ? -7.047 4.466 -23.903 1.00 80.31 346 ILE A N 1
ATOM 2918 C CA . ILE A 1 346 ? -7.764 3.473 -24.706 1.00 80.31 346 ILE A CA 1
ATOM 2919 C C . ILE A 1 346 ? -8.055 4.058 -26.097 1.00 80.31 346 ILE A C 1
ATOM 2921 O O . ILE A 1 346 ? -8.702 5.092 -26.224 1.00 80.31 346 ILE A O 1
ATOM 2925 N N . ASN A 1 347 ? -7.631 3.339 -27.143 1.00 75.94 347 ASN A N 1
ATOM 2926 C CA . ASN A 1 347 ? -7.781 3.690 -28.566 1.00 75.94 347 ASN A CA 1
ATOM 2927 C C . ASN A 1 347 ? -6.977 4.909 -29.061 1.00 75.94 347 ASN A C 1
ATOM 2929 O O . ASN A 1 347 ? -7.163 5.315 -30.207 1.00 75.94 347 ASN A O 1
ATOM 2933 N N . GLU A 1 348 ? -6.075 5.461 -28.252 1.00 80.56 348 GLU A N 1
ATOM 2934 C CA . GLU A 1 348 ? -5.198 6.564 -28.659 1.00 80.56 348 GLU A CA 1
ATOM 2935 C C . GLU A 1 348 ? -3.885 6.052 -29.275 1.00 80.56 348 GLU A C 1
ATOM 2937 O O . GLU A 1 348 ? -3.362 4.998 -28.898 1.00 80.56 348 GLU A O 1
ATOM 2942 N N . GLU A 1 349 ? -3.310 6.810 -30.214 1.00 82.12 349 GLU A N 1
ATOM 2943 C CA . GLU A 1 349 ? -1.985 6.491 -30.756 1.00 82.12 349 GLU A CA 1
ATOM 2944 C C . GLU A 1 349 ? -0.891 6.772 -29.718 1.00 82.12 349 GLU A C 1
ATOM 2946 O O . GLU A 1 349 ? -0.751 7.888 -29.202 1.00 82.12 349 GLU A O 1
ATOM 2951 N N . ILE A 1 350 ? -0.073 5.752 -29.435 1.00 82.56 350 ILE A N 1
ATOM 2952 C CA . ILE A 1 350 ? 1.020 5.849 -28.467 1.00 82.56 350 ILE A CA 1
ATOM 2953 C C . ILE A 1 350 ? 2.008 6.932 -28.912 1.00 82.56 350 ILE A C 1
ATOM 2955 O O . ILE A 1 350 ? 2.651 6.836 -29.957 1.00 82.56 350 ILE A O 1
ATOM 2959 N N . ASN A 1 351 ? 2.177 7.946 -28.070 1.00 86.12 351 ASN A N 1
ATOM 2960 C CA . ASN A 1 351 ? 3.189 8.981 -28.227 1.00 86.12 351 ASN A CA 1
ATOM 2961 C C . ASN A 1 351 ? 3.789 9.353 -26.863 1.00 86.12 351 ASN A C 1
ATOM 2963 O O . ASN A 1 351 ? 3.233 9.016 -25.818 1.00 86.12 351 ASN A O 1
ATOM 2967 N N . GLN A 1 352 ? 4.932 10.046 -26.877 1.00 84.88 352 GLN A N 1
ATOM 2968 C CA . GLN A 1 352 ? 5.673 10.393 -25.656 1.00 84.88 352 GLN A CA 1
ATOM 2969 C C . GLN A 1 352 ? 4.834 11.214 -24.666 1.00 84.88 352 GLN A C 1
ATOM 2971 O O . GLN A 1 352 ? 4.709 10.815 -23.516 1.00 84.88 352 GLN A O 1
ATOM 2976 N N . LYS A 1 353 ? 4.148 12.270 -25.128 1.00 89.69 353 LYS A N 1
ATOM 2977 C CA . LYS A 1 353 ? 3.334 13.140 -24.258 1.00 89.69 353 LYS A CA 1
ATOM 2978 C C . LYS A 1 353 ? 2.200 12.384 -23.568 1.00 89.69 353 LYS A C 1
ATOM 2980 O O . LYS A 1 353 ? 1.953 12.573 -22.378 1.00 89.69 353 LYS A O 1
ATOM 2985 N N . LEU A 1 354 ? 1.505 11.532 -24.319 1.00 90.19 354 LEU A N 1
ATOM 2986 C CA . LEU A 1 354 ? 0.441 10.694 -23.781 1.00 90.19 354 LEU A CA 1
ATOM 2987 C C . LEU A 1 354 ? 1.007 9.731 -22.733 1.00 90.19 354 LEU A C 1
ATOM 2989 O O . LEU A 1 354 ? 0.479 9.661 -21.625 1.00 90.19 354 LEU A O 1
ATOM 2993 N N . ALA A 1 355 ? 2.124 9.068 -23.046 1.00 91.25 355 ALA A N 1
ATOM 2994 C CA . ALA A 1 355 ? 2.821 8.185 -22.119 1.00 91.25 355 ALA A CA 1
ATOM 2995 C C . ALA A 1 355 ? 3.263 8.884 -20.838 1.00 91.25 355 ALA A C 1
ATOM 2997 O O . ALA A 1 355 ? 3.099 8.330 -19.752 1.00 91.25 355 ALA A O 1
ATOM 2998 N N . HIS A 1 356 ? 3.746 10.116 -20.957 1.00 92.56 356 HIS A N 1
ATOM 2999 C CA . HIS A 1 356 ? 4.140 10.925 -19.820 1.00 92.56 356 HIS A CA 1
ATOM 3000 C C . HIS A 1 356 ? 2.972 11.205 -18.882 1.00 92.56 356 HIS A C 1
ATOM 3002 O O . HIS A 1 356 ? 3.026 10.839 -17.708 1.00 92.56 356 HIS A O 1
ATOM 3008 N N . SER A 1 357 ? 1.874 11.746 -19.416 1.00 92.69 357 SER A N 1
ATOM 3009 C CA . SER A 1 357 ? 0.675 12.033 -18.623 1.00 92.69 357 SER A CA 1
ATOM 3010 C C . SER A 1 357 ? 0.080 10.777 -17.972 1.00 92.69 357 SER A C 1
ATOM 3012 O O . SER A 1 357 ? -0.236 10.790 -16.784 1.00 92.69 357 SER A O 1
ATOM 3014 N N . PHE A 1 358 ? 0.010 9.671 -18.715 1.00 93.50 358 PHE A N 1
ATOM 3015 C CA . PHE A 1 358 ? -0.548 8.406 -18.253 1.00 93.50 358 PHE A CA 1
ATOM 3016 C C . PHE A 1 358 ? 0.243 7.804 -17.085 1.00 93.50 358 PHE A C 1
ATOM 3018 O O . PHE A 1 358 ? -0.331 7.491 -16.039 1.00 93.50 358 PHE A O 1
ATOM 3025 N N . ILE A 1 359 ? 1.566 7.670 -17.234 1.00 94.44 359 ILE A N 1
ATOM 3026 C CA . ILE A 1 359 ? 2.414 7.079 -16.193 1.00 94.44 359 ILE A CA 1
ATOM 3027 C C . ILE A 1 359 ? 2.446 7.965 -14.948 1.00 94.44 359 ILE A C 1
ATOM 3029 O O . ILE A 1 359 ? 2.378 7.440 -13.835 1.00 94.44 359 ILE A O 1
ATOM 3033 N N . ILE A 1 360 ? 2.481 9.292 -15.110 1.00 94.62 360 ILE A N 1
ATOM 3034 C CA . ILE A 1 360 ? 2.397 10.229 -13.983 1.00 94.62 360 ILE A CA 1
ATOM 3035 C C . ILE A 1 360 ? 1.096 10.035 -13.213 1.00 94.62 360 ILE A C 1
ATOM 3037 O O . ILE A 1 360 ? 1.135 9.889 -11.991 1.00 94.62 360 ILE A O 1
ATOM 3041 N N . SER A 1 361 ? -0.049 9.994 -13.897 1.00 95.12 361 SER A N 1
ATOM 3042 C CA . SER A 1 361 ? -1.342 9.789 -13.241 1.00 95.12 361 SER A CA 1
ATOM 3043 C C . SER A 1 361 ? -1.400 8.444 -12.512 1.00 95.12 361 SER A C 1
ATOM 3045 O O . SER A 1 361 ? -1.807 8.396 -11.349 1.00 95.12 361 SER A O 1
ATOM 3047 N N . MET A 1 362 ? -0.918 7.364 -13.136 1.00 95.00 362 MET A N 1
ATOM 3048 C CA . MET A 1 362 ? -0.851 6.041 -12.503 1.00 95.00 362 MET A CA 1
ATOM 3049 C C . MET A 1 362 ? 0.068 6.021 -11.277 1.00 95.00 362 MET A C 1
ATOM 3051 O O . MET A 1 362 ? -0.279 5.447 -10.242 1.00 95.00 362 MET A O 1
ATOM 3055 N N . PHE A 1 363 ? 1.230 6.669 -11.354 1.00 95.62 363 PHE A N 1
ATOM 3056 C CA . PHE A 1 363 ? 2.161 6.730 -10.233 1.00 95.62 363 PHE A CA 1
ATOM 3057 C C . PHE A 1 363 ? 1.637 7.617 -9.093 1.00 95.62 363 PHE A C 1
ATOM 3059 O O . PHE A 1 363 ? 1.769 7.262 -7.922 1.00 95.62 363 PHE A O 1
ATOM 3066 N N . GLN A 1 364 ? 0.980 8.737 -9.405 1.00 94.75 364 GLN A N 1
ATOM 3067 C CA . GLN A 1 364 ? 0.314 9.586 -8.412 1.00 94.75 364 GLN A CA 1
ATOM 3068 C C . GLN A 1 364 ? -0.802 8.839 -7.678 1.00 94.75 364 GLN A C 1
ATOM 3070 O O . GLN A 1 364 ? -0.932 8.992 -6.462 1.00 94.75 364 GLN A O 1
ATOM 3075 N N . LEU A 1 365 ? -1.564 7.996 -8.382 1.00 95.25 365 LEU A N 1
ATOM 3076 C CA . LEU A 1 365 ? -2.565 7.131 -7.763 1.00 95.25 365 LEU A CA 1
ATOM 3077 C C . LEU A 1 365 ? -1.919 6.170 -6.755 1.00 95.25 365 LEU A C 1
ATOM 3079 O O . LEU A 1 365 ? -2.394 6.048 -5.626 1.00 95.25 365 LEU A O 1
ATOM 3083 N N . LEU A 1 366 ? -0.801 5.535 -7.125 1.00 95.31 366 LEU A N 1
ATOM 3084 C CA . LEU A 1 366 ? -0.057 4.655 -6.220 1.00 95.31 366 LEU A CA 1
ATOM 3085 C C . LEU A 1 366 ? 0.414 5.413 -4.972 1.00 95.31 366 LEU A C 1
ATOM 3087 O O . LEU A 1 366 ? 0.181 4.964 -3.849 1.00 95.31 366 LEU A O 1
ATOM 3091 N N . GLN A 1 367 ? 1.032 6.580 -5.163 1.00 94.38 367 GLN A N 1
ATOM 3092 C CA . GLN A 1 367 ? 1.535 7.418 -4.072 1.00 94.38 367 GLN A CA 1
ATOM 3093 C C . GLN A 1 367 ? 0.416 7.886 -3.135 1.00 94.38 367 GLN A C 1
ATOM 3095 O O . GLN A 1 367 ? 0.586 7.853 -1.916 1.00 94.38 367 GLN A O 1
ATOM 3100 N N . LYS A 1 368 ? -0.752 8.258 -3.679 1.00 92.88 368 LYS A N 1
ATOM 3101 C CA . LYS A 1 368 ? -1.945 8.615 -2.897 1.00 92.88 368 LYS A CA 1
ATOM 3102 C C . LYS A 1 368 ? -2.310 7.495 -1.920 1.00 92.88 368 LYS A C 1
ATOM 3104 O O . LYS A 1 368 ? -2.451 7.754 -0.725 1.00 92.88 368 LYS A O 1
ATOM 3109 N N . TYR A 1 369 ? -2.432 6.261 -2.409 1.00 93.88 369 TYR A N 1
ATOM 3110 C CA . TYR A 1 369 ? -2.851 5.129 -1.581 1.00 93.88 369 TYR A CA 1
ATOM 3111 C C . TYR A 1 369 ? -1.757 4.624 -0.635 1.00 93.88 369 TYR A C 1
ATOM 3113 O O . TYR A 1 369 ? -2.074 4.309 0.510 1.00 93.88 369 TYR A O 1
ATOM 3121 N N . LEU A 1 370 ? -0.485 4.596 -1.052 1.00 92.94 370 LEU A N 1
ATOM 3122 C CA . LEU A 1 370 ? 0.631 4.266 -0.153 1.00 92.94 370 LEU A CA 1
ATOM 3123 C C . LEU A 1 370 ? 0.674 5.222 1.040 1.00 92.94 370 LEU A C 1
ATOM 3125 O O . LEU A 1 370 ? 0.722 4.781 2.187 1.00 92.94 370 LEU A O 1
ATOM 3129 N N . LYS A 1 371 ? 0.565 6.524 0.765 1.00 90.88 371 LYS A N 1
ATOM 3130 C CA . LYS A 1 371 ? 0.569 7.553 1.799 1.00 90.88 371 LYS A CA 1
ATOM 3131 C C . LYS A 1 371 ? -0.637 7.443 2.721 1.00 90.88 371 LYS A C 1
ATOM 3133 O O . LYS A 1 371 ? -0.475 7.496 3.929 1.00 90.88 371 LYS A O 1
ATOM 3138 N N . MET A 1 372 ? -1.831 7.235 2.168 1.00 91.56 372 MET A N 1
ATOM 3139 C CA . MET A 1 372 ? -3.045 7.021 2.959 1.00 91.56 372 MET A CA 1
ATOM 3140 C C . MET A 1 372 ? -2.917 5.803 3.890 1.00 91.56 372 MET A C 1
ATOM 3142 O O . MET A 1 372 ? -3.352 5.861 5.040 1.00 91.56 372 MET A O 1
ATOM 3146 N N . ILE A 1 373 ? -2.304 4.710 3.421 1.00 91.62 373 ILE A N 1
ATOM 3147 C CA . ILE A 1 373 ? -2.068 3.510 4.237 1.00 91.62 373 ILE A CA 1
ATOM 3148 C C . ILE A 1 373 ? -1.081 3.795 5.375 1.00 91.62 373 ILE A C 1
ATOM 3150 O O . ILE A 1 373 ? -1.295 3.344 6.501 1.00 91.62 373 ILE A O 1
ATOM 3154 N N . GLU A 1 374 ? -0.012 4.532 5.087 1.00 90.19 374 GLU A N 1
ATOM 3155 C CA . GLU A 1 374 ? 0.994 4.931 6.070 1.00 90.19 374 GLU A CA 1
ATOM 3156 C C . GLU A 1 374 ? 0.413 5.877 7.127 1.00 90.19 374 GLU A C 1
ATOM 3158 O O . GLU A 1 374 ? 0.511 5.592 8.319 1.00 90.19 374 GLU A O 1
ATOM 3163 N N . THR A 1 375 ? -0.235 6.966 6.706 1.00 88.44 375 THR A N 1
ATOM 3164 C CA . THR A 1 375 ? -0.685 8.019 7.623 1.00 88.44 375 THR A CA 1
ATOM 3165 C C . THR A 1 375 ? -1.968 7.651 8.354 1.00 88.44 375 THR A C 1
ATOM 3167 O O . THR A 1 375 ? -2.049 7.837 9.560 1.00 88.44 375 THR A O 1
ATOM 3170 N N . CYS A 1 376 ? -2.970 7.118 7.647 1.00 88.38 376 CYS A N 1
ATOM 3171 C CA . CYS A 1 376 ? -4.318 6.963 8.200 1.00 88.38 376 CYS A CA 1
ATOM 3172 C C . CYS A 1 376 ? -4.653 5.524 8.600 1.00 88.38 376 CYS A C 1
ATOM 3174 O O . CYS A 1 376 ? -5.484 5.304 9.479 1.00 88.38 376 CYS A O 1
ATOM 3176 N N . LEU A 1 377 ? -4.028 4.531 7.960 1.00 86.38 377 LEU A N 1
ATOM 3177 C CA . LEU A 1 377 ? -4.328 3.113 8.195 1.00 86.38 377 LEU A CA 1
ATOM 3178 C C . LEU A 1 377 ? -3.226 2.385 8.982 1.00 86.38 377 LEU A C 1
ATOM 3180 O O . LEU A 1 377 ? -3.211 1.157 9.011 1.00 86.38 377 LEU A O 1
ATOM 3184 N N . CYS A 1 378 ? -2.306 3.124 9.614 1.00 83.75 378 CYS A N 1
ATOM 3185 C CA . CYS A 1 378 ? -1.252 2.611 10.500 1.00 83.75 378 CYS A CA 1
ATOM 3186 C C . CYS A 1 378 ? -0.468 1.412 9.928 1.00 83.75 378 CYS A C 1
ATOM 3188 O O . CYS A 1 378 ? -0.218 0.439 10.640 1.00 83.75 378 CYS A O 1
ATOM 3190 N N . HIS A 1 379 ? -0.104 1.454 8.641 1.00 83.06 379 HIS A N 1
ATOM 3191 C CA . HIS A 1 379 ? 0.591 0.358 7.947 1.00 83.06 379 HIS A CA 1
ATOM 3192 C C . HIS A 1 379 ? -0.161 -0.988 7.964 1.00 83.06 379 HIS A C 1
ATOM 3194 O O . HIS A 1 379 ? 0.451 -2.052 8.080 1.00 83.06 379 HIS A O 1
ATOM 3200 N N . ASN A 1 380 ? -1.492 -0.969 7.839 1.00 84.38 380 ASN A N 1
ATOM 3201 C CA . ASN A 1 380 ? -2.292 -2.191 7.781 1.00 84.38 380 ASN A CA 1
ATOM 3202 C C . ASN A 1 380 ? -1.855 -3.102 6.612 1.00 84.38 380 ASN A C 1
ATOM 3204 O O . ASN A 1 380 ? -2.142 -2.833 5.441 1.00 84.38 380 ASN A O 1
ATOM 3208 N N . THR A 1 381 ? -1.194 -4.216 6.943 1.00 87.69 381 THR A N 1
ATOM 3209 C CA . THR A 1 381 ? -0.605 -5.164 5.981 1.00 87.69 381 THR A CA 1
ATOM 3210 C C . THR A 1 381 ? -1.649 -5.812 5.073 1.00 87.69 381 THR A C 1
ATOM 3212 O O . THR A 1 381 ? -1.376 -6.089 3.902 1.00 87.69 381 THR A O 1
ATOM 3215 N N . ASN A 1 382 ? -2.879 -5.992 5.565 1.00 87.94 382 ASN A N 1
ATOM 3216 C CA . ASN A 1 382 ? -3.978 -6.514 4.762 1.00 87.94 382 ASN A CA 1
ATOM 3217 C C . ASN A 1 382 ? -4.383 -5.521 3.666 1.00 87.94 382 ASN A C 1
ATOM 3219 O O . ASN A 1 382 ? -4.606 -5.933 2.532 1.00 87.94 382 ASN A O 1
ATOM 3223 N N . ILE A 1 383 ? -4.436 -4.222 3.971 1.00 88.81 383 ILE A N 1
ATOM 3224 C CA . ILE A 1 383 ? -4.745 -3.195 2.966 1.00 88.81 383 ILE A CA 1
ATOM 3225 C C . ILE A 1 383 ? -3.572 -3.006 2.003 1.00 88.81 383 ILE A C 1
ATOM 3227 O O . ILE A 1 383 ? -3.784 -2.846 0.804 1.00 88.81 383 ILE A O 1
ATOM 3231 N N . GLN A 1 384 ? -2.336 -3.115 2.491 1.00 90.69 384 GLN A N 1
ATOM 3232 C CA . GLN A 1 384 ? -1.154 -3.074 1.634 1.00 90.69 384 GLN A CA 1
ATOM 3233 C C . GLN A 1 384 ? -1.143 -4.221 0.611 1.00 90.69 384 GLN A C 1
ATOM 3235 O O . GLN A 1 384 ? -0.918 -3.974 -0.570 1.00 90.69 384 GLN A O 1
ATOM 3240 N N . SER A 1 385 ? -1.463 -5.454 1.021 1.00 90.94 385 SER A N 1
ATOM 3241 C CA . SER A 1 385 ? -1.579 -6.578 0.075 1.00 90.94 385 SER A CA 1
ATOM 3242 C C . SER A 1 385 ? -2.726 -6.400 -0.930 1.00 90.94 385 SER A C 1
ATOM 3244 O O . SER A 1 385 ? -2.596 -6.795 -2.089 1.00 90.94 385 SER A O 1
ATOM 3246 N N . LEU A 1 386 ? -3.825 -5.748 -0.531 1.00 92.88 386 LEU A N 1
ATOM 3247 C CA . LEU A 1 386 ? -4.914 -5.390 -1.445 1.00 92.88 386 LEU A CA 1
ATOM 3248 C C . LEU A 1 386 ? -4.498 -4.333 -2.459 1.00 92.88 386 LEU A C 1
ATOM 3250 O O . LEU A 1 386 ? -4.877 -4.456 -3.619 1.00 92.88 386 LEU A O 1
ATOM 3254 N N . LEU A 1 387 ? -3.718 -3.330 -2.046 1.00 94.38 387 LEU A N 1
ATOM 3255 C CA . LEU A 1 387 ? -3.149 -2.341 -2.956 1.00 94.38 387 LEU A CA 1
ATOM 3256 C C . LEU A 1 387 ? -2.255 -3.026 -3.993 1.00 94.38 387 LEU A C 1
ATOM 3258 O O . LEU A 1 387 ? -2.417 -2.777 -5.184 1.00 94.38 387 LEU A O 1
ATOM 3262 N N . THR A 1 388 ? -1.381 -3.938 -3.554 1.00 92.25 388 THR A N 1
ATOM 3263 C CA . THR A 1 388 ? -0.551 -4.742 -4.460 1.00 92.25 388 THR A CA 1
ATOM 3264 C C . THR A 1 388 ? -1.406 -5.521 -5.451 1.00 92.25 388 THR A C 1
ATOM 3266 O O . THR A 1 388 ? -1.214 -5.376 -6.654 1.00 92.25 388 THR A O 1
ATOM 3269 N N . SER A 1 389 ? -2.413 -6.257 -4.972 1.00 92.62 389 SER A N 1
ATOM 3270 C CA . SER A 1 389 ? -3.318 -7.013 -5.844 1.00 92.62 389 SER A CA 1
ATOM 3271 C C . SER A 1 389 ? -4.110 -6.119 -6.807 1.00 92.62 389 SER A C 1
ATOM 3273 O O . SER A 1 389 ? -4.352 -6.517 -7.942 1.00 92.62 389 SER A O 1
ATOM 3275 N N . ALA A 1 390 ? -4.534 -4.928 -6.377 1.00 94.12 390 ALA A N 1
ATOM 3276 C CA . ALA A 1 390 ? -5.266 -3.984 -7.219 1.00 94.12 390 ALA A CA 1
ATOM 3277 C C . ALA A 1 390 ? -4.388 -3.431 -8.349 1.00 94.12 390 ALA A C 1
ATOM 3279 O O . ALA A 1 390 ? -4.828 -3.378 -9.493 1.00 94.12 390 ALA A O 1
ATOM 3280 N N . PHE A 1 391 ? -3.144 -3.051 -8.046 1.00 93.75 391 PHE A N 1
ATOM 3281 C CA . PHE A 1 391 ? -2.206 -2.559 -9.057 1.00 93.75 391 PHE A CA 1
ATOM 3282 C C . PHE A 1 391 ? -1.725 -3.669 -9.994 1.00 93.75 391 PHE A C 1
ATOM 3284 O O . PHE A 1 391 ? -1.595 -3.422 -11.188 1.00 93.75 391 PHE A O 1
ATOM 3291 N N . GLU A 1 392 ? -1.528 -4.893 -9.498 1.00 90.50 392 GLU A N 1
ATOM 3292 C CA . GLU A 1 392 ? -1.263 -6.053 -10.356 1.00 90.50 392 GLU A CA 1
ATOM 3293 C C . GLU A 1 392 ? -2.420 -6.294 -11.333 1.00 90.50 392 GLU A C 1
ATOM 3295 O O . GLU A 1 392 ? -2.191 -6.550 -12.513 1.00 90.50 392 GLU A O 1
ATOM 3300 N N . GLU A 1 393 ? -3.666 -6.178 -10.873 1.00 89.62 393 GLU A N 1
ATOM 3301 C CA . GLU A 1 393 ? -4.841 -6.312 -11.735 1.00 89.62 393 GLU A CA 1
ATOM 3302 C C . GLU A 1 393 ? -4.885 -5.200 -12.791 1.00 89.62 393 GLU A C 1
ATOM 3304 O O . GLU A 1 393 ? -5.035 -5.494 -13.972 1.00 89.62 393 GLU A O 1
ATOM 3309 N N . LEU A 1 394 ? -4.669 -3.943 -12.393 1.00 89.75 394 LEU A N 1
ATOM 3310 C CA . LEU A 1 394 ? -4.683 -2.787 -13.294 1.00 89.75 394 LEU A CA 1
ATOM 3311 C C . LEU A 1 394 ? -3.587 -2.847 -14.365 1.00 89.75 394 LEU A C 1
ATOM 3313 O O . LEU A 1 394 ? -3.878 -2.675 -15.546 1.00 89.75 394 LEU A O 1
ATOM 3317 N N . LEU A 1 395 ? -2.331 -3.085 -13.972 1.00 87.62 395 LEU A N 1
ATOM 3318 C CA . LEU A 1 395 ? -1.193 -3.009 -14.897 1.00 87.62 395 LEU A CA 1
ATOM 3319 C C . LEU A 1 395 ? -1.108 -4.204 -15.851 1.00 87.62 395 LEU A C 1
ATOM 3321 O O . LEU A 1 395 ? -0.542 -4.076 -16.933 1.00 87.62 395 LEU A O 1
ATOM 3325 N N . ASN A 1 396 ? -1.668 -5.356 -15.470 1.00 82.75 396 ASN A N 1
ATOM 3326 C CA . ASN A 1 396 ? -1.630 -6.578 -16.277 1.00 82.75 396 ASN A CA 1
ATOM 3327 C C . ASN A 1 396 ? -2.958 -6.857 -17.009 1.00 82.75 396 ASN A C 1
ATOM 3329 O O . ASN A 1 396 ? -3.174 -7.972 -17.491 1.00 82.75 396 ASN A O 1
ATOM 3333 N N . CYS A 1 397 ? -3.865 -5.877 -17.100 1.00 72.38 397 CYS A N 1
ATOM 3334 C CA . CYS A 1 397 ? -5.148 -6.017 -17.792 1.00 72.38 397 CYS A CA 1
ATOM 3335 C C . CYS A 1 397 ? -4.973 -6.183 -19.317 1.00 72.38 397 CYS A C 1
ATOM 3337 O O . CYS A 1 397 ? -5.087 -5.233 -20.089 1.00 72.38 397 CYS A O 1
ATOM 3339 N N . GLN A 1 398 ? -4.784 -7.425 -19.777 1.00 58.94 398 GLN A N 1
ATOM 3340 C CA . GLN A 1 398 ? -4.648 -7.765 -21.204 1.00 58.94 398 GLN A CA 1
ATOM 3341 C C . GLN A 1 398 ? -5.904 -7.460 -22.042 1.00 58.94 398 GLN A C 1
ATOM 3343 O O . GLN A 1 398 ? -5.826 -7.325 -23.261 1.00 58.94 398 GLN A O 1
ATOM 3348 N N . ASN A 1 399 ? -7.069 -7.322 -21.403 1.00 53.84 399 ASN A N 1
ATOM 3349 C CA . ASN A 1 399 ? -8.353 -7.130 -22.084 1.00 53.84 399 ASN A CA 1
ATOM 3350 C C . ASN A 1 399 ? -8.518 -5.746 -22.739 1.00 53.84 399 ASN A C 1
ATOM 3352 O O . ASN A 1 399 ? -9.478 -5.548 -23.479 1.00 53.84 399 ASN A O 1
ATOM 3356 N N . GLN A 1 400 ? -7.618 -4.792 -22.473 1.00 57.59 400 GLN A N 1
ATOM 3357 C CA . GLN A 1 400 ? -7.762 -3.398 -22.913 1.00 57.59 400 GLN A CA 1
ATOM 3358 C C . GLN A 1 400 ? -6.835 -3.002 -24.077 1.00 57.59 400 GLN A C 1
ATOM 3360 O O . GLN A 1 400 ? -6.850 -1.846 -24.480 1.00 57.59 400 GLN A O 1
ATOM 3365 N N . ASN A 1 401 ? -6.054 -3.936 -24.646 1.00 62.06 401 ASN A N 1
ATOM 3366 C CA . ASN A 1 401 ? -5.063 -3.667 -25.709 1.00 62.06 401 ASN A CA 1
ATOM 3367 C C . ASN A 1 401 ? -4.025 -2.574 -25.359 1.00 62.06 401 ASN A C 1
ATOM 3369 O O . ASN A 1 401 ? -3.404 -2.007 -26.256 1.00 62.06 401 ASN A O 1
ATOM 3373 N N . ILE A 1 402 ? -3.821 -2.277 -24.073 1.00 70.25 402 ILE A N 1
ATOM 3374 C CA . ILE A 1 402 ? -2.822 -1.311 -23.607 1.00 70.25 402 ILE A CA 1
ATOM 3375 C C . ILE A 1 402 ? -1.539 -2.064 -23.290 1.00 70.25 402 ILE A C 1
ATOM 3377 O O . ILE A 1 402 ? -1.532 -3.006 -22.501 1.00 70.25 402 ILE A O 1
ATOM 3381 N N . ASP A 1 403 ? -0.436 -1.604 -23.865 1.00 78.19 403 ASP A N 1
ATOM 3382 C CA . ASP A 1 403 ? 0.879 -2.173 -23.614 1.00 78.19 403 ASP A CA 1
ATOM 3383 C C . ASP A 1 403 ? 1.662 -1.291 -22.645 1.00 78.19 403 ASP A C 1
ATOM 3385 O O . ASP A 1 403 ? 2.460 -0.434 -23.032 1.00 78.19 403 ASP A O 1
ATOM 3389 N N . PHE A 1 404 ? 1.384 -1.470 -21.352 1.00 85.50 404 PHE A N 1
ATOM 3390 C CA . PHE A 1 404 ? 1.922 -0.620 -20.288 1.00 85.50 404 PHE A CA 1
ATOM 3391 C C . PHE A 1 404 ? 3.454 -0.486 -20.348 1.00 85.50 404 PHE A C 1
ATOM 3393 O O . PHE A 1 404 ? 3.991 0.597 -20.123 1.00 85.50 404 PHE A O 1
ATOM 3400 N N . GLN A 1 405 ? 4.159 -1.558 -20.725 1.00 85.00 405 GLN A N 1
ATOM 3401 C CA . GLN A 1 405 ? 5.616 -1.576 -20.878 1.00 85.00 405 GLN A CA 1
ATOM 3402 C C . GLN A 1 405 ? 6.105 -0.519 -21.877 1.00 85.00 405 GLN A C 1
ATOM 3404 O O . GLN A 1 405 ? 7.099 0.162 -21.630 1.00 85.00 405 GLN A O 1
ATOM 3409 N N . GLU A 1 406 ? 5.398 -0.357 -22.997 1.00 84.50 406 GLU A N 1
ATOM 3410 C CA . GLU A 1 406 ? 5.772 0.584 -24.049 1.00 84.50 406 GLU A CA 1
ATOM 3411 C C . GLU A 1 406 ? 5.594 2.031 -23.593 1.00 84.50 406 GLU A C 1
ATOM 3413 O O . GLU A 1 406 ? 6.530 2.828 -23.708 1.00 84.50 406 GLU A O 1
ATOM 3418 N N . TYR A 1 407 ? 4.440 2.342 -22.997 1.00 89.38 407 TYR A N 1
ATOM 3419 C CA . TYR A 1 407 ? 4.198 3.640 -22.372 1.00 89.38 407 TYR A CA 1
ATOM 3420 C C . TYR A 1 407 ? 5.245 3.935 -21.294 1.00 89.38 407 TYR A C 1
ATOM 3422 O O . TYR A 1 407 ? 5.793 5.035 -21.243 1.00 89.38 407 TYR A O 1
ATOM 3430 N N . PHE A 1 408 ? 5.588 2.946 -20.467 1.00 92.12 408 PHE A N 1
ATOM 3431 C CA . PHE A 1 408 ? 6.510 3.181 -19.370 1.00 92.12 408 PHE A CA 1
ATOM 3432 C C . PHE A 1 408 ? 7.935 3.477 -19.841 1.00 92.12 408 PHE A C 1
ATOM 3434 O O . PHE A 1 408 ? 8.576 4.394 -19.328 1.00 92.12 408 PHE A O 1
ATOM 3441 N N . VAL A 1 409 ? 8.423 2.775 -20.869 1.00 91.50 409 VAL A N 1
ATOM 3442 C CA . VAL A 1 409 ? 9.730 3.107 -21.447 1.00 91.50 409 VAL A CA 1
ATOM 3443 C C . VAL A 1 409 ? 9.714 4.485 -22.098 1.00 91.50 409 VAL A C 1
ATOM 3445 O O . VAL A 1 409 ? 10.657 5.236 -21.880 1.00 91.50 409 VAL A O 1
ATOM 3448 N N . LEU A 1 410 ? 8.664 4.856 -22.839 1.00 91.12 410 LEU A N 1
ATOM 3449 C CA . LEU A 1 410 ? 8.563 6.195 -23.439 1.00 91.12 410 LEU A CA 1
ATOM 3450 C C . LEU A 1 410 ? 8.569 7.312 -22.388 1.00 91.12 410 LEU A C 1
ATOM 3452 O O . LEU A 1 410 ? 9.254 8.314 -22.585 1.00 91.12 410 LEU A O 1
ATOM 3456 N N . PHE A 1 411 ? 7.880 7.114 -21.263 1.00 94.88 411 PHE A N 1
ATOM 3457 C CA . PHE A 1 411 ? 7.941 8.026 -20.120 1.00 94.88 411 PHE A CA 1
ATOM 3458 C C . PHE A 1 411 ? 9.372 8.166 -19.576 1.00 94.88 411 PHE A C 1
ATOM 3460 O O . PHE A 1 411 ? 9.846 9.287 -19.395 1.00 94.88 411 PHE A O 1
ATOM 3467 N N . ILE A 1 412 ? 10.090 7.053 -19.368 1.00 95.06 412 ILE A N 1
ATOM 3468 C CA . ILE A 1 412 ? 11.481 7.094 -18.885 1.00 95.06 412 ILE A CA 1
ATOM 3469 C C . ILE A 1 412 ? 12.368 7.894 -19.849 1.00 95.06 412 ILE A C 1
ATOM 3471 O O . ILE A 1 412 ? 13.231 8.650 -19.409 1.00 95.06 412 ILE A O 1
ATOM 3475 N N . GLU A 1 413 ? 12.162 7.764 -21.161 1.00 92.25 413 GLU A N 1
ATOM 3476 C CA . GLU A 1 413 ? 12.930 8.529 -22.147 1.00 92.25 413 GLU A CA 1
ATOM 3477 C C . GLU A 1 413 ? 12.693 10.032 -22.062 1.00 92.25 413 GLU A C 1
ATOM 3479 O O . GLU A 1 413 ? 13.659 10.795 -22.087 1.00 92.25 413 GLU A O 1
ATOM 3484 N N . GLU A 1 414 ? 11.434 10.452 -21.951 1.00 92.50 414 GLU A N 1
ATOM 3485 C CA . GLU A 1 414 ? 11.083 11.865 -21.805 1.00 92.50 414 GLU A CA 1
ATOM 3486 C C . GLU A 1 414 ? 11.682 12.450 -20.519 1.00 92.50 414 GLU A C 1
ATOM 3488 O O . GLU A 1 414 ? 12.288 13.524 -20.539 1.00 92.50 414 GLU A O 1
ATOM 3493 N N . GLU A 1 415 ? 11.627 11.705 -19.416 1.00 93.69 415 GLU A N 1
ATOM 3494 C CA . GLU A 1 415 ? 12.198 12.147 -18.145 1.00 93.69 415 GLU A CA 1
ATOM 3495 C C . GLU A 1 415 ? 13.731 12.186 -18.158 1.00 93.69 415 GLU A C 1
ATOM 3497 O O . GLU A 1 415 ? 14.321 13.112 -17.598 1.00 93.69 415 GLU A O 1
ATOM 3502 N N . ILE A 1 416 ? 14.398 11.246 -18.837 1.00 92.81 416 ILE A N 1
ATOM 3503 C CA . ILE A 1 416 ? 15.850 11.309 -19.060 1.00 92.81 416 ILE A CA 1
ATOM 3504 C C . ILE A 1 416 ? 16.205 12.548 -19.889 1.00 92.81 416 ILE A C 1
ATOM 3506 O O . ILE A 1 416 ? 17.157 13.257 -19.555 1.00 92.81 416 ILE A O 1
ATOM 3510 N N . GLU A 1 417 ? 15.447 12.852 -20.945 1.00 89.88 417 GLU A N 1
ATOM 3511 C CA . GLU A 1 417 ? 15.661 14.071 -21.728 1.00 89.88 417 GLU A CA 1
ATOM 3512 C C . GLU A 1 417 ? 15.494 15.334 -20.880 1.00 89.88 417 GLU A C 1
ATOM 3514 O O . GLU A 1 417 ? 16.296 16.263 -21.006 1.00 89.88 417 GLU A O 1
ATOM 3519 N N . ASN A 1 418 ? 14.506 15.360 -19.986 1.00 90.06 418 ASN A N 1
ATOM 3520 C CA . ASN A 1 418 ? 14.293 16.459 -19.046 1.00 90.06 418 ASN A CA 1
ATOM 3521 C C . ASN A 1 418 ? 15.452 16.593 -18.046 1.00 90.06 418 ASN A C 1
ATOM 3523 O O . ASN A 1 418 ? 15.909 17.709 -17.791 1.00 90.06 418 ASN A O 1
ATOM 3527 N N . VAL A 1 419 ? 15.985 15.480 -17.529 1.00 90.50 419 VAL A N 1
ATOM 3528 C CA . VAL A 1 419 ? 17.169 15.468 -16.650 1.00 90.50 419 VAL A CA 1
ATOM 3529 C C . VAL A 1 419 ? 18.398 16.019 -17.371 1.00 90.50 419 VAL A C 1
ATOM 3531 O O . VAL A 1 419 ? 19.114 16.842 -16.805 1.00 90.50 419 VAL A O 1
ATOM 3534 N N . ILE A 1 420 ? 18.631 15.623 -18.626 1.00 89.25 420 ILE A N 1
ATOM 3535 C CA . ILE A 1 420 ? 19.766 16.118 -19.420 1.00 89.25 420 ILE A CA 1
ATOM 3536 C C . ILE A 1 420 ? 19.619 17.622 -19.699 1.00 89.25 420 ILE A C 1
ATOM 3538 O O . ILE A 1 420 ? 20.583 18.366 -19.526 1.00 89.25 420 ILE A O 1
ATOM 3542 N N . LYS A 1 421 ? 18.423 18.079 -20.102 1.00 88.25 421 LYS A N 1
ATOM 3543 C CA . LYS A 1 421 ? 18.150 19.494 -20.425 1.00 88.25 421 LYS A CA 1
ATOM 3544 C C . LYS A 1 421 ? 18.264 20.405 -19.204 1.00 88.25 421 LYS A C 1
ATOM 3546 O O . LYS A 1 421 ? 18.823 21.491 -19.312 1.00 88.25 421 LYS A O 1
ATOM 3551 N N . ASN A 1 422 ? 17.740 19.964 -18.061 1.00 87.19 422 ASN A N 1
ATOM 3552 C CA . ASN A 1 422 ? 17.643 20.793 -16.861 1.00 87.19 422 ASN A CA 1
ATOM 3553 C C . ASN A 1 422 ? 18.797 20.573 -15.870 1.00 87.19 422 ASN A C 1
ATOM 3555 O O . ASN A 1 422 ? 18.942 21.367 -14.949 1.00 87.19 422 ASN A O 1
ATOM 3559 N N . GLN A 1 423 ? 19.604 19.517 -16.035 1.00 84.44 423 GLN A N 1
ATOM 3560 C CA . GLN A 1 423 ? 20.688 19.114 -15.122 1.00 84.44 423 GLN A CA 1
ATOM 3561 C C . GLN A 1 423 ? 20.231 18.854 -13.670 1.00 84.44 423 GLN A C 1
ATOM 3563 O O . GLN A 1 423 ? 21.011 18.970 -12.724 1.00 84.44 423 GLN A O 1
ATOM 3568 N N . ILE A 1 424 ? 18.962 18.490 -13.468 1.00 80.31 424 ILE A N 1
ATOM 3569 C CA . ILE A 1 424 ? 18.369 18.280 -12.139 1.00 80.31 424 ILE A CA 1
ATOM 3570 C C . ILE A 1 424 ? 18.254 16.783 -11.851 1.00 80.31 424 ILE A C 1
ATOM 3572 O O . ILE A 1 424 ? 17.924 15.988 -12.729 1.00 80.31 424 ILE A O 1
ATOM 3576 N N . ARG A 1 425 ? 18.485 16.390 -10.593 1.00 78.56 425 ARG A N 1
ATOM 3577 C CA . ARG A 1 425 ? 18.143 15.040 -10.132 1.00 78.56 425 ARG A CA 1
ATOM 3578 C C . ARG A 1 425 ? 16.631 14.894 -10.061 1.00 78.56 425 ARG A C 1
ATOM 3580 O O . ARG A 1 425 ? 15.974 15.640 -9.343 1.00 78.56 425 ARG A O 1
ATOM 3587 N N . ASN A 1 426 ? 16.106 13.902 -10.761 1.00 83.69 426 ASN A N 1
ATOM 3588 C CA . ASN A 1 426 ? 14.684 13.618 -10.769 1.00 83.69 426 ASN A CA 1
ATOM 3589 C C . ASN A 1 426 ? 14.390 12.395 -9.890 1.00 83.69 426 ASN A C 1
ATOM 3591 O O . ASN A 1 426 ? 14.427 11.257 -10.351 1.00 83.69 426 ASN A O 1
ATOM 3595 N N . GLU A 1 427 ? 14.160 12.631 -8.596 1.00 87.62 427 GLU A N 1
ATOM 3596 C CA . GLU A 1 427 ? 13.804 11.567 -7.643 1.00 87.62 427 GLU A CA 1
ATOM 3597 C C . GLU A 1 427 ? 12.472 10.910 -8.019 1.00 87.62 427 GLU A C 1
ATOM 3599 O O . GLU A 1 427 ? 12.341 9.691 -7.934 1.00 87.62 427 GLU A O 1
ATOM 3604 N N . TYR A 1 428 ? 11.536 11.696 -8.557 1.00 89.56 428 TYR A N 1
ATOM 3605 C CA . TYR A 1 428 ? 10.237 11.216 -9.020 1.00 89.56 428 TYR A CA 1
ATOM 3606 C C . TYR A 1 428 ? 10.369 10.158 -10.127 1.00 89.56 428 TYR A C 1
ATOM 3608 O O . TYR A 1 428 ? 9.691 9.132 -10.077 1.00 89.56 428 TYR A O 1
ATOM 3616 N N . LEU A 1 429 ? 11.299 10.344 -11.075 1.00 93.56 429 LEU A N 1
ATOM 3617 C CA . LEU A 1 429 ? 11.638 9.323 -12.073 1.00 93.56 429 LEU A CA 1
ATOM 3618 C C . LEU A 1 429 ? 12.098 8.020 -11.405 1.00 93.56 429 LEU A C 1
ATOM 3620 O O . LEU A 1 429 ? 11.590 6.953 -11.740 1.00 93.56 429 LEU A O 1
ATOM 3624 N N . ILE A 1 430 ? 13.026 8.086 -10.447 1.00 94.19 430 ILE A N 1
ATOM 3625 C CA . ILE A 1 430 ? 13.553 6.887 -9.774 1.00 94.19 430 ILE A CA 1
ATOM 3626 C C . ILE A 1 430 ? 12.470 6.184 -8.948 1.00 94.19 430 ILE A C 1
ATOM 3628 O O . ILE A 1 430 ? 12.403 4.952 -8.942 1.00 94.19 430 ILE A O 1
ATOM 3632 N N . ASP A 1 431 ? 11.597 6.935 -8.282 1.00 93.56 431 ASP A N 1
ATOM 3633 C CA . ASP A 1 431 ? 10.512 6.353 -7.498 1.00 93.56 431 ASP A CA 1
ATOM 3634 C C . ASP A 1 431 ? 9.408 5.755 -8.372 1.00 93.56 431 ASP A C 1
ATOM 3636 O O . ASP A 1 431 ? 8.850 4.720 -8.006 1.00 93.56 431 ASP A O 1
ATOM 3640 N N . SER A 1 432 ? 9.159 6.306 -9.565 1.00 95.38 432 SER A N 1
ATOM 3641 C CA . SER A 1 432 ? 8.197 5.736 -10.518 1.00 95.38 432 SER A CA 1
ATOM 3642 C C . SER A 1 432 ? 8.559 4.310 -10.960 1.00 95.38 432 SER A C 1
ATOM 3644 O O . SER A 1 432 ? 7.670 3.507 -11.238 1.00 95.38 432 SER A O 1
ATOM 3646 N N . ILE A 1 433 ? 9.850 3.939 -10.919 1.00 94.88 433 ILE A N 1
ATOM 3647 C CA . ILE A 1 433 ? 10.342 2.576 -11.199 1.00 94.88 433 ILE A CA 1
ATOM 3648 C C . ILE A 1 433 ? 9.717 1.537 -10.252 1.00 94.88 433 ILE A C 1
ATOM 3650 O O . ILE A 1 433 ? 9.658 0.357 -10.589 1.00 94.88 433 ILE A O 1
ATOM 3654 N N . GLN A 1 434 ? 9.174 1.947 -9.098 1.00 93.75 434 GLN A N 1
ATOM 3655 C CA . GLN A 1 434 ? 8.419 1.061 -8.204 1.00 93.75 434 GLN A CA 1
ATOM 3656 C C . GLN A 1 434 ? 7.179 0.442 -8.867 1.00 93.75 434 GLN A C 1
ATOM 3658 O O . GLN A 1 434 ? 6.763 -0.634 -8.444 1.00 93.75 434 GLN A O 1
ATOM 3663 N N . LEU A 1 435 ? 6.633 1.046 -9.933 1.00 93.44 435 LEU A N 1
ATOM 3664 C CA . LEU A 1 435 ? 5.531 0.464 -10.709 1.00 93.44 435 LEU A CA 1
ATOM 3665 C C . LEU A 1 435 ? 5.880 -0.912 -11.303 1.00 93.44 435 LEU A C 1
ATOM 3667 O O . LEU A 1 435 ? 4.985 -1.734 -11.487 1.00 93.44 435 LEU A O 1
ATOM 3671 N N . LEU A 1 436 ? 7.171 -1.209 -11.517 1.00 90.75 436 LEU A N 1
ATOM 3672 C CA . LEU A 1 436 ? 7.627 -2.525 -11.980 1.00 90.75 436 LEU A CA 1
ATOM 3673 C C . LEU A 1 436 ? 7.266 -3.664 -11.018 1.00 90.75 436 LEU A C 1
ATOM 3675 O O . LEU A 1 436 ? 7.133 -4.803 -11.452 1.00 90.75 436 LEU A O 1
ATOM 3679 N N . LEU A 1 437 ? 7.085 -3.379 -9.722 1.00 89.38 437 LEU A N 1
ATOM 3680 C CA . LEU A 1 437 ? 6.695 -4.400 -8.743 1.00 89.38 437 LEU A CA 1
ATOM 3681 C C . LEU A 1 437 ? 5.349 -5.048 -9.067 1.00 89.38 437 LEU A C 1
ATOM 3683 O O . LEU A 1 437 ? 5.126 -6.188 -8.677 1.00 89.38 437 LEU A O 1
ATOM 3687 N N . PHE A 1 438 ? 4.469 -4.326 -9.759 1.00 90.19 438 PHE A N 1
ATOM 3688 C CA . PHE A 1 438 ? 3.112 -4.778 -10.049 1.00 90.19 438 PHE A CA 1
ATOM 3689 C C . PHE A 1 438 ? 2.974 -5.354 -11.466 1.00 90.19 438 PHE A C 1
ATOM 3691 O O . PHE A 1 438 ? 1.887 -5.774 -11.857 1.00 90.19 438 PHE A O 1
ATOM 3698 N N . MET A 1 439 ? 4.054 -5.402 -12.250 1.00 86.06 439 MET A N 1
ATOM 3699 C CA . MET A 1 439 ? 4.048 -6.034 -13.569 1.00 86.06 439 MET A CA 1
ATOM 3700 C C . MET A 1 439 ? 4.391 -7.522 -13.477 1.00 86.06 439 MET A C 1
ATOM 3702 O O . MET A 1 439 ? 5.349 -7.930 -12.822 1.00 86.06 439 MET A O 1
ATOM 3706 N N . SER A 1 440 ? 3.617 -8.341 -14.187 1.00 75.25 440 SER A N 1
ATOM 3707 C CA . SER A 1 440 ? 3.835 -9.788 -14.281 1.00 75.25 440 SER A CA 1
ATOM 3708 C C . SER A 1 440 ? 4.927 -10.156 -15.299 1.00 75.25 440 SER A C 1
ATOM 3710 O O . SER A 1 440 ? 5.673 -11.113 -15.095 1.00 75.25 440 SER A O 1
ATOM 3712 N N . GLU A 1 441 ? 5.087 -9.360 -16.358 1.00 70.00 441 GLU A N 1
ATOM 3713 C CA . GLU A 1 441 ? 5.996 -9.602 -17.491 1.00 70.00 441 GLU A CA 1
ATOM 3714 C C . GLU A 1 441 ? 7.323 -8.822 -17.379 1.00 70.00 441 GLU A C 1
ATOM 3716 O O . GLU A 1 441 ? 7.803 -8.186 -18.317 1.00 70.00 441 GLU A O 1
ATOM 3721 N N . ASN A 1 442 ? 7.964 -8.881 -16.210 1.00 74.12 442 ASN A N 1
ATOM 3722 C CA . ASN A 1 442 ? 9.202 -8.137 -15.928 1.00 74.12 442 ASN A CA 1
ATOM 3723 C C . ASN A 1 442 ? 10.368 -8.454 -16.887 1.00 74.12 442 ASN A C 1
ATOM 3725 O O . ASN A 1 442 ? 11.214 -7.598 -17.147 1.00 74.12 442 ASN A O 1
ATOM 3729 N N . GLN A 1 443 ? 10.412 -9.669 -17.439 1.00 74.38 443 GLN A N 1
ATOM 3730 C CA . GLN A 1 443 ? 11.420 -10.063 -18.430 1.00 74.38 443 GLN A CA 1
ATOM 3731 C C . GLN A 1 443 ? 11.188 -9.413 -19.795 1.00 74.38 443 GLN A C 1
ATOM 3733 O O . GLN A 1 443 ? 12.145 -8.975 -20.433 1.00 74.38 443 GLN A O 1
ATOM 3738 N N . ASP A 1 444 ? 9.931 -9.316 -20.228 1.00 75.75 444 ASP A N 1
ATOM 3739 C CA . ASP A 1 444 ? 9.586 -8.721 -21.520 1.00 75.75 444 ASP A CA 1
ATOM 3740 C C . ASP A 1 444 ? 9.832 -7.211 -21.480 1.00 75.75 444 ASP A C 1
ATOM 3742 O O . ASP A 1 444 ? 10.451 -6.660 -22.395 1.00 75.75 444 ASP A O 1
ATOM 3746 N N . PHE A 1 445 ? 9.499 -6.572 -20.351 1.00 85.12 445 PHE A N 1
ATOM 3747 C CA . PHE A 1 445 ? 9.888 -5.190 -20.090 1.00 85.12 445 PHE A CA 1
ATOM 3748 C C . PHE A 1 445 ? 11.409 -5.002 -20.164 1.00 85.12 445 PHE A C 1
ATOM 3750 O O . PHE A 1 445 ? 11.872 -4.077 -20.828 1.00 85.12 445 PHE A O 1
ATOM 3757 N N . ALA A 1 446 ? 12.205 -5.867 -19.522 1.00 85.75 446 ALA A N 1
ATOM 3758 C CA . ALA A 1 446 ? 13.664 -5.747 -19.531 1.00 85.75 446 ALA A CA 1
ATOM 3759 C C . ALA A 1 446 ? 14.254 -5.874 -20.948 1.00 85.75 446 ALA A C 1
ATOM 3761 O O . ALA A 1 446 ? 15.123 -5.084 -21.315 1.00 85.75 446 ALA A O 1
ATOM 3762 N N . LEU A 1 447 ? 13.749 -6.803 -21.766 1.00 81.31 447 LEU A N 1
ATOM 3763 C CA . LEU A 1 447 ? 14.142 -6.952 -23.174 1.00 81.31 447 LEU A CA 1
ATOM 3764 C C . LEU A 1 447 ? 13.738 -5.736 -24.017 1.00 81.31 447 LEU A C 1
ATOM 3766 O O . LEU A 1 447 ? 14.503 -5.263 -24.864 1.00 81.31 447 LEU A O 1
ATOM 3770 N N . TYR A 1 448 ? 12.540 -5.199 -23.783 1.00 83.00 448 TYR A N 1
ATOM 3771 C CA . TYR A 1 448 ? 12.079 -3.993 -24.460 1.00 83.00 448 TYR A CA 1
ATOM 3772 C C . TYR A 1 448 ? 12.930 -2.773 -24.073 1.00 83.00 448 TYR A C 1
ATOM 3774 O O . TYR A 1 448 ? 13.408 -2.036 -24.942 1.00 83.00 448 TYR A O 1
ATOM 3782 N N . TYR A 1 449 ? 13.209 -2.614 -22.777 1.00 90.69 449 TYR A N 1
ATOM 3783 C CA . TYR A 1 449 ? 14.087 -1.577 -22.251 1.00 90.69 449 TYR A CA 1
ATOM 3784 C C . TYR A 1 449 ? 15.510 -1.714 -22.795 1.00 90.69 449 TYR A C 1
ATOM 3786 O O . TYR A 1 449 ? 16.097 -0.706 -23.167 1.00 90.69 449 TYR A O 1
ATOM 3794 N N . GLN A 1 450 ? 16.045 -2.933 -22.926 1.00 89.50 450 GLN A N 1
ATOM 3795 C CA . GLN A 1 450 ? 17.378 -3.199 -23.481 1.00 89.50 450 GLN A CA 1
ATOM 3796 C C . GLN A 1 450 ? 17.542 -2.616 -24.887 1.00 89.50 450 GLN A C 1
ATOM 3798 O O . GLN A 1 450 ? 18.531 -1.938 -25.168 1.00 89.50 450 GLN A O 1
ATOM 3803 N N . ASN A 1 451 ? 16.552 -2.815 -25.762 1.00 85.25 451 ASN A N 1
ATOM 3804 C CA . ASN A 1 451 ? 16.567 -2.241 -27.109 1.00 85.25 451 ASN A CA 1
ATOM 3805 C C . ASN A 1 451 ? 16.626 -0.714 -27.086 1.00 85.25 451 ASN A C 1
ATOM 3807 O O . ASN A 1 451 ? 17.388 -0.096 -27.831 1.00 85.25 451 ASN A O 1
ATOM 3811 N N . ARG A 1 452 ? 15.810 -0.101 -26.229 1.00 87.25 452 ARG A N 1
ATOM 3812 C CA . ARG A 1 452 ? 15.696 1.355 -26.131 1.00 87.25 452 ARG A CA 1
ATOM 3813 C C . ARG A 1 452 ? 16.916 1.970 -25.447 1.00 87.25 452 ARG A C 1
ATOM 3815 O O . ARG A 1 452 ? 17.432 2.974 -25.926 1.00 87.25 452 ARG A O 1
ATOM 3822 N N . LEU A 1 453 ? 17.460 1.314 -24.426 1.00 92.25 453 LEU A N 1
ATOM 3823 C CA . LEU A 1 453 ? 18.733 1.661 -23.800 1.00 92.25 453 LEU A CA 1
ATOM 3824 C C . LEU A 1 453 ? 19.868 1.634 -24.825 1.00 92.25 453 LEU A C 1
ATOM 3826 O O . LEU A 1 453 ? 20.607 2.606 -24.924 1.00 92.25 453 LEU A O 1
ATOM 3830 N N . ALA A 1 454 ? 19.977 0.575 -25.634 1.00 89.12 454 ALA A N 1
ATOM 3831 C CA . ALA A 1 454 ? 21.011 0.474 -26.665 1.00 89.12 454 ALA A CA 1
ATOM 3832 C C . ALA A 1 454 ? 20.942 1.649 -27.654 1.00 89.12 454 ALA A C 1
ATOM 3834 O O . ALA A 1 454 ? 21.963 2.250 -27.992 1.00 89.12 454 ALA A O 1
ATOM 3835 N N . GLN A 1 455 ? 19.730 2.016 -28.087 1.00 85.62 455 GLN A N 1
ATOM 3836 C CA . GLN A 1 455 ? 19.506 3.182 -28.945 1.00 85.62 455 GLN A CA 1
ATOM 3837 C C . GLN A 1 455 ? 19.935 4.479 -28.261 1.00 85.62 455 GLN A C 1
ATOM 3839 O O . GLN A 1 455 ? 20.624 5.288 -28.879 1.00 85.62 455 GLN A O 1
ATOM 3844 N N . ARG A 1 456 ? 19.549 4.679 -26.997 1.00 89.50 456 ARG A N 1
ATOM 3845 C CA . ARG A 1 456 ? 19.873 5.895 -26.244 1.00 89.50 456 ARG A CA 1
ATOM 3846 C C . ARG A 1 456 ? 21.362 6.023 -25.957 1.00 89.50 456 ARG A C 1
ATOM 3848 O O . ARG A 1 456 ? 21.899 7.098 -26.205 1.00 89.50 456 ARG A O 1
ATOM 3855 N N . LEU A 1 457 ? 22.032 4.951 -25.532 1.00 89.44 457 LEU A N 1
ATOM 3856 C CA . LEU A 1 457 ? 23.480 4.937 -25.300 1.00 89.44 457 LEU A CA 1
ATOM 3857 C C . LEU A 1 457 ? 24.212 5.414 -26.555 1.00 89.44 457 LEU A C 1
ATOM 3859 O O . LEU A 1 457 ? 24.970 6.378 -26.503 1.00 89.44 457 LEU A O 1
ATOM 3863 N N . LEU A 1 458 ? 23.905 4.814 -27.709 1.00 85.38 458 LEU A N 1
ATOM 3864 C CA . LEU A 1 458 ? 24.510 5.196 -28.983 1.00 85.38 458 LEU A CA 1
ATOM 3865 C C . LEU A 1 458 ? 24.124 6.620 -29.414 1.00 85.38 458 LEU A C 1
ATOM 3867 O O . LEU A 1 458 ? 24.993 7.375 -29.842 1.00 85.38 458 LEU A O 1
ATOM 3871 N N . LYS A 1 459 ? 22.849 7.013 -29.286 1.00 84.31 459 LYS A N 1
ATOM 3872 C CA . LYS A 1 459 ? 22.352 8.366 -29.607 1.00 84.31 459 LYS A CA 1
ATOM 3873 C C . LYS A 1 459 ? 23.100 9.426 -28.795 1.00 84.31 459 LYS A C 1
ATOM 3875 O O . LYS A 1 459 ? 23.681 10.343 -29.373 1.00 84.31 459 LYS A O 1
ATOM 3880 N N . TYR A 1 460 ? 23.101 9.310 -27.470 1.00 85.06 460 TYR A N 1
ATOM 3881 C CA . TYR A 1 460 ? 23.678 10.322 -26.587 1.00 85.06 460 TYR A CA 1
ATOM 3882 C C . TYR A 1 460 ? 25.201 10.333 -26.617 1.00 85.06 460 TYR A C 1
ATOM 3884 O O . TYR A 1 460 ? 25.767 11.416 -26.522 1.00 85.06 460 TYR A O 1
ATOM 3892 N N . TYR A 1 461 ? 25.857 9.198 -26.880 1.00 82.62 461 TYR A N 1
ATOM 3893 C CA . TYR A 1 461 ? 27.292 9.179 -27.178 1.00 82.62 461 TYR A CA 1
ATOM 3894 C C . TYR A 1 461 ? 27.676 10.141 -28.305 1.00 82.62 461 TYR A C 1
ATOM 3896 O O . TYR A 1 461 ? 28.700 10.816 -28.262 1.00 82.62 461 TYR A O 1
ATOM 3904 N N . ARG A 1 462 ? 26.842 10.178 -29.350 1.00 78.19 462 ARG A N 1
ATOM 3905 C CA . ARG A 1 462 ? 27.115 10.923 -30.581 1.00 78.19 462 ARG A CA 1
ATOM 3906 C C . ARG A 1 462 ? 26.778 12.399 -30.432 1.00 78.19 462 ARG A C 1
ATOM 3908 O O . ARG A 1 462 ? 27.523 13.242 -30.929 1.00 78.19 462 ARG A O 1
ATOM 3915 N N . ILE A 1 463 ? 25.642 12.685 -29.791 1.00 76.12 463 ILE A N 1
ATOM 3916 C CA . ILE A 1 463 ? 25.056 14.029 -29.705 1.00 76.12 463 ILE A CA 1
ATOM 3917 C C . ILE A 1 463 ? 25.652 14.834 -28.548 1.00 76.12 463 ILE A C 1
ATOM 3919 O O . ILE A 1 463 ? 25.872 16.035 -28.696 1.00 76.12 463 ILE A O 1
ATOM 3923 N N . LEU A 1 464 ? 25.918 14.207 -27.399 1.00 81.06 464 LEU A N 1
ATOM 3924 C CA . LEU A 1 464 ? 26.428 14.913 -26.226 1.00 81.06 464 LEU A CA 1
ATOM 3925 C C . LEU A 1 464 ? 27.942 15.084 -26.350 1.00 81.06 464 LEU A C 1
ATOM 3927 O O . LEU A 1 464 ? 28.725 14.241 -25.928 1.00 81.06 464 LEU A O 1
ATOM 3931 N N . SER A 1 465 ? 28.361 16.207 -26.931 1.00 67.31 465 SER A N 1
ATOM 3932 C CA . SER A 1 465 ? 29.777 16.580 -27.019 1.00 67.31 465 SER A CA 1
ATOM 3933 C C . SER A 1 465 ? 30.368 17.051 -25.685 1.00 67.31 465 SER A C 1
ATOM 3935 O O . SER A 1 465 ? 31.587 17.089 -25.545 1.00 67.31 465 SER A O 1
ATOM 3937 N N . ASN A 1 466 ? 29.528 17.438 -24.717 1.00 75.38 466 ASN A N 1
ATOM 3938 C CA . ASN A 1 466 ? 29.961 17.790 -23.366 1.00 75.38 466 ASN A CA 1
ATOM 3939 C C . ASN A 1 466 ? 30.011 16.526 -22.496 1.00 75.38 466 ASN A C 1
ATOM 3941 O O . ASN A 1 466 ? 28.978 15.890 -22.265 1.00 75.38 466 ASN A O 1
ATOM 3945 N N . HIS A 1 467 ? 31.202 16.214 -21.982 1.00 80.69 467 HIS A N 1
ATOM 3946 C CA . HIS A 1 467 ? 31.436 15.083 -21.082 1.00 80.69 467 HIS A CA 1
ATOM 3947 C C . HIS A 1 467 ? 30.510 15.122 -19.859 1.00 80.69 467 HIS A C 1
ATOM 3949 O O . HIS A 1 467 ? 29.961 14.095 -19.481 1.00 80.69 467 HIS A O 1
ATOM 3955 N N . GLU A 1 468 ? 30.213 16.305 -19.316 1.00 85.69 468 GLU A N 1
ATOM 3956 C CA . GLU A 1 468 ? 29.328 16.452 -18.155 1.00 85.69 468 GLU A CA 1
ATOM 3957 C C . GLU A 1 468 ? 27.894 15.972 -18.436 1.00 85.69 468 GLU A C 1
ATOM 3959 O O . GLU A 1 468 ? 27.332 15.210 -17.650 1.00 85.69 468 GLU A O 1
ATOM 3964 N N . PHE A 1 469 ? 27.308 16.344 -19.581 1.00 87.19 469 PHE A N 1
ATOM 3965 C CA . PHE A 1 469 ? 25.961 15.892 -19.952 1.00 87.19 469 PHE A CA 1
ATOM 3966 C C . PHE A 1 469 ? 25.910 14.380 -20.181 1.00 87.19 469 PHE A C 1
ATOM 3968 O O . PHE A 1 469 ? 24.937 13.732 -19.790 1.00 87.19 469 PHE A O 1
ATOM 3975 N N . LEU A 1 470 ? 26.962 13.811 -20.780 1.00 87.31 470 LEU A N 1
ATOM 3976 C CA . LEU A 1 470 ? 27.075 12.366 -20.962 1.00 87.31 470 LEU A CA 1
ATOM 3977 C C . LEU A 1 470 ? 27.163 11.643 -19.609 1.00 87.31 470 LEU A C 1
ATOM 3979 O O . LEU A 1 470 ? 26.484 10.638 -19.412 1.00 87.31 470 LEU A O 1
ATOM 3983 N N . GLN A 1 471 ? 27.920 12.182 -18.651 1.00 88.62 471 GLN A N 1
ATOM 3984 C CA . GLN A 1 471 ? 28.013 11.625 -17.299 1.00 88.62 471 GLN A CA 1
ATOM 3985 C C . GLN A 1 471 ? 26.692 11.734 -16.525 1.00 88.62 471 GLN A C 1
ATOM 3987 O O . GLN A 1 471 ? 26.307 10.787 -15.837 1.00 88.62 471 GLN A O 1
ATOM 3992 N N . ILE A 1 472 ? 25.954 12.843 -16.664 1.00 90.06 472 ILE A N 1
ATOM 3993 C CA . ILE A 1 472 ? 24.607 12.994 -16.083 1.00 90.06 472 ILE A CA 1
ATOM 3994 C C . ILE A 1 472 ? 23.664 11.923 -16.640 1.00 90.06 472 ILE A C 1
ATOM 3996 O O . ILE A 1 472 ? 22.966 11.259 -15.868 1.00 90.06 472 ILE A O 1
ATOM 4000 N N . TYR A 1 473 ? 23.666 11.723 -17.959 1.00 91.81 473 TYR A N 1
ATOM 4001 C CA . TYR A 1 473 ? 22.876 10.680 -18.605 1.00 91.81 473 TYR A CA 1
ATOM 4002 C C . TYR A 1 473 ? 23.238 9.283 -18.075 1.00 91.81 473 TYR A C 1
ATOM 4004 O O . TYR A 1 473 ? 22.363 8.576 -17.572 1.00 91.81 473 TYR A O 1
ATOM 4012 N N . LEU A 1 474 ? 24.524 8.914 -18.111 1.00 91.38 474 LEU A N 1
ATOM 4013 C CA . LEU A 1 474 ? 24.992 7.593 -17.684 1.00 91.38 474 LEU A CA 1
ATOM 4014 C C . LEU A 1 474 ? 24.678 7.324 -16.214 1.00 91.38 474 LEU A C 1
ATOM 4016 O O . LEU A 1 474 ? 24.164 6.260 -15.885 1.00 91.38 474 LEU A O 1
ATOM 4020 N N . ARG A 1 475 ? 24.905 8.304 -15.333 1.00 91.31 475 ARG A N 1
ATOM 4021 C CA . ARG A 1 475 ? 24.544 8.200 -13.915 1.00 91.31 475 ARG A CA 1
ATOM 4022 C C . ARG A 1 475 ? 23.044 7.977 -13.724 1.00 91.31 475 ARG A C 1
ATOM 4024 O O . ARG A 1 475 ? 22.656 7.195 -12.859 1.00 91.31 475 ARG A O 1
ATOM 4031 N N . THR A 1 476 ? 22.211 8.671 -14.495 1.00 93.56 476 THR A N 1
ATOM 4032 C CA . THR A 1 476 ? 20.750 8.551 -14.401 1.00 93.56 476 THR A CA 1
ATOM 4033 C C . THR A 1 476 ? 20.292 7.158 -14.828 1.00 93.56 476 THR A C 1
ATOM 4035 O O . THR A 1 476 ? 19.570 6.503 -14.081 1.00 93.56 476 THR A O 1
ATOM 4038 N N . GLU A 1 477 ? 20.787 6.653 -15.960 1.00 94.19 477 GLU A N 1
ATOM 4039 C CA . GLU A 1 477 ? 20.521 5.280 -16.414 1.00 94.19 477 GLU A CA 1
ATOM 4040 C C . GLU A 1 477 ? 21.025 4.228 -15.412 1.00 94.19 477 GLU A C 1
ATOM 4042 O O . GLU A 1 477 ? 20.302 3.284 -15.094 1.00 94.19 477 GLU A O 1
ATOM 4047 N N . SER A 1 478 ? 22.224 4.407 -14.841 1.00 94.25 478 SER A N 1
ATOM 4048 C CA . SER A 1 478 ? 22.743 3.516 -13.796 1.00 94.25 478 SER A CA 1
ATOM 4049 C C . SER A 1 478 ? 21.823 3.461 -12.575 1.00 94.25 478 SER A C 1
ATOM 4051 O O . SER A 1 478 ? 21.571 2.375 -12.060 1.00 94.25 478 SER A O 1
ATOM 4053 N N . LEU A 1 479 ? 21.292 4.603 -12.121 1.00 94.75 479 LEU A N 1
ATOM 4054 C CA . LEU A 1 479 ? 20.358 4.652 -10.989 1.00 94.75 479 LEU A CA 1
ATOM 4055 C C . LEU A 1 479 ? 19.031 3.958 -11.312 1.00 94.75 479 LEU A C 1
ATOM 4057 O O . LEU A 1 479 ? 18.523 3.200 -10.483 1.00 94.75 479 LEU A O 1
ATOM 4061 N N . ILE A 1 480 ? 18.496 4.172 -12.517 1.00 95.31 480 ILE A N 1
ATOM 4062 C CA . ILE A 1 480 ? 17.283 3.496 -12.990 1.00 95.31 480 ILE A CA 1
ATOM 4063 C C . ILE A 1 480 ? 17.499 1.980 -12.984 1.00 95.31 480 ILE A C 1
ATOM 4065 O O . ILE A 1 480 ? 16.725 1.252 -12.366 1.00 95.31 480 ILE A O 1
ATOM 4069 N N . ILE A 1 481 ? 18.583 1.494 -13.592 1.00 95.38 481 ILE A N 1
ATOM 4070 C CA . ILE A 1 481 ? 18.882 0.059 -13.676 1.00 95.38 481 ILE A CA 1
ATOM 4071 C C . ILE A 1 481 ? 19.195 -0.535 -12.301 1.00 95.38 481 ILE A C 1
ATOM 4073 O O . ILE A 1 481 ? 18.801 -1.666 -12.021 1.00 95.38 481 ILE A O 1
ATOM 4077 N N . GLN A 1 482 ? 19.852 0.206 -11.409 1.00 94.69 482 GLN A N 1
ATOM 4078 C CA . GLN A 1 482 ? 20.065 -0.230 -10.030 1.00 94.69 482 GLN A CA 1
ATOM 4079 C C . GLN A 1 482 ? 18.727 -0.407 -9.301 1.00 94.69 482 GLN A C 1
ATOM 4081 O O . GLN A 1 482 ? 18.511 -1.427 -8.639 1.00 94.69 482 GLN A O 1
ATOM 4086 N N . LYS A 1 483 ? 17.797 0.544 -9.461 1.00 94.81 483 LYS A N 1
ATOM 4087 C CA . LYS A 1 483 ? 16.445 0.434 -8.907 1.00 94.81 483 LYS A CA 1
ATOM 4088 C C . LYS A 1 483 ? 15.700 -0.751 -9.523 1.00 94.81 483 LYS A C 1
ATOM 4090 O O . LYS A 1 483 ? 15.175 -1.567 -8.772 1.00 94.81 483 LYS A O 1
ATOM 4095 N N . MET A 1 484 ? 15.748 -0.932 -10.842 1.00 93.69 484 MET A N 1
ATOM 4096 C CA . MET A 1 484 ? 15.194 -2.107 -11.530 1.00 93.69 484 MET A CA 1
ATOM 4097 C C . MET A 1 484 ? 15.752 -3.425 -10.971 1.00 93.69 484 MET A C 1
ATOM 4099 O O . MET A 1 484 ? 14.988 -4.340 -10.672 1.00 93.69 484 MET A O 1
ATOM 4103 N N . SER A 1 485 ? 17.068 -3.498 -10.760 1.00 91.88 485 SER A N 1
ATOM 4104 C CA . SER A 1 485 ? 17.769 -4.667 -10.212 1.00 91.88 485 SER A CA 1
ATOM 4105 C C . SER A 1 485 ? 17.266 -5.023 -8.814 1.00 91.88 485 SER A C 1
ATOM 4107 O O . SER A 1 485 ? 17.099 -6.199 -8.500 1.00 91.88 485 SER A O 1
ATOM 4109 N N . SER A 1 486 ? 16.977 -4.011 -7.985 1.00 92.75 486 SER A N 1
ATOM 4110 C CA . SER A 1 486 ? 16.442 -4.214 -6.632 1.00 92.75 486 SER A CA 1
ATOM 4111 C C . SER A 1 486 ? 15.012 -4.768 -6.614 1.00 92.75 486 SER A C 1
ATOM 4113 O O . SER A 1 486 ? 14.648 -5.455 -5.664 1.00 92.75 486 SER A O 1
ATOM 4115 N N . LEU A 1 487 ? 14.216 -4.499 -7.657 1.00 89.19 487 LEU A N 1
ATOM 4116 C CA . LEU A 1 487 ? 12.804 -4.893 -7.732 1.00 89.19 487 LEU A CA 1
ATOM 4117 C C . LEU A 1 487 ? 12.596 -6.212 -8.490 1.00 89.19 487 LEU A C 1
ATOM 4119 O O . LEU A 1 487 ? 11.820 -7.054 -8.054 1.00 89.19 487 LEU A O 1
ATOM 4123 N N . MET A 1 488 ? 13.297 -6.407 -9.612 1.00 84.38 488 MET A N 1
ATOM 4124 C CA . MET A 1 488 ? 13.115 -7.557 -10.513 1.00 84.38 488 MET A CA 1
ATOM 4125 C C . MET A 1 488 ? 14.224 -8.614 -10.385 1.00 84.38 488 MET A C 1
ATOM 4127 O O . MET A 1 488 ? 14.129 -9.680 -10.995 1.00 84.38 488 MET A O 1
ATOM 4131 N N . GLY A 1 489 ? 15.272 -8.333 -9.604 1.00 82.94 489 GLY A N 1
ATOM 4132 C CA . GLY A 1 489 ? 16.440 -9.191 -9.413 1.00 82.94 489 GLY A CA 1
ATOM 4133 C C . GLY A 1 489 ? 17.514 -9.043 -10.499 1.00 82.94 489 GLY A C 1
ATOM 4134 O O . GLY A 1 489 ? 17.224 -8.831 -11.676 1.00 82.94 489 GLY A O 1
ATOM 4135 N N . ASN A 1 490 ? 18.778 -9.234 -10.104 1.00 83.88 490 ASN A N 1
ATOM 4136 C CA . ASN A 1 490 ? 19.954 -8.971 -10.949 1.00 83.88 490 ASN A CA 1
ATOM 4137 C C . ASN A 1 490 ? 20.004 -9.800 -12.245 1.00 83.88 490 ASN A C 1
ATOM 4139 O O . ASN A 1 490 ? 20.614 -9.375 -13.218 1.00 83.88 490 ASN A O 1
ATOM 4143 N N . GLN A 1 491 ? 19.375 -10.980 -12.280 1.00 80.94 491 GLN A N 1
ATOM 4144 C CA . GLN A 1 491 ? 19.367 -11.835 -13.475 1.00 80.94 491 GLN A CA 1
ATOM 4145 C C . GLN A 1 491 ? 18.636 -11.174 -14.649 1.00 80.94 491 GLN A C 1
ATOM 4147 O O . GLN A 1 491 ? 19.073 -11.302 -15.786 1.00 80.94 491 GLN A O 1
ATOM 4152 N N . ASN A 1 492 ? 17.561 -10.432 -14.367 1.00 78.19 492 ASN A N 1
ATOM 4153 C CA . ASN A 1 492 ? 16.754 -9.773 -15.394 1.00 78.19 492 ASN A CA 1
ATOM 4154 C C . ASN A 1 492 ? 17.392 -8.463 -15.887 1.00 78.19 492 ASN A C 1
ATOM 4156 O O . ASN A 1 492 ? 17.089 -8.007 -16.984 1.00 78.19 492 ASN A O 1
ATOM 4160 N N . THR A 1 493 ? 18.288 -7.859 -15.101 1.00 89.00 493 THR A N 1
ATOM 4161 C CA . THR A 1 493 ? 18.957 -6.589 -15.434 1.00 89.00 493 THR A CA 1
ATOM 4162 C C . THR A 1 493 ? 20.425 -6.749 -15.822 1.00 89.00 493 THR A C 1
ATOM 4164 O O . THR A 1 493 ? 21.067 -5.754 -16.150 1.00 89.00 493 THR A O 1
ATOM 4167 N N . TYR A 1 494 ? 20.961 -7.973 -15.802 1.00 90.06 494 TYR A N 1
ATOM 4168 C CA . TYR A 1 494 ? 22.378 -8.258 -16.049 1.00 90.06 494 TYR A CA 1
ATOM 4169 C C . TYR A 1 494 ? 22.878 -7.653 -17.366 1.00 90.06 494 TYR A C 1
ATOM 4171 O O . TYR A 1 494 ? 23.868 -6.926 -17.377 1.00 90.06 494 TYR A O 1
ATOM 4179 N N . HIS A 1 495 ? 22.154 -7.884 -18.464 1.00 90.19 495 HIS A N 1
ATOM 4180 C CA . HIS A 1 495 ? 22.533 -7.349 -19.773 1.00 90.19 495 HIS A CA 1
ATOM 4181 C C . HIS A 1 495 ? 22.513 -5.814 -19.795 1.00 90.19 495 HIS A C 1
ATOM 4183 O O . HIS A 1 495 ? 23.427 -5.202 -20.336 1.00 90.19 495 HIS A O 1
ATOM 4189 N N . LEU A 1 496 ? 21.535 -5.178 -19.135 1.00 93.44 496 LEU A N 1
ATOM 4190 C CA . LEU A 1 496 ? 21.453 -3.715 -19.034 1.00 93.44 496 LEU A CA 1
ATOM 4191 C C . LEU A 1 496 ? 22.664 -3.131 -18.290 1.00 93.44 496 LEU A C 1
ATOM 4193 O O . LEU A 1 496 ? 23.230 -2.128 -18.718 1.00 93.44 496 LEU A O 1
ATOM 4197 N N . GLN A 1 497 ? 23.072 -3.775 -17.192 1.00 93.38 497 GLN A N 1
ATOM 4198 C CA . GLN A 1 497 ? 24.250 -3.386 -16.410 1.00 93.38 497 GLN A CA 1
ATOM 4199 C C . GLN A 1 497 ? 25.530 -3.553 -17.235 1.00 93.38 497 GLN A C 1
ATOM 4201 O O . GLN A 1 497 ? 26.299 -2.600 -17.353 1.00 93.38 497 GLN A O 1
ATOM 4206 N N . SER A 1 498 ? 25.703 -4.710 -17.888 1.00 92.00 498 SER A N 1
ATOM 4207 C CA . SER A 1 498 ? 26.860 -4.976 -18.755 1.00 92.00 498 SER A CA 1
ATOM 4208 C C . SER A 1 498 ? 26.962 -3.960 -19.893 1.00 92.00 498 SER A C 1
ATOM 4210 O O . SER A 1 498 ? 28.056 -3.488 -20.187 1.00 92.00 498 SER A O 1
ATOM 4212 N N . MET A 1 499 ? 25.839 -3.563 -20.504 1.00 92.62 499 MET A N 1
ATOM 4213 C CA . MET A 1 499 ? 25.829 -2.544 -21.558 1.00 92.62 499 MET A CA 1
ATOM 4214 C C . MET A 1 499 ? 26.346 -1.186 -21.068 1.00 92.62 499 MET A C 1
ATOM 4216 O O . MET A 1 499 ? 27.108 -0.540 -21.786 1.00 92.62 499 MET A O 1
ATOM 4220 N N . ILE A 1 500 ? 25.960 -0.746 -19.864 1.00 92.62 500 ILE A N 1
ATOM 4221 C CA . ILE A 1 500 ? 26.459 0.516 -19.297 1.00 92.62 500 ILE A CA 1
ATOM 4222 C C . ILE A 1 500 ? 27.938 0.421 -18.944 1.00 92.62 500 ILE A C 1
ATOM 4224 O O . ILE A 1 500 ? 28.689 1.335 -19.274 1.00 92.62 500 ILE A O 1
ATOM 4228 N N . GLU A 1 501 ? 28.364 -0.663 -18.297 1.00 90.25 501 GLU A N 1
ATOM 4229 C CA . GLU A 1 501 ? 29.768 -0.861 -17.922 1.00 90.25 501 GLU A CA 1
ATOM 4230 C C . GLU A 1 501 ? 30.673 -0.910 -19.161 1.00 90.25 501 GLU A C 1
ATOM 4232 O O . GLU A 1 501 ? 31.703 -0.240 -19.218 1.00 90.25 501 GLU A O 1
ATOM 4237 N N . GLU A 1 502 ? 30.269 -1.655 -20.194 1.00 87.06 502 GLU A N 1
ATOM 4238 C CA . GLU A 1 502 ? 30.959 -1.688 -21.488 1.00 87.06 502 GLU A CA 1
ATOM 4239 C C . GLU A 1 502 ? 31.038 -0.303 -22.116 1.00 87.06 502 GLU A C 1
ATOM 4241 O O . GLU A 1 502 ? 32.078 0.080 -22.650 1.00 87.06 502 GLU A O 1
ATOM 4246 N N . PHE A 1 503 ? 29.951 0.458 -22.043 1.00 86.56 503 PHE A N 1
ATOM 4247 C CA . PHE A 1 503 ? 29.917 1.793 -22.603 1.00 86.56 503 PHE A CA 1
ATOM 4248 C C . PHE A 1 503 ? 30.848 2.755 -21.849 1.00 86.56 503 PHE A C 1
ATOM 4250 O O . PHE A 1 503 ? 31.643 3.440 -22.483 1.00 86.56 503 PHE A O 1
ATOM 4257 N N . GLN A 1 504 ? 30.816 2.758 -20.514 1.00 86.38 504 GLN A N 1
ATOM 4258 C CA . GLN A 1 504 ? 31.669 3.602 -19.666 1.00 86.38 504 GLN A CA 1
ATOM 4259 C C . GLN A 1 504 ? 33.162 3.300 -19.837 1.00 86.38 504 GLN A C 1
ATOM 4261 O O . GLN A 1 504 ? 33.976 4.216 -19.893 1.00 86.38 504 GLN A O 1
ATOM 4266 N N . ASN A 1 505 ? 33.529 2.022 -19.957 1.00 82.75 505 ASN A N 1
ATOM 4267 C CA . ASN A 1 505 ? 34.930 1.621 -20.111 1.00 82.75 505 ASN A CA 1
ATOM 4268 C C . ASN A 1 505 ? 35.526 2.051 -21.463 1.00 82.75 505 ASN A C 1
ATOM 4270 O O . ASN A 1 505 ? 36.725 2.311 -21.564 1.00 82.75 505 ASN A O 1
ATOM 4274 N N . ASN A 1 506 ? 34.695 2.116 -22.505 1.00 74.00 506 ASN A N 1
ATOM 4275 C CA . ASN A 1 506 ? 35.133 2.387 -23.873 1.00 74.00 506 ASN A CA 1
ATOM 4276 C C . ASN A 1 506 ? 34.882 3.840 -24.324 1.00 74.00 506 ASN A C 1
ATOM 4278 O O . ASN A 1 506 ? 35.416 4.250 -25.350 1.00 74.00 506 ASN A O 1
ATOM 4282 N N . SER A 1 507 ? 34.070 4.633 -23.612 1.00 72.69 507 SER A N 1
ATOM 4283 C CA . SER A 1 507 ? 33.666 5.968 -24.087 1.00 72.69 507 SER A CA 1
ATOM 4284 C C . SER A 1 507 ? 34.801 6.994 -24.081 1.00 72.69 507 SER A C 1
ATOM 4286 O O . SER A 1 507 ? 34.848 7.847 -24.975 1.00 72.69 507 SER A O 1
ATOM 4288 N N . ASP A 1 508 ? 35.695 6.889 -23.095 1.00 71.94 508 ASP A N 1
ATOM 4289 C CA . ASP A 1 508 ? 36.726 7.888 -22.776 1.00 71.94 508 ASP A CA 1
ATOM 4290 C C . ASP A 1 508 ? 38.122 7.488 -23.283 1.00 71.94 508 ASP A C 1
ATOM 4292 O O . ASP A 1 508 ? 39.089 8.237 -23.134 1.00 71.94 508 ASP A O 1
ATOM 4296 N N . THR A 1 509 ? 38.245 6.312 -23.900 1.00 78.38 509 THR A N 1
ATOM 4297 C CA . THR A 1 509 ? 39.502 5.843 -24.480 1.00 78.38 509 THR A CA 1
ATOM 4298 C C . THR A 1 509 ? 39.722 6.447 -25.867 1.00 78.38 509 THR A C 1
ATOM 4300 O O . THR A 1 509 ? 38.813 6.580 -26.691 1.00 78.38 509 THR A O 1
ATOM 4303 N N . THR A 1 510 ? 40.967 6.829 -26.139 1.00 80.62 510 THR A N 1
ATOM 4304 C CA . THR A 1 510 ? 41.423 7.260 -27.461 1.00 80.62 510 THR A CA 1
ATOM 4305 C C . THR A 1 510 ? 42.339 6.202 -28.060 1.00 80.62 510 THR A C 1
ATOM 4307 O O . THR A 1 510 ? 42.980 5.423 -27.355 1.00 80.62 510 THR A O 1
ATOM 4310 N N . PHE A 1 511 ? 42.372 6.152 -29.385 1.00 82.12 511 PHE A N 1
ATOM 4311 C CA . PHE A 1 511 ? 43.200 5.246 -30.160 1.00 82.12 511 PHE A CA 1
ATOM 4312 C C . PHE A 1 511 ? 44.153 6.067 -31.028 1.00 82.12 511 PHE A C 1
ATOM 4314 O O . PHE A 1 511 ? 43.738 6.965 -31.761 1.00 82.12 511 PHE A O 1
ATOM 4321 N N . GLU A 1 512 ? 45.447 5.781 -30.933 1.00 83.50 512 GLU A N 1
ATOM 4322 C CA . GLU A 1 512 ? 46.451 6.408 -31.785 1.00 83.50 512 GLU A CA 1
ATOM 4323 C C . GLU A 1 512 ? 46.588 5.615 -33.086 1.00 83.50 512 GLU A C 1
ATOM 4325 O O . GLU A 1 512 ? 47.061 4.476 -33.116 1.00 83.50 512 GLU A O 1
ATOM 4330 N N . PHE A 1 513 ? 46.171 6.237 -34.183 1.00 82.31 513 PHE A N 1
ATOM 4331 C CA . PHE A 1 513 ? 46.205 5.666 -35.520 1.00 82.31 513 PHE A CA 1
ATOM 4332 C C . PHE A 1 513 ? 47.236 6.408 -36.371 1.00 82.31 513 PHE A C 1
ATOM 4334 O O . PHE A 1 513 ? 47.275 7.638 -36.374 1.00 82.31 513 PHE A O 1
ATOM 4341 N N . ARG A 1 514 ? 48.085 5.680 -37.102 1.00 80.31 514 ARG A N 1
ATOM 4342 C CA . ARG A 1 514 ? 49.018 6.287 -38.061 1.00 80.31 514 ARG A CA 1
ATOM 4343 C C . ARG A 1 514 ? 48.566 5.941 -39.468 1.00 80.31 514 ARG A C 1
ATOM 4345 O O . ARG A 1 514 ? 48.491 4.766 -39.809 1.00 80.31 514 ARG A O 1
ATOM 4352 N N . THR A 1 515 ? 48.292 6.963 -40.274 1.00 77.50 515 THR A N 1
ATOM 4353 C CA . THR A 1 515 ? 47.974 6.776 -41.696 1.00 77.50 515 THR A CA 1
ATOM 4354 C C . THR A 1 515 ? 49.199 6.276 -42.468 1.00 77.50 515 THR A C 1
ATOM 4356 O O . THR A 1 515 ? 50.334 6.385 -41.989 1.00 77.50 515 THR A O 1
ATOM 4359 N N . GLU A 1 516 ? 48.989 5.777 -43.690 1.00 73.44 516 GLU A N 1
ATOM 4360 C CA . GLU A 1 516 ? 50.079 5.424 -44.619 1.00 73.44 516 GLU A CA 1
ATOM 4361 C C . GLU A 1 516 ? 51.030 6.608 -44.885 1.00 73.44 516 GLU A C 1
ATOM 4363 O O . GLU A 1 516 ? 52.241 6.413 -44.953 1.00 73.44 516 GLU A O 1
ATOM 4368 N N . ASP A 1 517 ? 50.512 7.842 -44.878 1.00 75.19 517 ASP A N 1
ATOM 4369 C CA . ASP A 1 517 ? 51.294 9.089 -44.973 1.00 75.19 517 ASP A CA 1
ATOM 4370 C C . ASP A 1 517 ? 52.022 9.478 -43.665 1.00 75.19 517 ASP A C 1
ATOM 4372 O O . ASP A 1 517 ? 52.483 10.610 -43.505 1.00 75.19 517 ASP A O 1
ATOM 4376 N N . HIS A 1 518 ? 52.081 8.576 -42.682 1.00 75.19 518 HIS A N 1
ATOM 4377 C CA . HIS A 1 518 ? 52.662 8.783 -41.349 1.00 75.19 518 HIS A CA 1
ATOM 4378 C C . HIS A 1 518 ? 52.030 9.917 -40.523 1.00 75.19 518 HIS A C 1
ATOM 4380 O O . HIS A 1 518 ? 52.614 10.367 -39.531 1.00 75.19 518 HIS A O 1
ATOM 4386 N N . LYS A 1 519 ? 50.812 10.355 -40.864 1.00 80.19 519 LYS A N 1
ATOM 4387 C CA . LYS A 1 519 ? 50.063 11.318 -40.051 1.00 80.19 519 LYS A CA 1
ATOM 4388 C C . LYS A 1 519 ? 49.507 10.601 -38.823 1.00 80.19 519 LYS A C 1
ATOM 4390 O O . LYS A 1 519 ? 48.760 9.632 -38.948 1.00 80.19 519 LYS A O 1
ATOM 4395 N N . LEU A 1 520 ? 49.862 11.087 -37.635 1.00 81.06 520 LEU A N 1
ATOM 4396 C CA . LEU A 1 520 ? 49.262 10.625 -36.387 1.00 81.06 520 LEU A CA 1
ATOM 4397 C C . LEU A 1 520 ? 47.867 11.240 -36.246 1.00 81.06 520 LEU A C 1
ATOM 4399 O O . LEU A 1 520 ? 47.722 12.462 -36.178 1.00 81.06 520 LEU A O 1
ATOM 4403 N N . LEU A 1 521 ? 46.854 10.386 -36.204 1.00 80.75 521 LEU A N 1
ATOM 4404 C CA . LEU A 1 521 ? 45.476 10.735 -35.909 1.00 80.75 521 LEU A CA 1
ATOM 4405 C C . LEU A 1 521 ? 45.122 10.171 -34.535 1.00 80.75 521 LEU A C 1
ATOM 4407 O O . LEU A 1 521 ? 45.288 8.981 -34.274 1.00 80.75 521 LEU A O 1
ATOM 4411 N N . ILE A 1 522 ? 44.621 11.036 -33.659 1.00 81.06 522 ILE A N 1
ATOM 4412 C CA . ILE A 1 522 ? 44.017 10.618 -32.395 1.00 81.06 522 ILE A CA 1
ATOM 4413 C C . ILE A 1 522 ? 42.531 10.460 -32.679 1.00 81.06 522 ILE A C 1
ATOM 4415 O O . ILE A 1 522 ? 41.827 11.447 -32.894 1.00 81.06 522 ILE A O 1
ATOM 4419 N N . VAL A 1 523 ? 42.076 9.215 -32.735 1.00 80.62 523 VAL A N 1
ATOM 4420 C CA . VAL A 1 523 ? 40.674 8.881 -32.989 1.00 80.62 523 VAL A CA 1
ATOM 4421 C C . VAL A 1 523 ? 40.024 8.367 -31.715 1.00 80.62 523 VAL A C 1
ATOM 4423 O O . VAL A 1 523 ? 40.695 7.931 -30.779 1.00 80.62 523 VAL A O 1
ATOM 4426 N N . GLN A 1 524 ? 38.701 8.451 -31.656 1.00 79.56 524 GLN A N 1
ATOM 4427 C CA . GLN A 1 524 ? 37.956 7.873 -30.547 1.00 79.56 524 GLN A CA 1
ATOM 4428 C C . GLN A 1 524 ? 38.039 6.345 -30.627 1.00 79.56 524 GLN A C 1
ATOM 4430 O O . GLN A 1 524 ? 37.952 5.779 -31.720 1.00 79.56 524 GLN A O 1
ATOM 4435 N N . TYR A 1 525 ? 38.256 5.686 -29.488 1.00 80.88 525 TYR A N 1
ATOM 4436 C CA . TYR A 1 525 ? 38.385 4.235 -29.453 1.00 80.88 525 TYR A CA 1
ATOM 4437 C C . TYR A 1 525 ? 37.073 3.575 -29.922 1.00 80.88 525 TYR A C 1
ATOM 4439 O O . TYR A 1 525 ? 35.996 3.974 -29.469 1.00 80.88 525 TYR A O 1
ATOM 4447 N N . PRO A 1 526 ? 37.123 2.592 -30.842 1.00 82.88 526 PRO A N 1
ATOM 4448 C CA . PRO A 1 526 ? 35.937 1.863 -31.276 1.00 82.88 526 PRO A CA 1
ATOM 4449 C C . PRO A 1 526 ? 35.175 1.239 -30.103 1.00 82.88 526 PRO A C 1
ATOM 4451 O O . PRO A 1 526 ? 35.744 0.523 -29.280 1.00 82.88 526 PRO A O 1
ATOM 4454 N N . LEU A 1 527 ? 33.864 1.473 -30.049 1.00 84.19 527 LEU A N 1
ATOM 4455 C CA . LEU A 1 527 ? 33.009 0.943 -28.992 1.00 84.19 527 LEU A CA 1
ATOM 4456 C C . LEU A 1 527 ? 32.889 -0.588 -29.122 1.00 84.19 527 LEU A C 1
ATOM 4458 O O . LEU A 1 527 ? 32.236 -1.094 -30.036 1.00 84.19 527 LEU A O 1
ATOM 4462 N N . LEU A 1 528 ? 33.523 -1.329 -28.210 1.00 85.06 528 LEU A N 1
ATOM 4463 C CA . LEU A 1 528 ? 33.492 -2.792 -28.192 1.00 85.06 528 LEU A CA 1
ATOM 4464 C C . LEU A 1 528 ? 32.232 -3.298 -27.484 1.00 85.06 528 LEU A C 1
ATOM 4466 O O . LEU A 1 528 ? 32.130 -3.226 -26.261 1.00 85.06 528 LEU A O 1
ATOM 4470 N N . LEU A 1 529 ? 31.297 -3.843 -28.264 1.00 86.00 529 LEU A N 1
ATOM 4471 C CA . LEU A 1 529 ? 30.003 -4.334 -27.785 1.00 86.00 529 LEU A CA 1
ATOM 4472 C C . LEU A 1 529 ? 29.987 -5.860 -27.719 1.00 86.00 529 LEU A C 1
ATOM 4474 O O . LEU A 1 529 ? 30.244 -6.526 -28.728 1.00 86.00 529 LEU A O 1
ATOM 4478 N N . LYS A 1 530 ? 29.650 -6.446 -26.565 1.00 86.12 530 LYS A N 1
ATOM 4479 C CA . LYS A 1 530 ? 29.507 -7.906 -26.484 1.00 86.12 530 LYS A CA 1
ATOM 4480 C C . LYS A 1 530 ? 28.230 -8.360 -27.187 1.00 86.12 530 LYS A C 1
ATOM 4482 O O . LYS A 1 530 ? 27.122 -7.997 -26.805 1.00 86.12 530 LYS A O 1
ATOM 4487 N N . HIS A 1 531 ? 28.376 -9.241 -28.176 1.00 81.25 531 HIS A N 1
ATOM 4488 C CA . HIS A 1 531 ? 27.263 -9.728 -29.001 1.00 81.25 531 HIS A CA 1
ATOM 4489 C C . HIS A 1 531 ? 26.103 -10.358 -28.202 1.00 81.25 531 HIS A C 1
ATOM 4491 O O . HIS A 1 531 ? 24.965 -10.339 -28.654 1.00 81.25 531 HIS A O 1
ATOM 4497 N N . GLN A 1 532 ? 26.381 -10.943 -27.034 1.00 81.94 532 GLN A N 1
ATOM 4498 C CA . GLN A 1 532 ? 25.367 -11.583 -26.186 1.00 81.94 532 GLN A CA 1
ATOM 4499 C C . GLN A 1 532 ? 24.546 -10.585 -25.349 1.00 81.94 532 GLN A C 1
ATOM 4501 O O . GLN A 1 532 ? 23.413 -10.888 -24.991 1.00 81.94 532 GLN A O 1
ATOM 4506 N N . ASP A 1 533 ? 25.125 -9.423 -25.029 1.00 85.38 533 ASP A N 1
ATOM 4507 C CA . ASP A 1 533 ? 24.565 -8.447 -24.086 1.00 85.38 533 ASP A CA 1
ATOM 4508 C C . ASP A 1 533 ? 23.847 -7.300 -24.807 1.00 85.38 533 ASP A C 1
ATOM 4510 O O . ASP A 1 533 ? 23.060 -6.578 -24.199 1.00 85.38 533 ASP A O 1
ATOM 4514 N N . TRP A 1 534 ? 24.075 -7.149 -26.113 1.00 87.88 534 TRP A N 1
ATOM 4515 C CA . TRP A 1 534 ? 23.461 -6.122 -26.948 1.00 87.88 534 TRP A CA 1
ATOM 4516 C C . TRP A 1 534 ? 22.393 -6.705 -27.878 1.00 87.88 534 TRP A C 1
ATOM 4518 O O . TRP A 1 534 ? 22.510 -7.850 -28.326 1.00 87.88 534 TRP A O 1
ATOM 4528 N N . PRO A 1 535 ? 21.361 -5.923 -28.234 1.00 85.75 535 PRO A N 1
ATOM 4529 C CA . PRO A 1 535 ? 20.380 -6.380 -29.200 1.00 85.75 535 PRO A CA 1
ATOM 4530 C C . PRO A 1 535 ? 20.975 -6.620 -30.587 1.00 85.75 535 PRO A C 1
ATOM 4532 O O . PRO A 1 535 ? 21.952 -5.994 -30.999 1.00 85.75 535 PRO A O 1
ATOM 4535 N N . LYS A 1 536 ? 20.333 -7.507 -31.353 1.00 82.75 536 LYS A N 1
ATOM 4536 C CA . LYS A 1 536 ? 20.794 -7.863 -32.698 1.00 82.75 536 LYS A CA 1
ATOM 4537 C C . LYS A 1 536 ? 20.664 -6.684 -33.659 1.00 82.75 536 LYS A C 1
ATOM 4539 O O . LYS A 1 536 ? 19.589 -6.100 -33.805 1.00 82.75 536 LYS A O 1
ATOM 4544 N N . PHE A 1 537 ? 21.744 -6.400 -34.372 1.00 78.38 537 PHE A N 1
ATOM 4545 C CA . PHE A 1 537 ? 21.811 -5.347 -35.379 1.00 78.38 537 PHE A CA 1
ATOM 4546 C C . PHE A 1 537 ? 21.324 -5.841 -36.744 1.00 78.38 537 PHE A C 1
ATOM 4548 O O . PHE A 1 537 ? 21.522 -7.003 -37.109 1.00 78.38 537 PHE A O 1
ATOM 4555 N N . LYS A 1 538 ? 20.717 -4.945 -37.526 1.00 71.31 538 LYS A N 1
ATOM 4556 C CA . LYS A 1 538 ? 20.506 -5.161 -38.959 1.00 71.31 538 LYS A CA 1
ATOM 4557 C C . LYS A 1 538 ? 21.871 -5.228 -39.635 1.00 71.31 538 LYS A C 1
ATOM 4559 O O . LYS A 1 538 ? 22.680 -4.316 -39.493 1.00 71.31 538 LYS A O 1
ATOM 4564 N N . GLN A 1 539 ? 22.123 -6.311 -40.359 1.00 67.38 539 GLN A N 1
ATOM 4565 C CA . GLN A 1 539 ? 23.375 -6.497 -41.079 1.00 67.38 539 GLN A CA 1
ATOM 4566 C C . GLN A 1 539 ? 23.185 -6.079 -42.537 1.00 67.38 539 GLN A C 1
ATOM 4568 O O . GLN A 1 539 ? 22.396 -6.679 -43.263 1.00 67.38 539 GLN A O 1
ATOM 4573 N N . GLN A 1 540 ? 23.926 -5.057 -42.957 1.00 70.69 540 GLN A N 1
ATOM 4574 C CA . GLN A 1 540 ? 24.218 -4.780 -44.358 1.00 70.69 540 GLN A CA 1
ATOM 4575 C C . GLN A 1 540 ? 25.724 -4.561 -44.454 1.00 70.69 540 GLN A C 1
ATOM 4577 O O . GLN A 1 540 ? 26.273 -3.746 -43.714 1.00 70.69 540 GLN A O 1
ATOM 4582 N N . GLN A 1 541 ? 26.386 -5.290 -45.347 1.00 67.81 541 GLN A N 1
ATOM 4583 C CA . GLN A 1 541 ? 27.776 -4.999 -45.675 1.00 67.81 541 GLN A CA 1
ATOM 4584 C C . GLN A 1 541 ? 27.809 -3.709 -46.496 1.00 67.81 541 GLN A C 1
ATOM 4586 O O . GLN A 1 541 ? 27.153 -3.613 -47.534 1.00 67.81 541 GLN A O 1
ATOM 4591 N N . ILE A 1 542 ? 28.524 -2.707 -45.987 1.00 75.50 542 ILE A N 1
ATOM 4592 C CA . ILE A 1 542 ? 28.768 -1.452 -46.691 1.00 75.50 542 ILE A CA 1
ATOM 4593 C C . ILE A 1 542 ? 30.127 -1.576 -47.369 1.00 75.50 542 ILE A C 1
ATOM 4595 O O . ILE A 1 542 ? 31.143 -1.775 -46.706 1.00 75.50 542 ILE A O 1
ATOM 4599 N N . GLU A 1 543 ? 30.147 -1.455 -48.692 1.00 76.12 543 GLU A N 1
ATOM 4600 C CA . GLU A 1 543 ? 31.398 -1.361 -49.437 1.00 76.12 543 GLU A CA 1
ATOM 4601 C C . GLU A 1 543 ? 31.941 0.066 -49.304 1.00 76.12 543 GLU A C 1
ATOM 4603 O O . GLU A 1 543 ? 31.424 1.010 -49.901 1.00 76.12 543 GLU A O 1
ATOM 4608 N N . LEU A 1 544 ? 32.961 0.230 -48.463 1.00 74.75 544 LEU A N 1
ATOM 4609 C CA . LEU A 1 544 ? 33.651 1.500 -48.270 1.00 74.75 544 LEU A CA 1
ATOM 4610 C C . LEU A 1 544 ? 34.589 1.763 -49.461 1.00 74.75 544 LEU A C 1
ATOM 4612 O O . LEU A 1 544 ? 35.558 1.030 -49.662 1.00 74.75 544 LEU A O 1
ATOM 4616 N N . ASN A 1 545 ? 34.284 2.804 -50.243 1.00 72.06 545 ASN A N 1
ATOM 4617 C CA . ASN A 1 545 ? 35.040 3.217 -51.432 1.00 72.06 545 ASN A CA 1
ATOM 4618 C C . ASN A 1 545 ? 36.424 3.820 -51.081 1.00 72.06 545 ASN A C 1
ATOM 4620 O O . ASN A 1 545 ? 36.821 3.876 -49.914 1.00 72.06 545 ASN A O 1
ATOM 4624 N N . GLN A 1 546 ? 37.175 4.276 -52.094 1.00 69.19 546 GLN A N 1
ATOM 4625 C CA . GLN A 1 546 ? 38.529 4.830 -51.927 1.00 69.19 546 GLN A CA 1
ATOM 4626 C C . GLN A 1 546 ? 38.579 6.013 -50.947 1.00 69.19 546 GLN A C 1
ATOM 4628 O O . GLN A 1 546 ? 39.535 6.138 -50.186 1.00 69.19 546 GLN A O 1
ATOM 4633 N N . GLU A 1 547 ? 37.520 6.820 -50.885 1.00 71.75 547 GLU A N 1
ATOM 4634 C CA . GLU A 1 547 ? 37.386 7.966 -49.977 1.00 71.75 547 GLU A CA 1
ATOM 4635 C C . GLU A 1 547 ? 37.400 7.557 -48.490 1.00 71.75 547 GLU A C 1
ATOM 4637 O O . GLU A 1 547 ? 37.656 8.379 -47.612 1.00 71.75 547 GLU A O 1
ATOM 4642 N N . PHE A 1 548 ? 37.175 6.273 -48.197 1.00 78.44 548 PHE A N 1
ATOM 4643 C CA . PHE A 1 548 ? 37.132 5.698 -46.853 1.00 78.44 548 PHE A CA 1
ATOM 4644 C C . PHE A 1 548 ? 38.322 4.770 -46.545 1.00 78.44 548 PHE A C 1
ATOM 4646 O O . PHE A 1 548 ? 38.297 4.050 -45.543 1.00 78.44 548 PHE A O 1
ATOM 4653 N N . GLN A 1 549 ? 39.391 4.793 -47.354 1.00 80.00 549 GLN A N 1
ATOM 4654 C CA . GLN A 1 549 ? 40.603 3.985 -47.130 1.00 80.00 549 GLN A CA 1
ATOM 4655 C C . GLN A 1 549 ? 41.193 4.169 -45.727 1.00 80.00 549 GLN A C 1
ATOM 4657 O O . GLN A 1 549 ? 41.531 3.183 -45.075 1.00 80.00 549 GLN A O 1
ATOM 4662 N N . THR A 1 550 ? 41.217 5.404 -45.220 1.00 79.88 550 THR A N 1
ATOM 4663 C CA . THR A 1 550 ? 41.665 5.726 -43.856 1.00 79.88 550 THR A CA 1
ATOM 4664 C C . THR A 1 550 ? 40.876 4.959 -42.790 1.00 79.88 550 THR A C 1
ATOM 4666 O O . THR A 1 550 ? 41.449 4.505 -41.802 1.00 79.88 550 THR A O 1
ATOM 4669 N N . ILE A 1 551 ? 39.566 4.765 -42.990 1.00 82.88 551 ILE A N 1
ATOM 4670 C CA . ILE A 1 551 ? 38.722 3.992 -42.067 1.00 82.88 551 ILE A CA 1
ATOM 4671 C C . ILE A 1 551 ? 39.065 2.507 -42.151 1.00 82.88 551 ILE A C 1
ATOM 4673 O O . ILE A 1 551 ? 39.205 1.860 -41.118 1.00 82.88 551 ILE A O 1
ATOM 4677 N N . ASN A 1 552 ? 39.234 1.961 -43.357 1.00 84.44 552 ASN A N 1
ATOM 4678 C CA . ASN A 1 552 ? 39.608 0.555 -43.535 1.00 84.44 552 ASN A CA 1
ATOM 4679 C C . ASN A 1 552 ? 40.972 0.242 -42.897 1.00 84.44 552 ASN A C 1
ATOM 4681 O O . ASN A 1 552 ? 41.112 -0.769 -42.214 1.00 84.44 552 ASN A O 1
ATOM 4685 N N . GLN A 1 553 ? 41.953 1.134 -43.051 1.00 84.44 553 GLN A N 1
ATOM 4686 C CA . GLN A 1 553 ? 43.258 1.016 -42.395 1.00 84.44 553 GLN A CA 1
ATOM 4687 C C . GLN A 1 553 ? 43.135 1.066 -40.867 1.00 84.44 553 GLN A C 1
ATOM 4689 O O . GLN A 1 553 ? 43.744 0.249 -40.178 1.00 84.44 553 GLN A O 1
ATOM 4694 N N . LEU A 1 554 ? 42.317 1.981 -40.334 1.00 84.56 554 LEU A N 1
ATOM 4695 C CA . LEU A 1 554 ? 42.050 2.076 -38.897 1.00 84.56 554 LEU A CA 1
ATOM 4696 C C . LEU A 1 554 ? 41.445 0.776 -38.365 1.00 84.56 554 LEU A C 1
ATOM 4698 O O . LEU A 1 554 ? 41.924 0.262 -37.356 1.00 84.56 554 LEU A O 1
ATOM 4702 N N . LYS A 1 555 ? 40.450 0.213 -39.062 1.00 86.88 555 LYS A N 1
ATOM 4703 C CA . LYS A 1 555 ? 39.824 -1.065 -38.692 1.00 86.88 555 LYS A CA 1
ATOM 4704 C C . LYS A 1 555 ? 40.845 -2.199 -38.624 1.00 86.88 555 LYS A C 1
ATOM 4706 O O . LYS A 1 555 ? 40.905 -2.886 -37.610 1.00 86.88 555 LYS A O 1
ATOM 4711 N N . LEU A 1 556 ? 41.685 -2.345 -39.651 1.00 85.81 556 LEU A N 1
ATOM 4712 C CA . LEU A 1 556 ? 42.727 -3.376 -39.699 1.00 85.81 556 LEU A CA 1
ATOM 4713 C C . LEU A 1 556 ? 43.776 -3.194 -38.593 1.00 85.81 556 LEU A C 1
ATOM 4715 O O . LEU A 1 556 ? 44.156 -4.162 -37.934 1.00 85.81 556 LEU A O 1
ATOM 4719 N N . GLN A 1 557 ? 44.229 -1.956 -38.356 1.00 85.75 557 GLN A N 1
ATOM 4720 C CA . GLN A 1 557 ? 45.179 -1.672 -37.280 1.00 85.75 557 GLN A CA 1
ATOM 4721 C C . GLN A 1 557 ? 44.560 -2.002 -35.918 1.00 85.75 557 GLN A C 1
ATOM 4723 O O . GLN A 1 557 ? 45.214 -2.618 -35.079 1.00 85.75 557 GLN A O 1
ATOM 4728 N N . PHE A 1 558 ? 43.300 -1.633 -35.704 1.00 86.12 558 PHE A N 1
ATOM 4729 C CA . PHE A 1 558 ? 42.582 -1.938 -34.475 1.00 86.12 558 PHE A CA 1
ATOM 4730 C C . PHE A 1 558 ? 42.423 -3.449 -34.266 1.00 86.12 558 PHE A C 1
ATOM 4732 O O . PHE A 1 558 ? 42.757 -3.947 -33.196 1.00 86.12 558 PHE A O 1
ATOM 4739 N N . GLU A 1 559 ? 41.988 -4.191 -35.286 1.00 86.81 559 GLU A N 1
ATOM 4740 C CA . GLU A 1 559 ? 41.856 -5.654 -35.240 1.00 86.81 559 GLU A CA 1
ATOM 4741 C C . GLU A 1 559 ? 43.183 -6.348 -34.921 1.00 86.81 559 GLU A C 1
ATOM 4743 O O . GLU A 1 559 ? 43.212 -7.267 -34.107 1.00 86.81 559 GLU A O 1
ATOM 4748 N N . SER A 1 560 ? 44.294 -5.872 -35.494 1.00 83.94 560 SER A N 1
ATOM 4749 C CA . SER A 1 560 ? 45.626 -6.440 -35.243 1.00 83.94 560 SER A CA 1
ATOM 4750 C C . SER A 1 560 ? 46.094 -6.313 -33.788 1.00 83.94 560 SER A C 1
ATOM 4752 O O . SER A 1 560 ? 46.948 -7.081 -33.352 1.00 83.94 560 SER A O 1
ATOM 4754 N N . GLN A 1 561 ? 45.537 -5.359 -33.034 1.00 82.88 561 GLN A N 1
ATOM 4755 C CA . GLN A 1 561 ? 45.850 -5.135 -31.621 1.00 82.88 561 GLN A CA 1
ATOM 4756 C C . GLN A 1 561 ? 44.930 -5.913 -30.668 1.00 82.88 561 GLN A C 1
ATOM 4758 O O . GLN A 1 561 ? 45.119 -5.856 -29.454 1.00 82.88 561 GLN A O 1
ATOM 4763 N N . GLN A 1 562 ? 43.918 -6.612 -31.186 1.00 80.81 562 GLN A N 1
ATOM 4764 C CA . GLN A 1 562 ? 42.945 -7.338 -30.376 1.00 80.81 562 GLN A CA 1
ATOM 4765 C C . GLN A 1 562 ? 43.283 -8.828 -30.364 1.00 80.81 562 GLN A C 1
ATOM 4767 O O . GLN A 1 562 ? 43.112 -9.534 -31.356 1.00 80.81 562 GLN A O 1
ATOM 4772 N N . ASP A 1 563 ? 43.713 -9.333 -29.210 1.00 68.06 563 ASP A N 1
ATOM 4773 C CA . ASP A 1 563 ? 44.005 -10.754 -29.050 1.00 68.06 563 ASP A CA 1
ATOM 4774 C C . ASP A 1 563 ? 42.713 -11.594 -29.108 1.00 68.06 563 ASP A C 1
ATOM 4776 O O . ASP A 1 563 ? 41.834 -11.492 -28.250 1.00 68.06 563 ASP A O 1
ATOM 4780 N N . GLN A 1 564 ? 42.618 -12.465 -30.121 1.00 58.47 564 GLN A N 1
ATOM 4781 C CA . GLN A 1 564 ? 41.666 -13.586 -30.222 1.00 58.47 564 GLN A CA 1
ATOM 4782 C C . GLN A 1 564 ? 40.159 -13.241 -30.220 1.00 58.47 564 GLN A C 1
ATOM 4784 O O . GLN A 1 564 ? 39.327 -14.120 -29.984 1.00 58.47 564 GLN A O 1
ATOM 4789 N N . LYS A 1 565 ? 39.768 -12.001 -30.534 1.00 69.19 565 LYS A N 1
ATOM 4790 C CA . LYS A 1 565 ? 38.352 -11.613 -30.677 1.00 69.19 565 LYS A CA 1
ATOM 4791 C C . LYS A 1 565 ? 37.949 -11.537 -32.149 1.00 69.19 565 LYS A C 1
ATOM 4793 O O . LYS A 1 565 ? 38.561 -10.812 -32.923 1.00 69.19 565 LYS A O 1
ATOM 4798 N N . LEU A 1 566 ? 36.878 -12.238 -32.525 1.00 77.75 566 LEU A N 1
ATOM 4799 C CA . LEU A 1 566 ? 36.211 -12.010 -33.809 1.00 77.75 566 LEU A CA 1
ATOM 4800 C C . LEU A 1 566 ? 35.417 -10.704 -33.719 1.00 77.75 566 LEU A C 1
ATOM 4802 O O . LEU A 1 566 ? 34.441 -10.619 -32.972 1.00 77.75 566 LEU A O 1
ATOM 4806 N N . ILE A 1 567 ? 35.855 -9.688 -34.460 1.00 83.50 567 ILE A N 1
ATOM 4807 C CA . ILE A 1 567 ? 35.224 -8.368 -34.494 1.00 83.50 567 ILE A CA 1
ATOM 4808 C C . ILE A 1 567 ? 34.307 -8.298 -35.710 1.00 83.50 567 ILE A C 1
ATOM 4810 O O . ILE A 1 567 ? 34.682 -8.682 -36.814 1.00 83.50 567 ILE A O 1
ATOM 4814 N N . ASN A 1 568 ? 33.088 -7.811 -35.494 1.00 85.25 568 ASN A N 1
ATOM 4815 C CA . ASN A 1 568 ? 32.146 -7.519 -36.562 1.00 85.25 568 ASN A CA 1
ATOM 4816 C C . ASN A 1 568 ? 31.840 -6.020 -36.549 1.00 85.25 568 ASN A C 1
ATOM 4818 O O . ASN A 1 568 ? 31.260 -5.517 -35.585 1.00 85.25 568 ASN A O 1
ATOM 4822 N N . TRP A 1 569 ? 32.239 -5.312 -37.604 1.00 85.25 569 TRP A N 1
ATOM 4823 C CA . TRP A 1 569 ? 32.001 -3.877 -37.734 1.00 85.25 569 TRP A CA 1
ATOM 4824 C C . TRP A 1 569 ? 30.563 -3.600 -38.160 1.00 85.25 569 TRP A C 1
ATOM 4826 O O . TRP A 1 569 ? 30.062 -4.170 -39.127 1.00 85.25 569 TRP A O 1
ATOM 4836 N N . ILE A 1 570 ? 29.899 -2.687 -37.452 1.00 85.50 570 ILE A N 1
ATOM 4837 C CA . ILE A 1 570 ? 28.509 -2.314 -37.730 1.00 85.50 570 ILE A CA 1
ATOM 4838 C C . ILE A 1 570 ? 28.500 -0.924 -38.370 1.00 85.50 570 ILE A C 1
ATOM 4840 O O . ILE A 1 570 ? 28.175 0.078 -37.740 1.00 85.50 570 ILE A O 1
ATOM 4844 N N . ASP A 1 571 ? 28.871 -0.858 -39.646 1.00 84.19 571 ASP A N 1
ATOM 4845 C CA . ASP A 1 571 ? 29.098 0.422 -40.332 1.00 84.19 571 ASP A CA 1
ATOM 4846 C C . ASP A 1 571 ? 27.845 1.289 -40.472 1.00 84.19 571 ASP A C 1
ATOM 4848 O O . ASP A 1 571 ? 27.938 2.511 -40.412 1.00 84.19 571 ASP A O 1
ATOM 4852 N N . LEU A 1 572 ? 26.659 0.678 -40.557 1.00 81.06 572 LEU A N 1
ATOM 4853 C CA . LEU A 1 572 ? 25.378 1.395 -40.629 1.00 81.06 572 LEU A CA 1
ATOM 4854 C C . LEU A 1 572 ? 25.151 2.368 -39.461 1.00 81.06 572 LEU A C 1
ATOM 4856 O O . LEU A 1 572 ? 24.432 3.351 -39.616 1.00 81.06 572 LEU A O 1
ATOM 4860 N N . ILE A 1 573 ? 25.736 2.089 -38.293 1.00 79.25 573 ILE A N 1
ATOM 4861 C CA . ILE A 1 573 ? 25.583 2.904 -37.079 1.00 79.25 573 ILE A CA 1
ATOM 4862 C C . ILE A 1 573 ? 26.862 3.633 -36.680 1.00 79.25 573 ILE A C 1
ATOM 4864 O O . ILE A 1 573 ? 26.883 4.318 -35.655 1.00 79.25 573 ILE A O 1
ATOM 4868 N N . SER A 1 574 ? 27.935 3.458 -37.441 1.00 85.25 574 SER A N 1
ATOM 4869 C CA . SER A 1 574 ? 29.211 4.109 -37.184 1.00 85.25 574 SER A CA 1
ATOM 4870 C C . SER A 1 574 ? 29.152 5.577 -37.591 1.00 85.25 574 SER A C 1
ATOM 4872 O O . SER A 1 574 ? 28.407 5.960 -38.493 1.00 85.25 574 SER A O 1
ATOM 4874 N N . TYR A 1 575 ? 29.944 6.397 -36.904 1.00 85.94 575 TYR A N 1
ATOM 4875 C CA . TYR A 1 575 ? 30.010 7.842 -37.099 1.00 85.94 575 TYR A CA 1
ATOM 4876 C C . TYR A 1 575 ? 31.424 8.281 -37.429 1.00 85.94 575 TYR A C 1
ATOM 4878 O O . TYR A 1 575 ? 32.395 7.695 -36.954 1.00 85.94 575 TYR A O 1
ATOM 4886 N N . VAL A 1 576 ? 31.513 9.340 -38.223 1.00 86.44 576 VAL A N 1
ATOM 4887 C CA . VAL A 1 576 ? 32.767 9.932 -38.673 1.00 86.44 576 VAL A CA 1
ATOM 4888 C C . VAL A 1 576 ? 32.698 11.446 -38.539 1.00 86.44 576 VAL A C 1
ATOM 4890 O O . VAL A 1 576 ? 31.632 12.046 -38.691 1.00 86.44 576 VAL A O 1
ATOM 4893 N N . ASP A 1 577 ? 33.846 12.051 -38.245 1.00 86.25 577 ASP A N 1
ATOM 4894 C CA . ASP A 1 577 ? 34.030 13.497 -38.311 1.00 86.25 577 ASP A CA 1
ATOM 4895 C C . ASP A 1 577 ? 34.646 13.825 -39.685 1.00 86.25 577 ASP A C 1
ATOM 4897 O O . ASP A 1 577 ? 35.746 13.372 -39.999 1.00 86.25 577 ASP A O 1
ATOM 4901 N N . ILE A 1 578 ? 33.922 14.576 -40.519 1.00 86.31 578 ILE A N 1
ATOM 4902 C CA . ILE A 1 578 ? 34.352 15.004 -41.857 1.00 86.31 578 ILE A CA 1
ATOM 4903 C C . ILE A 1 578 ? 34.604 16.503 -41.840 1.00 86.31 578 ILE A C 1
ATOM 4905 O O . ILE A 1 578 ? 33.725 17.291 -41.491 1.00 86.31 578 ILE A O 1
ATOM 4909 N N . GLU A 1 579 ? 35.803 16.901 -42.245 1.00 84.69 579 GLU A N 1
ATOM 4910 C CA . GLU A 1 579 ? 36.165 18.305 -42.409 1.00 84.69 579 GLU A CA 1
ATOM 4911 C C . GLU A 1 579 ? 35.778 18.786 -43.806 1.00 84.69 579 GLU A C 1
ATOM 4913 O O . GLU A 1 579 ? 36.177 18.208 -44.819 1.00 84.69 579 GLU A O 1
ATOM 4918 N N . TYR A 1 580 ? 35.006 19.868 -43.872 1.00 84.81 580 TYR A N 1
ATOM 4919 C CA . TYR A 1 580 ? 34.665 20.490 -45.143 1.00 84.81 580 TYR A CA 1
ATOM 4920 C C . TYR A 1 580 ? 35.778 21.448 -45.569 1.00 84.81 580 TYR A C 1
ATOM 4922 O O . TYR A 1 580 ? 35.807 22.585 -45.132 1.00 84.81 580 TYR A O 1
ATOM 4930 N N . SER A 1 581 ? 36.689 21.018 -46.441 1.00 75.44 581 SER A N 1
ATOM 4931 C CA . SER A 1 581 ? 37.936 21.742 -46.761 1.00 75.44 581 SER A CA 1
ATOM 4932 C C . SER A 1 581 ? 37.795 23.219 -47.168 1.00 75.44 581 SER A C 1
ATOM 4934 O O . SER A 1 581 ? 38.727 23.992 -46.946 1.00 75.44 581 SER A O 1
ATOM 4936 N N . LYS A 1 582 ? 36.657 23.635 -47.746 1.00 75.50 582 LYS A N 1
ATOM 4937 C CA . LYS A 1 582 ? 36.414 25.035 -48.137 1.00 75.50 582 LYS A CA 1
ATOM 4938 C C . LYS A 1 582 ? 36.124 25.959 -46.940 1.00 75.50 582 LYS A C 1
ATOM 4940 O O . LYS A 1 582 ? 36.329 27.162 -47.063 1.00 75.50 582 LYS A O 1
ATOM 4945 N N . MET A 1 583 ? 35.661 25.429 -45.801 1.00 74.38 583 MET A N 1
ATOM 4946 C CA . MET A 1 583 ? 35.244 26.206 -44.621 1.00 74.38 583 MET A CA 1
ATOM 4947 C C . MET A 1 583 ? 35.756 25.575 -43.315 1.00 74.38 583 MET A C 1
ATOM 4949 O O . MET A 1 583 ? 36.153 24.422 -43.264 1.00 74.38 583 MET A O 1
ATOM 4953 N N . GLN A 1 584 ? 35.722 26.296 -42.195 1.00 77.56 584 GLN A N 1
ATOM 4954 C CA . GLN A 1 584 ? 36.115 25.723 -40.895 1.00 77.56 584 GLN A CA 1
ATOM 4955 C C . GLN A 1 584 ? 34.938 25.009 -40.205 1.00 77.56 584 GLN A C 1
ATOM 4957 O O . GLN A 1 584 ? 34.598 25.320 -39.061 1.00 77.56 584 GLN A O 1
ATOM 4962 N N . ILE A 1 585 ? 34.295 24.081 -40.923 1.00 83.62 585 ILE A N 1
ATOM 4963 C CA . ILE A 1 585 ? 33.133 23.313 -40.456 1.00 83.62 585 ILE A CA 1
ATOM 4964 C C . ILE A 1 585 ? 33.488 21.827 -40.413 1.00 83.62 585 ILE A C 1
ATOM 4966 O O . ILE A 1 585 ? 34.048 21.277 -41.364 1.00 83.62 585 ILE A O 1
ATOM 4970 N N . THR A 1 586 ? 33.121 21.172 -39.313 1.00 86.81 586 THR A N 1
ATOM 4971 C CA . THR A 1 586 ? 33.258 19.721 -39.149 1.00 86.81 586 THR A CA 1
ATOM 4972 C C . THR A 1 586 ? 31.878 19.092 -39.016 1.00 86.81 586 THR A C 1
ATOM 4974 O O . THR A 1 586 ? 31.106 19.453 -38.126 1.00 86.81 586 THR A O 1
ATOM 4977 N N . PHE A 1 587 ? 31.573 18.124 -39.872 1.00 87.75 587 PHE A N 1
ATOM 4978 C CA . PHE A 1 587 ? 30.356 17.328 -39.801 1.00 87.75 587 PHE A CA 1
ATOM 4979 C C . PHE A 1 587 ? 30.606 16.053 -39.005 1.00 87.75 587 PHE A C 1
ATOM 4981 O O . PHE A 1 587 ? 31.445 15.249 -39.392 1.00 87.75 587 PHE A O 1
ATOM 4988 N N . ARG A 1 588 ? 29.851 15.837 -37.930 1.00 87.94 588 ARG A N 1
ATOM 4989 C CA . ARG A 1 588 ? 29.755 14.547 -37.244 1.00 87.94 588 ARG A CA 1
ATOM 4990 C C . ARG A 1 588 ? 28.506 13.829 -37.728 1.00 87.94 588 ARG A C 1
ATOM 4992 O O . ARG A 1 588 ? 27.395 14.161 -37.307 1.00 87.94 588 ARG A O 1
ATOM 4999 N N . ILE A 1 589 ? 28.693 12.862 -38.613 1.00 89.38 589 ILE A N 1
ATOM 5000 C CA . ILE A 1 589 ? 27.604 12.202 -39.342 1.00 89.38 589 ILE A CA 1
ATOM 5001 C C . ILE A 1 589 ? 27.821 10.695 -39.417 1.00 89.38 589 ILE A C 1
ATOM 5003 O O . ILE A 1 589 ? 28.925 10.203 -39.178 1.00 89.38 589 ILE A O 1
ATOM 5007 N N . SER A 1 590 ? 26.761 9.953 -39.726 1.00 88.88 590 SER A N 1
ATOM 5008 C CA . SER A 1 590 ? 26.852 8.504 -39.905 1.00 88.88 590 SER A CA 1
ATOM 5009 C C . SER A 1 590 ? 27.637 8.142 -41.172 1.00 88.88 590 SER A C 1
ATOM 5011 O O . SER A 1 590 ? 27.722 8.942 -42.105 1.00 88.88 590 SER A O 1
ATOM 5013 N N . ILE A 1 591 ? 28.190 6.927 -41.250 1.00 88.75 591 ILE A N 1
ATOM 5014 C CA . ILE A 1 591 ? 28.843 6.438 -42.480 1.00 88.75 591 ILE A CA 1
ATOM 5015 C C . ILE A 1 591 ? 27.894 6.505 -43.697 1.00 88.75 591 ILE A C 1
ATOM 5017 O O . ILE A 1 591 ? 28.325 7.005 -44.736 1.00 88.75 591 ILE A O 1
ATOM 5021 N N . PRO A 1 592 ? 26.607 6.103 -43.614 1.00 89.25 592 PRO A N 1
ATOM 5022 C CA . PRO A 1 592 ? 25.665 6.313 -44.714 1.00 89.25 592 PRO A CA 1
ATOM 5023 C C . PRO A 1 592 ? 25.530 7.781 -45.146 1.00 89.25 592 PRO A C 1
ATOM 5025 O O . PRO A 1 592 ? 25.585 8.072 -46.338 1.00 89.25 592 PRO A O 1
ATOM 5028 N N . GLN A 1 593 ? 25.410 8.717 -44.196 1.00 90.75 593 GLN A N 1
ATOM 5029 C CA . GLN A 1 593 ? 25.346 10.157 -44.491 1.00 90.75 593 GLN A CA 1
ATOM 5030 C C . GLN A 1 593 ? 26.648 10.656 -45.136 1.00 90.75 593 GLN A C 1
ATOM 5032 O O . GLN A 1 593 ? 26.608 11.440 -46.081 1.00 90.75 593 GLN A O 1
ATOM 5037 N N . ALA A 1 594 ? 27.800 10.159 -44.678 1.00 90.25 594 ALA A N 1
ATOM 5038 C CA . ALA A 1 594 ? 29.107 10.447 -45.259 1.00 90.25 594 ALA A CA 1
ATOM 5039 C C . ALA A 1 594 ? 29.196 9.994 -46.717 1.00 90.25 594 ALA A C 1
ATOM 5041 O O . ALA A 1 594 ? 29.593 10.774 -47.577 1.00 90.25 594 ALA A O 1
ATOM 5042 N N . MET A 1 595 ? 28.784 8.759 -47.015 1.00 89.88 595 MET A N 1
ATOM 5043 C CA . MET A 1 595 ? 28.771 8.232 -48.384 1.00 89.88 595 MET A CA 1
ATOM 5044 C C . MET A 1 595 ? 27.856 9.050 -49.298 1.00 89.88 595 MET A C 1
ATOM 5046 O O . MET A 1 595 ? 28.214 9.320 -50.444 1.00 89.88 595 MET A O 1
ATOM 5050 N N . ILE A 1 596 ? 26.698 9.482 -48.784 1.00 91.25 596 ILE A N 1
ATOM 5051 C CA . ILE A 1 596 ? 25.791 10.375 -49.511 1.00 91.25 596 ILE A CA 1
ATOM 5052 C C . ILE A 1 596 ? 26.479 11.717 -49.788 1.00 91.25 596 ILE A C 1
ATOM 5054 O O . ILE A 1 596 ? 26.448 12.168 -50.928 1.00 91.25 596 ILE A O 1
ATOM 5058 N N . LEU A 1 597 ? 27.154 12.338 -48.813 1.00 90.38 597 LEU A N 1
ATOM 5059 C CA . LEU A 1 597 ? 27.892 13.589 -49.050 1.00 90.38 597 LEU A CA 1
ATOM 5060 C C . LEU A 1 597 ? 29.014 13.430 -50.076 1.00 90.38 597 LEU A C 1
ATOM 5062 O O . LEU A 1 597 ? 29.130 14.254 -50.981 1.00 90.38 597 LEU A O 1
ATOM 5066 N N . PHE A 1 598 ? 29.808 12.364 -49.974 1.00 89.00 598 PHE A N 1
ATOM 5067 C CA . PHE A 1 598 ? 30.900 12.111 -50.912 1.00 89.00 598 PHE A CA 1
ATOM 5068 C C . PHE A 1 598 ? 30.409 11.890 -52.346 1.00 89.00 598 PHE A C 1
ATOM 5070 O O . PHE A 1 598 ? 31.126 12.232 -53.284 1.00 89.00 598 PHE A O 1
ATOM 5077 N N . SER A 1 599 ? 29.164 11.439 -52.546 1.00 89.81 599 SER A N 1
ATOM 5078 C CA . SER A 1 599 ? 28.580 11.346 -53.892 1.00 89.81 599 SER A CA 1
ATOM 5079 C C . SER A 1 599 ? 28.471 12.702 -54.615 1.00 89.81 599 SER A C 1
ATOM 5081 O O . SER A 1 599 ? 28.460 12.728 -55.844 1.00 89.81 599 SER A O 1
ATOM 5083 N N . TYR A 1 600 ? 28.472 13.824 -53.882 1.00 89.88 600 TYR A N 1
ATOM 5084 C CA . TYR A 1 600 ? 28.466 15.185 -54.439 1.00 89.88 600 TYR A CA 1
ATOM 5085 C C . TYR A 1 600 ? 29.870 15.793 -54.602 1.00 89.88 600 TYR A C 1
ATOM 5087 O O . TYR A 1 600 ? 29.993 16.905 -55.112 1.00 89.88 600 TYR A O 1
ATOM 5095 N N . GLN A 1 601 ? 30.942 15.096 -54.199 1.00 85.06 601 GLN A N 1
ATOM 5096 C CA . GLN A 1 601 ? 32.305 15.646 -54.234 1.00 85.06 601 GLN A CA 1
ATOM 5097 C C . GLN A 1 601 ? 32.782 15.944 -55.663 1.00 85.06 601 GLN A C 1
ATOM 5099 O O . GLN A 1 601 ? 33.468 16.941 -55.886 1.00 85.06 601 GLN A O 1
ATOM 5104 N N . SER A 1 602 ? 32.434 15.089 -56.630 1.00 82.31 602 SER A N 1
ATOM 5105 C CA . SER A 1 602 ? 32.817 15.273 -58.037 1.00 82.31 602 SER A CA 1
ATOM 5106 C C . SER A 1 602 ? 31.927 16.282 -58.769 1.00 82.31 602 SER A C 1
ATOM 5108 O O . SER A 1 602 ? 32.406 16.992 -59.650 1.00 82.31 602 SER A O 1
ATOM 5110 N N . SER A 1 603 ? 30.640 16.346 -58.419 1.00 85.38 603 SER A N 1
ATOM 5111 C CA . SER A 1 603 ? 29.655 17.234 -59.044 1.00 85.38 603 SER A CA 1
ATOM 5112 C C . SER A 1 603 ? 28.495 17.519 -58.085 1.00 85.38 603 SER A C 1
ATOM 5114 O O . SER A 1 603 ? 27.807 16.585 -57.666 1.00 85.38 603 SER A O 1
ATOM 5116 N N . ASN A 1 604 ? 28.228 18.795 -57.789 1.00 88.94 604 ASN A N 1
ATOM 5117 C CA . ASN A 1 604 ? 27.106 19.216 -56.941 1.00 88.94 604 ASN A CA 1
ATOM 5118 C C . ASN A 1 604 ? 25.779 19.308 -57.734 1.00 88.94 604 ASN A C 1
ATOM 5120 O O . ASN A 1 604 ? 25.159 20.367 -57.835 1.00 88.94 604 ASN A O 1
ATOM 5124 N N . GLU A 1 605 ? 25.375 18.208 -58.374 1.00 92.00 605 GLU A N 1
ATOM 5125 C CA . GLU A 1 605 ? 24.132 18.103 -59.157 1.00 92.00 605 GLU A CA 1
ATOM 5126 C C . GLU A 1 605 ? 22.950 17.637 -58.299 1.00 92.00 605 GLU A C 1
ATOM 5128 O O . GLU A 1 605 ? 23.139 16.980 -57.281 1.00 92.00 605 GLU A O 1
ATOM 5133 N N . PHE A 1 606 ? 21.718 17.904 -58.746 1.00 91.38 606 PHE A N 1
ATOM 5134 C CA . PHE A 1 606 ? 20.531 17.268 -58.171 1.00 91.38 606 PHE A CA 1
ATOM 5135 C C . PHE A 1 606 ? 20.501 15.771 -58.514 1.00 91.38 606 PHE A C 1
ATOM 5137 O O . PHE A 1 606 ? 20.486 15.389 -59.687 1.00 91.38 606 PHE A O 1
ATOM 5144 N N . MET A 1 607 ? 20.473 14.914 -57.494 1.00 93.88 607 MET A N 1
ATOM 5145 C CA . MET A 1 607 ? 20.463 13.458 -57.636 1.00 93.88 607 MET A CA 1
ATOM 5146 C C . MET A 1 607 ? 19.235 12.834 -56.973 1.00 93.88 607 MET A C 1
ATOM 5148 O O . MET A 1 607 ? 18.870 13.178 -55.852 1.00 93.88 607 MET A O 1
ATOM 5152 N N . SER A 1 608 ? 18.613 11.871 -57.655 1.00 93.44 608 SER A N 1
ATOM 5153 C CA . SER A 1 608 ? 17.538 11.060 -57.078 1.00 93.44 608 SER A CA 1
ATOM 5154 C C . SER A 1 608 ? 18.090 9.990 -56.137 1.00 93.44 608 SER A C 1
ATOM 5156 O O . SER A 1 608 ? 19.235 9.548 -56.275 1.00 93.44 608 SER A O 1
ATOM 5158 N N . VAL A 1 609 ? 17.236 9.483 -55.244 1.00 91.88 609 VAL A N 1
ATOM 5159 C CA . VAL A 1 609 ? 17.553 8.352 -54.350 1.00 91.88 609 VAL A CA 1
ATOM 5160 C C . VAL A 1 609 ? 18.124 7.151 -55.121 1.00 91.88 609 VAL A C 1
ATOM 5162 O O . VAL A 1 609 ? 19.097 6.538 -54.683 1.00 91.88 609 VAL A O 1
ATOM 5165 N N . LYS A 1 610 ? 17.590 6.858 -56.314 1.00 91.38 610 LYS A N 1
ATOM 5166 C CA . LYS A 1 610 ? 18.069 5.768 -57.183 1.00 91.38 610 LYS A CA 1
ATOM 5167 C C . LYS A 1 610 ? 19.487 6.009 -57.702 1.00 91.38 610 LYS A C 1
ATOM 5169 O O . LYS A 1 610 ? 20.307 5.092 -57.705 1.00 91.38 610 LYS A O 1
ATOM 5174 N N . ARG A 1 611 ? 19.802 7.243 -58.118 1.00 90.94 611 ARG A N 1
ATOM 5175 C CA . ARG A 1 611 ? 21.150 7.609 -58.587 1.00 90.94 611 ARG A CA 1
ATOM 5176 C C . ARG A 1 611 ? 22.156 7.506 -57.444 1.00 90.94 611 ARG A C 1
ATOM 5178 O O . ARG A 1 611 ? 23.189 6.864 -57.613 1.00 90.94 611 ARG A O 1
ATOM 5185 N N . ILE A 1 612 ? 21.815 8.025 -56.266 1.00 90.50 612 ILE A N 1
ATOM 5186 C CA . ILE A 1 612 ? 22.651 7.902 -55.062 1.00 90.50 612 ILE A CA 1
ATOM 5187 C C . ILE A 1 612 ? 22.845 6.422 -54.692 1.00 90.50 612 ILE A C 1
ATOM 5189 O O . ILE A 1 612 ? 23.958 6.017 -54.362 1.00 90.50 612 ILE A O 1
ATOM 5193 N N . SER A 1 613 ? 21.808 5.586 -54.818 1.00 90.75 613 SER A N 1
ATOM 5194 C CA . SER A 1 613 ? 21.895 4.137 -54.575 1.00 90.75 613 SER A CA 1
ATOM 5195 C C . SER A 1 613 ? 22.862 3.447 -55.529 1.00 90.75 613 SER A C 1
ATOM 5197 O O . SER A 1 613 ? 23.696 2.663 -55.086 1.00 90.75 613 SER A O 1
ATOM 5199 N N . SER A 1 614 ? 22.840 3.800 -56.816 1.00 89.19 614 SER A N 1
ATOM 5200 C CA . SER A 1 614 ? 23.776 3.231 -57.792 1.00 89.19 614 SER A CA 1
ATOM 5201 C C . SER A 1 614 ? 25.243 3.582 -57.505 1.00 89.19 614 SER A C 1
ATOM 5203 O O . SER A 1 614 ? 26.121 2.753 -57.728 1.00 89.19 614 SER A O 1
ATOM 5205 N N . ILE A 1 615 ? 25.502 4.779 -56.967 1.00 87.38 615 ILE A N 1
ATOM 5206 C CA . ILE A 1 615 ? 26.852 5.267 -56.644 1.00 87.38 615 ILE A CA 1
ATOM 5207 C C . ILE A 1 615 ? 27.353 4.664 -55.325 1.00 87.38 615 ILE A C 1
ATOM 5209 O O . ILE A 1 615 ? 28.488 4.202 -55.233 1.00 87.38 615 ILE A O 1
ATOM 5213 N N . THR A 1 616 ? 26.505 4.672 -54.295 1.00 86.44 616 THR A N 1
ATOM 5214 C CA . THR A 1 616 ? 26.881 4.297 -52.920 1.00 86.44 616 THR A CA 1
ATOM 5215 C C . THR A 1 616 ? 26.658 2.820 -52.603 1.00 86.44 616 THR A C 1
ATOM 5217 O O . THR A 1 616 ? 27.137 2.346 -51.577 1.00 86.44 616 THR A O 1
ATOM 5220 N N . LYS A 1 617 ? 25.902 2.091 -53.438 1.00 86.62 617 LYS A N 1
ATOM 5221 C CA . LYS A 1 617 ? 25.432 0.710 -53.203 1.00 86.62 617 LYS A CA 1
ATOM 5222 C C . LYS A 1 617 ? 24.588 0.537 -51.928 1.00 86.62 617 LYS A C 1
ATOM 5224 O O . LYS A 1 617 ? 24.314 -0.587 -51.504 1.00 86.62 617 LYS A O 1
ATOM 5229 N N . LEU A 1 618 ? 24.142 1.633 -51.312 1.00 86.50 618 LEU A N 1
ATOM 5230 C CA . LEU A 1 618 ? 23.219 1.605 -50.180 1.00 86.50 618 LEU A CA 1
ATOM 5231 C C . LEU A 1 618 ? 21.792 1.320 -50.664 1.00 86.50 618 LEU A C 1
ATOM 5233 O O . LEU A 1 618 ? 21.412 1.689 -51.777 1.00 86.50 618 LEU A O 1
ATOM 5237 N N . GLN A 1 619 ? 20.978 0.679 -49.821 1.00 87.12 619 GLN A N 1
ATOM 5238 C CA . GLN A 1 619 ? 19.575 0.428 -50.156 1.00 87.12 619 GLN A CA 1
ATOM 5239 C C . GLN A 1 619 ? 18.796 1.749 -50.171 1.00 87.12 619 GLN A C 1
ATOM 5241 O O . GLN A 1 619 ? 18.986 2.594 -49.295 1.00 87.12 619 GLN A O 1
ATOM 5246 N N . GLU A 1 620 ? 17.878 1.898 -51.128 1.00 88.75 620 GLU A N 1
ATOM 5247 C CA . GLU A 1 620 ? 17.105 3.133 -51.341 1.00 88.75 620 GLU A CA 1
ATOM 5248 C C . GLU A 1 620 ? 16.381 3.619 -50.074 1.00 88.75 620 GLU A C 1
ATOM 5250 O O . GLU A 1 620 ? 16.381 4.814 -49.789 1.00 88.75 620 GLU A O 1
ATOM 5255 N N . TYR A 1 621 ? 15.844 2.700 -49.262 1.00 85.69 621 TYR A N 1
ATOM 5256 C CA . TYR A 1 621 ? 15.196 3.032 -47.987 1.00 85.69 621 TYR A CA 1
ATOM 5257 C C . TYR A 1 621 ? 16.142 3.750 -47.008 1.00 85.69 621 TYR A C 1
ATOM 5259 O O . TYR A 1 621 ? 15.755 4.743 -46.394 1.00 85.69 621 TYR A O 1
ATOM 5267 N N . PHE A 1 622 ? 17.394 3.292 -46.879 1.00 83.81 622 PHE A N 1
ATOM 5268 C CA . PHE A 1 622 ? 18.375 3.956 -46.015 1.00 83.81 622 PHE A CA 1
ATOM 5269 C C . PHE A 1 622 ? 18.770 5.325 -46.568 1.00 83.81 622 PHE A C 1
ATOM 5271 O O . PHE A 1 622 ? 18.980 6.251 -45.787 1.00 83.81 622 PHE A O 1
ATOM 5278 N N . ILE A 1 623 ? 18.861 5.466 -47.891 1.00 88.81 623 ILE A N 1
ATOM 5279 C CA . ILE A 1 623 ? 19.220 6.734 -48.534 1.00 88.81 623 ILE A CA 1
ATOM 5280 C C . ILE A 1 623 ? 18.121 7.766 -48.324 1.00 88.81 623 ILE A C 1
ATOM 5282 O O . ILE A 1 623 ? 18.417 8.835 -47.810 1.00 88.81 623 ILE A O 1
ATOM 5286 N N . SER A 1 624 ? 16.867 7.438 -48.649 1.00 89.38 624 SER A N 1
ATOM 5287 C CA . SER A 1 624 ? 15.726 8.349 -48.478 1.00 89.38 624 SER A CA 1
ATOM 5288 C C . SER A 1 624 ? 15.653 8.893 -47.044 1.00 89.38 624 SER A C 1
ATOM 5290 O O . SER A 1 624 ? 15.562 10.102 -46.840 1.00 89.38 624 SER A O 1
ATOM 5292 N N . GLN A 1 625 ? 15.826 8.030 -46.037 1.00 86.25 625 GLN A N 1
ATOM 5293 C CA . GLN A 1 625 ? 15.827 8.454 -44.634 1.00 86.25 625 GLN A CA 1
ATOM 5294 C C . GLN A 1 625 ? 17.010 9.351 -44.263 1.00 86.25 625 GLN A C 1
ATOM 5296 O O . GLN A 1 625 ? 16.808 10.401 -43.657 1.00 86.25 625 GLN A O 1
ATOM 5301 N N . ASN A 1 626 ? 18.239 8.964 -44.621 1.00 89.81 626 ASN A N 1
ATOM 5302 C CA . ASN A 1 626 ? 19.413 9.788 -44.321 1.00 89.81 626 ASN A CA 1
ATOM 5303 C C . ASN A 1 626 ? 19.356 11.131 -45.076 1.00 89.81 626 ASN A C 1
ATOM 5305 O O . ASN A 1 626 ? 19.722 12.157 -44.512 1.00 89.81 626 ASN A O 1
ATOM 5309 N N . CYS A 1 627 ? 18.834 11.160 -46.308 1.00 91.81 627 CYS A N 1
ATOM 5310 C CA . CYS A 1 627 ? 18.590 12.394 -47.053 1.00 91.81 627 CYS A CA 1
ATOM 5311 C C . CYS A 1 627 ? 17.562 13.290 -46.352 1.00 91.81 627 CYS A C 1
ATOM 5313 O O . CYS A 1 627 ? 17.810 14.486 -46.219 1.00 91.81 627 CYS A O 1
ATOM 5315 N N . ALA A 1 628 ? 16.463 12.731 -45.835 1.00 89.25 628 ALA A N 1
ATOM 5316 C CA . ALA A 1 628 ? 15.477 13.483 -45.059 1.00 89.25 628 ALA A CA 1
ATOM 5317 C C . ALA A 1 628 ? 16.077 14.086 -43.771 1.00 89.25 628 ALA A C 1
ATOM 5319 O O . ALA A 1 628 ? 15.822 15.249 -43.457 1.00 89.25 628 ALA A O 1
ATOM 5320 N N . GLU A 1 629 ? 16.925 13.338 -43.055 1.00 88.94 629 GLU A N 1
ATOM 5321 C CA . GLU A 1 629 ? 17.648 13.830 -41.870 1.00 88.94 629 GLU A CA 1
ATOM 5322 C C . GLU A 1 629 ? 18.631 14.955 -42.224 1.00 88.94 629 GLU A C 1
ATOM 5324 O O . GLU A 1 629 ? 18.667 15.995 -41.564 1.00 88.94 629 GLU A O 1
ATOM 5329 N N . MET A 1 630 ? 19.400 14.782 -43.300 1.00 90.19 630 MET A N 1
ATOM 5330 C CA . MET A 1 630 ? 20.362 15.781 -43.771 1.00 90.19 630 MET A CA 1
ATOM 5331 C C . MET A 1 630 ? 19.675 17.035 -44.323 1.00 90.19 630 MET A C 1
ATOM 5333 O O . MET A 1 630 ? 20.189 18.140 -44.149 1.00 90.19 630 MET A O 1
ATOM 5337 N N . LYS A 1 631 ? 18.496 16.886 -44.934 1.00 90.88 631 LYS A N 1
ATOM 5338 C CA . LYS A 1 631 ? 17.612 17.986 -45.337 1.00 90.88 631 LYS A CA 1
ATOM 5339 C C . LYS A 1 631 ? 17.074 18.739 -44.124 1.00 90.88 631 LYS A C 1
ATOM 5341 O O . LYS A 1 631 ? 17.122 19.965 -44.099 1.00 90.88 631 LYS A O 1
ATOM 5346 N N . ALA A 1 632 ? 16.599 18.034 -43.094 1.00 87.19 632 ALA A N 1
ATOM 5347 C CA . ALA A 1 632 ? 16.146 18.663 -41.850 1.00 87.19 632 ALA A CA 1
ATOM 5348 C C . ALA A 1 632 ? 17.279 19.450 -41.163 1.00 87.19 632 ALA A C 1
ATOM 5350 O O . ALA A 1 632 ? 17.045 20.526 -40.615 1.00 87.19 632 ALA A O 1
ATOM 5351 N N . ALA A 1 633 ? 18.516 18.952 -41.269 1.00 84.88 633 ALA A N 1
ATOM 5352 C CA . ALA A 1 633 ? 19.733 19.637 -40.836 1.00 84.88 633 ALA A CA 1
ATOM 5353 C C . ALA A 1 633 ? 20.236 20.723 -41.815 1.00 84.88 633 ALA A C 1
ATOM 5355 O O . ALA A 1 633 ? 21.277 21.321 -41.556 1.00 84.88 633 ALA A O 1
ATOM 5356 N N . LYS A 1 634 ? 19.513 20.984 -42.915 1.00 88.25 634 LYS A N 1
ATOM 5357 C CA . LYS A 1 634 ? 19.819 21.963 -43.979 1.00 88.25 634 LYS A CA 1
ATOM 5358 C C . LYS A 1 634 ? 21.110 21.717 -44.767 1.00 88.25 634 LYS A C 1
ATOM 5360 O O . LYS A 1 634 ? 21.531 22.580 -45.527 1.00 88.25 634 LYS A O 1
ATOM 5365 N N . ILE A 1 635 ? 21.709 20.535 -44.640 1.00 89.00 635 ILE A N 1
ATOM 5366 C CA . ILE A 1 635 ? 22.916 20.151 -45.385 1.00 89.00 635 ILE A CA 1
ATOM 5367 C C . ILE A 1 635 ? 22.575 19.789 -46.831 1.00 89.00 635 ILE A C 1
ATOM 5369 O O . ILE A 1 635 ? 23.358 20.057 -47.741 1.00 89.00 635 ILE A O 1
ATOM 5373 N N . LEU A 1 636 ? 21.407 19.179 -47.041 1.00 92.50 636 LEU A N 1
ATOM 5374 C CA . LEU A 1 636 ? 20.870 18.922 -48.371 1.00 92.50 636 LEU A CA 1
ATOM 5375 C C . LEU A 1 636 ? 19.692 19.851 -48.665 1.00 92.50 636 LEU A C 1
ATOM 5377 O O . LEU A 1 636 ? 18.864 20.128 -47.798 1.00 92.50 636 LEU A O 1
ATOM 5381 N N . GLU A 1 637 ? 19.607 20.287 -49.912 1.00 92.44 637 GLU A N 1
ATOM 5382 C CA . GLU A 1 637 ? 18.418 20.875 -50.519 1.00 92.44 637 GLU A CA 1
ATOM 5383 C C . GLU A 1 637 ? 17.605 19.783 -51.199 1.00 92.44 637 GLU A C 1
ATOM 5385 O O . GLU A 1 637 ? 18.173 18.835 -51.742 1.00 92.44 637 GLU A O 1
ATOM 5390 N N . GLU A 1 638 ? 16.284 19.937 -51.199 1.00 92.94 638 GLU A N 1
ATOM 5391 C CA . GLU A 1 638 ? 15.370 19.049 -51.910 1.00 92.94 638 GLU A CA 1
ATOM 5392 C C . GLU A 1 638 ? 14.579 19.842 -52.948 1.00 92.94 638 GLU A C 1
ATOM 5394 O O . GLU A 1 638 ? 14.051 20.916 -52.653 1.00 92.94 638 GLU A O 1
ATOM 5399 N N . VAL A 1 639 ? 14.466 19.280 -54.148 1.00 92.12 639 VAL A N 1
ATOM 5400 C CA . VAL A 1 639 ? 13.548 19.742 -55.186 1.00 92.12 639 VAL A CA 1
ATOM 5401 C C . VAL A 1 639 ? 12.731 18.548 -55.655 1.00 92.12 639 VAL A C 1
ATOM 5403 O O . VAL A 1 639 ? 13.276 17.489 -55.960 1.00 92.12 639 VAL A O 1
ATOM 5406 N N . ILE A 1 640 ? 11.415 18.727 -55.724 1.00 90.25 640 ILE A N 1
ATOM 5407 C CA . ILE A 1 640 ? 10.502 17.723 -56.266 1.00 90.25 640 ILE A CA 1
ATOM 5408 C C . ILE A 1 640 ? 10.316 18.030 -57.752 1.00 90.25 640 ILE A C 1
ATOM 5410 O O . ILE A 1 640 ? 9.825 19.103 -58.108 1.00 90.25 640 ILE A O 1
ATOM 5414 N N . GLN A 1 641 ? 10.732 17.106 -58.616 1.00 87.88 641 GLN A N 1
ATOM 5415 C CA . GLN A 1 641 ? 10.518 17.176 -60.065 1.00 87.88 641 GLN A CA 1
ATOM 5416 C C . GLN A 1 641 ? 9.833 15.889 -60.514 1.00 87.88 641 GLN A C 1
ATOM 5418 O O . GLN A 1 641 ? 10.320 14.807 -60.199 1.00 87.88 641 GLN A O 1
ATOM 5423 N N . ASP A 1 642 ? 8.708 16.003 -61.222 1.00 83.50 642 ASP A N 1
ATOM 5424 C CA . ASP A 1 642 ? 7.933 14.863 -61.739 1.00 83.50 642 ASP A CA 1
ATOM 5425 C C . ASP A 1 642 ? 7.632 13.780 -60.676 1.00 83.50 642 ASP A C 1
ATOM 5427 O O . ASP A 1 642 ? 7.832 12.590 -60.912 1.00 83.50 642 ASP A O 1
ATOM 5431 N N . ASP A 1 643 ? 7.191 14.197 -59.481 1.00 85.00 643 ASP A N 1
ATOM 5432 C CA . ASP A 1 643 ? 6.936 13.337 -58.306 1.00 85.00 643 ASP A CA 1
ATOM 5433 C C . ASP A 1 643 ? 8.159 12.545 -57.793 1.00 85.00 643 ASP A C 1
ATOM 5435 O O . ASP A 1 643 ? 8.025 11.600 -57.012 1.00 85.00 643 ASP A O 1
ATOM 5439 N N . VAL A 1 644 ? 9.373 12.937 -58.192 1.00 87.38 644 VAL A N 1
ATOM 5440 C CA . VAL A 1 644 ? 10.632 12.364 -57.707 1.00 87.38 644 VAL A CA 1
ATOM 5441 C C . VAL A 1 644 ? 11.361 13.371 -56.821 1.00 87.38 644 VAL A C 1
ATOM 5443 O O . VAL A 1 644 ? 11.643 14.500 -57.223 1.00 87.38 644 VAL A O 1
ATOM 5446 N N . GLU A 1 645 ? 11.709 12.936 -55.611 1.00 89.62 645 GLU A N 1
ATOM 5447 C CA . GLU A 1 645 ? 12.563 13.685 -54.689 1.00 89.62 645 GLU A CA 1
ATOM 5448 C C . GLU A 1 645 ? 14.014 13.690 -55.199 1.00 89.62 645 GLU A C 1
ATOM 5450 O O . GLU A 1 645 ? 14.646 12.635 -55.363 1.00 89.62 645 GLU A O 1
ATOM 5455 N N . LEU A 1 646 ? 14.544 14.886 -55.460 1.00 92.75 646 LEU A N 1
ATOM 5456 C CA . LEU A 1 646 ? 15.930 15.114 -55.855 1.00 92.75 646 LEU A CA 1
ATOM 5457 C C . LEU A 1 646 ? 16.658 15.904 -54.773 1.00 92.75 646 LEU A C 1
ATOM 5459 O O . LEU A 1 646 ? 16.147 16.914 -54.294 1.00 92.75 646 LEU A O 1
ATOM 5463 N N . TYR A 1 647 ? 17.878 15.484 -54.447 1.00 95.44 647 TYR A N 1
ATOM 5464 C CA . TYR A 1 647 ? 18.704 16.103 -53.414 1.00 95.44 647 TYR A CA 1
ATOM 5465 C C . TYR A 1 647 ? 19.975 16.723 -53.994 1.00 95.44 647 TYR A C 1
ATOM 5467 O O . TYR A 1 647 ? 20.516 16.223 -54.979 1.00 95.44 647 TYR A O 1
ATOM 5475 N N . ARG A 1 648 ? 20.462 17.801 -53.374 1.00 94.44 648 ARG A N 1
ATOM 5476 C CA . ARG A 1 648 ? 21.745 18.454 -53.692 1.00 94.44 648 ARG A CA 1
ATOM 5477 C C . ARG A 1 648 ? 22.411 18.966 -52.417 1.00 94.44 648 ARG A C 1
ATOM 5479 O O . ARG A 1 648 ? 21.709 19.284 -51.463 1.00 94.44 648 ARG A O 1
ATOM 5486 N N . PHE A 1 649 ? 23.739 19.070 -52.380 1.00 92.12 649 PHE A N 1
ATOM 5487 C CA . PHE A 1 649 ? 24.437 19.693 -51.254 1.00 92.12 649 PHE A CA 1
ATOM 5488 C C . PHE A 1 649 ? 24.216 21.217 -51.229 1.00 92.12 649 PHE A C 1
ATOM 5490 O O . PHE A 1 649 ? 24.416 21.904 -52.234 1.00 92.12 649 PHE A O 1
ATOM 5497 N N . ASN A 1 650 ? 23.794 21.734 -50.072 1.00 90.62 650 ASN A N 1
ATOM 5498 C CA . ASN A 1 650 ? 23.415 23.131 -49.868 1.00 90.62 650 ASN A CA 1
ATOM 5499 C C . ASN A 1 650 ? 24.648 24.028 -49.661 1.00 90.62 650 ASN A C 1
ATOM 5501 O O . ASN A 1 650 ? 25.021 24.336 -48.529 1.00 90.62 650 ASN A O 1
ATOM 5505 N N . GLU A 1 651 ? 25.312 24.441 -50.741 1.00 85.38 651 GLU A N 1
ATOM 5506 C CA . GLU A 1 651 ? 26.480 25.331 -50.635 1.00 85.38 651 GLU A CA 1
ATOM 5507 C C . GLU A 1 651 ? 26.103 26.724 -50.092 1.00 85.38 651 GLU A C 1
ATOM 5509 O O . GLU A 1 651 ? 26.853 27.285 -49.295 1.00 85.38 651 GLU A O 1
ATOM 5514 N N . GLU A 1 652 ? 24.920 27.246 -50.432 1.00 81.00 652 GLU A N 1
ATOM 5515 C CA . GLU A 1 652 ? 24.474 28.591 -50.034 1.00 81.00 652 GLU A CA 1
ATOM 5516 C C . GLU A 1 652 ? 24.272 28.725 -48.517 1.00 81.00 652 GLU A C 1
ATOM 5518 O O . GLU A 1 652 ? 24.715 29.695 -47.897 1.00 81.00 652 GLU A O 1
ATOM 5523 N N . TRP A 1 653 ? 23.631 27.739 -47.885 1.00 80.81 653 TRP A N 1
ATOM 5524 C CA . TRP A 1 653 ? 23.443 27.715 -46.433 1.00 80.81 653 TRP A CA 1
ATOM 5525 C C . TRP A 1 653 ? 24.780 27.577 -45.697 1.00 80.81 653 TRP A C 1
ATOM 5527 O O . TRP A 1 653 ? 25.009 28.236 -44.680 1.00 80.81 653 TRP A O 1
ATOM 5537 N N . MET A 1 654 ? 25.694 26.775 -46.247 1.00 76.44 654 MET A N 1
ATOM 5538 C CA . MET A 1 654 ? 27.029 26.574 -45.683 1.00 76.44 654 MET A CA 1
ATOM 5539 C C . MET A 1 654 ? 27.869 27.858 -45.703 1.00 76.44 654 MET A C 1
ATOM 5541 O O . MET A 1 654 ? 28.615 28.112 -44.757 1.00 76.44 654 MET A O 1
ATOM 5545 N N . GLU A 1 655 ? 27.727 28.691 -46.737 1.00 72.75 655 GLU A N 1
ATOM 5546 C CA . GLU A 1 655 ? 28.390 29.999 -46.828 1.00 72.75 655 GLU A CA 1
ATOM 5547 C C . GLU A 1 655 ? 27.854 31.010 -45.801 1.00 72.75 655 GLU A C 1
ATOM 5549 O O . GLU A 1 655 ? 28.632 31.779 -45.231 1.00 72.75 655 GLU A O 1
ATOM 5554 N N . GLN A 1 656 ? 26.553 30.976 -45.492 1.00 71.88 656 GLN A N 1
ATOM 5555 C CA . GLN A 1 656 ? 25.939 31.842 -44.473 1.00 71.88 656 GLN A CA 1
ATOM 5556 C C . GLN A 1 656 ? 26.393 31.486 -43.044 1.00 71.88 656 GLN A C 1
ATOM 5558 O O . GLN A 1 656 ? 26.558 32.363 -42.192 1.00 71.88 656 GLN A O 1
ATOM 5563 N N . GLU A 1 657 ? 26.625 30.201 -42.777 1.00 66.19 657 GLU A N 1
ATOM 5564 C CA . GLU A 1 657 ? 26.996 29.662 -41.460 1.00 66.19 657 GLU A CA 1
ATOM 5565 C C . GLU A 1 657 ? 28.514 29.675 -41.180 1.00 66.19 657 GLU A C 1
ATOM 5567 O O . GLU A 1 657 ? 28.933 29.540 -40.028 1.00 66.19 657 GLU A O 1
ATOM 5572 N N . ALA A 1 658 ? 29.351 29.886 -42.204 1.00 60.12 658 ALA A N 1
ATOM 5573 C CA . ALA A 1 658 ? 30.816 29.791 -42.148 1.00 60.12 658 ALA A CA 1
ATOM 5574 C C . ALA A 1 658 ? 31.525 30.811 -41.229 1.00 60.12 658 ALA A C 1
ATOM 5576 O O . ALA A 1 658 ? 32.733 30.715 -41.004 1.00 60.12 658 ALA A O 1
ATOM 5577 N N . THR A 1 659 ? 30.800 31.787 -40.676 1.00 59.12 659 THR A N 1
ATOM 5578 C CA . THR A 1 659 ? 31.359 32.850 -39.820 1.00 59.12 659 THR A CA 1
ATOM 5579 C C . THR A 1 659 ? 31.762 32.379 -38.416 1.00 59.12 659 THR A C 1
ATOM 5581 O O . THR A 1 659 ? 32.465 33.099 -37.707 1.00 59.12 659 THR A O 1
ATOM 5584 N N . GLN A 1 660 ? 31.375 31.168 -38.002 1.00 61.19 660 GLN A N 1
ATOM 5585 C CA . GLN A 1 660 ? 31.761 30.567 -36.722 1.00 61.19 660 GLN A CA 1
ATOM 5586 C C . GLN A 1 660 ? 32.337 29.163 -36.954 1.00 61.19 660 GLN A C 1
ATOM 5588 O O . GLN A 1 660 ? 31.748 28.372 -37.685 1.00 61.19 660 GLN A O 1
ATOM 5593 N N . ARG A 1 661 ? 33.461 28.816 -36.302 1.00 59.38 661 ARG A N 1
ATOM 5594 C CA . ARG A 1 661 ? 33.934 27.418 -36.250 1.00 59.38 661 ARG A CA 1
ATOM 5595 C C . ARG A 1 661 ? 32.843 26.567 -35.605 1.00 59.38 661 ARG A C 1
ATOM 5597 O O . ARG A 1 661 ? 32.606 26.696 -34.404 1.00 59.38 661 ARG A O 1
ATOM 5604 N N . ARG A 1 662 ? 32.168 25.729 -36.392 1.00 72.88 662 ARG A N 1
ATOM 5605 C CA . ARG A 1 662 ? 31.007 24.946 -35.948 1.00 72.88 662 ARG A CA 1
ATOM 5606 C C . ARG A 1 662 ? 31.220 23.461 -36.207 1.00 72.88 662 ARG A C 1
ATOM 5608 O O . ARG A 1 662 ? 31.702 23.054 -37.263 1.00 72.88 662 ARG A O 1
ATOM 5615 N N . LYS A 1 663 ? 30.819 22.657 -35.222 1.00 80.94 663 LYS A N 1
ATOM 5616 C CA . LYS A 1 663 ? 30.657 21.211 -35.358 1.00 80.94 663 LYS A CA 1
ATOM 5617 C C . LYS A 1 663 ? 29.172 20.919 -35.542 1.00 80.94 663 LYS A C 1
ATOM 5619 O O . LYS A 1 663 ? 28.397 21.131 -34.614 1.00 80.94 663 LYS A O 1
ATOM 5624 N N . ILE A 1 664 ? 28.782 20.469 -36.729 1.00 82.62 664 ILE A N 1
ATOM 5625 C CA . ILE A 1 664 ? 27.396 20.105 -37.045 1.00 82.62 664 ILE A CA 1
ATOM 5626 C C . ILE A 1 664 ? 27.237 18.615 -36.760 1.00 82.62 664 ILE A C 1
ATOM 5628 O O . ILE A 1 664 ? 27.988 17.806 -37.298 1.00 82.62 664 ILE A O 1
ATOM 5632 N N . ILE A 1 665 ? 26.279 18.247 -35.912 1.00 82.88 665 ILE A N 1
ATOM 5633 C CA . ILE A 1 665 ? 26.020 16.853 -35.538 1.00 82.88 665 ILE A CA 1
ATOM 5634 C C . ILE A 1 665 ? 24.651 16.454 -36.085 1.00 82.88 665 ILE A C 1
ATOM 5636 O O . ILE A 1 665 ? 23.654 17.080 -35.730 1.00 82.88 665 ILE A O 1
ATOM 5640 N N . ILE A 1 666 ? 24.592 15.402 -36.906 1.00 81.25 666 ILE A N 1
ATOM 5641 C CA . ILE A 1 666 ? 23.317 14.829 -37.361 1.00 81.25 666 ILE A CA 1
ATOM 5642 C C . ILE A 1 666 ? 23.072 13.513 -36.635 1.00 81.25 666 ILE A C 1
ATOM 5644 O O . ILE A 1 666 ? 23.791 12.525 -36.799 1.00 81.25 666 ILE A O 1
ATOM 5648 N N . ALA A 1 667 ? 22.025 13.484 -35.823 1.00 71.38 667 ALA A N 1
ATOM 5649 C CA . ALA A 1 667 ? 21.574 12.258 -35.192 1.00 71.38 667 ALA A CA 1
ATOM 5650 C C . ALA A 1 667 ? 20.770 11.411 -36.186 1.00 71.38 667 ALA A C 1
ATOM 5652 O O . ALA A 1 667 ? 19.788 11.891 -36.743 1.00 71.38 667 ALA A O 1
ATOM 5653 N N . THR A 1 668 ? 21.146 10.143 -36.357 1.00 70.38 668 THR A N 1
ATOM 5654 C CA . THR A 1 668 ? 20.323 9.164 -37.069 1.00 70.38 668 THR A CA 1
ATOM 5655 C C . THR A 1 668 ? 19.156 8.755 -36.182 1.00 70.38 668 THR A C 1
ATOM 5657 O O . THR A 1 668 ? 19.366 8.244 -35.079 1.00 70.38 668 THR A O 1
ATOM 5660 N N . THR A 1 669 ? 17.937 8.929 -36.675 1.00 64.50 669 THR A N 1
ATOM 5661 C CA . THR A 1 669 ? 16.686 8.468 -36.052 1.00 64.50 669 THR A CA 1
ATOM 5662 C C . THR A 1 669 ? 16.394 6.993 -36.333 1.00 64.50 669 THR A C 1
ATOM 5664 O O . THR A 1 669 ? 15.492 6.404 -35.736 1.00 64.50 669 THR A O 1
ATOM 5667 N N . GLN A 1 670 ? 17.171 6.371 -37.224 1.00 63.56 670 GLN A N 1
ATOM 5668 C CA . GLN A 1 670 ? 17.026 4.969 -37.596 1.00 63.56 670 GLN A CA 1
ATOM 5669 C C . GLN A 1 670 ? 17.140 4.047 -36.383 1.00 63.56 670 GLN A C 1
ATOM 5671 O O . GLN A 1 670 ? 18.060 4.173 -35.579 1.00 63.56 670 GLN A O 1
ATOM 5676 N N . ASN A 1 671 ? 16.243 3.061 -36.301 1.00 64.94 671 ASN A N 1
ATOM 5677 C CA . ASN A 1 671 ? 16.406 1.926 -35.402 1.00 64.94 671 ASN A CA 1
ATOM 5678 C C . ASN A 1 671 ? 17.330 0.893 -36.075 1.00 64.94 671 ASN A C 1
ATOM 5680 O O . ASN A 1 671 ? 16.893 0.206 -37.016 1.00 64.94 671 ASN A O 1
ATOM 5684 N N . PRO A 1 672 ? 18.593 0.777 -35.627 1.00 60.47 672 PRO A N 1
ATOM 5685 C CA . PRO A 1 672 ? 19.543 -0.136 -36.244 1.00 60.47 672 PRO A CA 1
ATOM 5686 C C . PRO A 1 672 ? 19.357 -1.577 -35.783 1.00 60.47 672 PRO A C 1
ATOM 5688 O O . PRO A 1 672 ? 19.968 -2.490 -36.335 1.00 60.47 672 PRO A O 1
ATOM 5691 N N . PHE A 1 673 ? 18.519 -1.788 -34.773 1.00 68.75 673 PHE A N 1
ATOM 5692 C CA . PHE A 1 673 ? 18.248 -3.089 -34.205 1.00 68.75 673 PHE A CA 1
ATOM 5693 C C . PHE A 1 673 ? 17.121 -3.774 -34.981 1.00 68.75 673 PHE A C 1
ATOM 5695 O O . PHE A 1 673 ? 16.230 -3.131 -35.552 1.00 68.75 673 PHE A O 1
ATOM 5702 N N . LEU A 1 674 ? 17.165 -5.104 -35.037 1.00 61.88 674 LEU A N 1
ATOM 5703 C CA . LEU A 1 674 ? 16.042 -5.894 -35.528 1.00 61.88 674 LEU A CA 1
ATOM 5704 C C . LEU A 1 674 ? 14.863 -5.653 -34.582 1.00 61.88 674 LEU A C 1
ATOM 5706 O O . LEU A 1 674 ? 14.927 -5.997 -33.405 1.00 61.88 674 LEU A O 1
ATOM 5710 N N . TYR A 1 675 ? 13.814 -5.005 -35.092 1.00 54.47 675 TYR A N 1
ATOM 5711 C CA . TYR A 1 675 ? 12.632 -4.668 -34.307 1.00 54.47 675 TYR A CA 1
ATOM 5712 C C . TYR A 1 675 ? 12.042 -5.960 -33.730 1.00 54.47 675 TYR A C 1
ATOM 5714 O O . TYR A 1 675 ? 11.615 -6.835 -34.489 1.00 54.47 675 TYR A O 1
ATOM 5722 N N . LEU A 1 676 ? 12.005 -6.079 -32.400 1.00 52.56 676 LEU A N 1
ATOM 5723 C CA . LEU A 1 676 ? 11.165 -7.066 -31.731 1.00 52.56 676 LEU A CA 1
ATOM 5724 C C . LEU A 1 676 ? 9.717 -6.632 -31.975 1.00 52.56 676 LEU A C 1
ATOM 5726 O O . LEU A 1 676 ? 9.141 -5.886 -31.189 1.00 52.56 676 LEU A O 1
ATOM 5730 N N . LYS A 1 677 ? 9.124 -7.022 -33.111 1.00 46.22 677 LYS A N 1
ATOM 5731 C CA . LYS A 1 677 ? 7.674 -6.873 -33.268 1.00 46.22 677 LYS A CA 1
ATOM 5732 C C . LYS A 1 677 ? 7.049 -7.659 -32.121 1.00 46.22 677 LYS A C 1
ATOM 5734 O O . LYS A 1 677 ? 7.381 -8.832 -31.955 1.00 46.22 677 LYS A O 1
ATOM 5739 N N . LYS A 1 678 ? 6.073 -7.055 -31.439 1.00 47.12 678 LYS A N 1
ATOM 5740 C CA . LYS A 1 678 ? 5.054 -7.727 -30.611 1.00 47.12 678 LYS A CA 1
ATOM 5741 C C . LYS A 1 678 ? 4.198 -8.718 -31.412 1.00 47.12 678 LYS A C 1
ATOM 5743 O O . LYS A 1 678 ? 3.007 -8.891 -31.164 1.00 47.12 678 LYS A O 1
ATOM 5748 N N . SER A 1 679 ? 4.755 -9.394 -32.418 1.00 37.69 679 SER A N 1
ATOM 5749 C CA . SER A 1 679 ? 4.163 -10.659 -32.795 1.00 37.69 679 SER A CA 1
ATOM 5750 C C . SER A 1 679 ? 4.246 -11.506 -31.543 1.00 37.69 679 SER A C 1
ATOM 5752 O O . SER A 1 679 ? 5.345 -11.708 -31.033 1.00 37.69 679 SER A O 1
ATOM 5754 N N . LYS A 1 680 ? 3.081 -11.952 -31.083 1.00 43.16 680 LYS A N 1
ATOM 5755 C CA . LYS A 1 680 ? 2.823 -13.159 -30.305 1.00 43.16 680 LYS A CA 1
ATOM 5756 C C . LYS A 1 680 ? 3.655 -14.345 -30.826 1.00 43.16 680 LYS A C 1
ATOM 5758 O O . LYS A 1 680 ? 3.111 -15.346 -31.286 1.00 43.16 680 LYS A O 1
ATOM 5763 N N . GLN A 1 681 ? 4.980 -14.252 -30.810 1.00 40.94 681 GLN A N 1
ATOM 5764 C CA . GLN A 1 681 ? 5.829 -15.407 -30.691 1.00 40.94 681 GLN A CA 1
ATOM 5765 C C . GLN A 1 681 ? 5.442 -15.907 -29.318 1.00 40.94 681 GLN A C 1
ATOM 5767 O O . GLN A 1 681 ? 5.883 -15.353 -28.317 1.00 40.94 681 GLN A O 1
ATOM 5772 N N . ARG A 1 682 ? 4.535 -16.894 -29.287 1.00 44.09 682 ARG A N 1
ATOM 5773 C CA . ARG A 1 682 ? 4.480 -17.858 -28.191 1.00 44.09 682 ARG A CA 1
ATOM 5774 C C . ARG A 1 682 ? 5.930 -18.034 -27.778 1.00 44.09 682 ARG A C 1
ATOM 5776 O O . ARG A 1 682 ? 6.722 -18.433 -28.646 1.00 44.09 682 ARG A O 1
ATOM 5783 N N . LYS A 1 683 ? 6.298 -17.584 -26.571 1.00 53.16 683 LYS A N 1
ATOM 5784 C CA . LYS A 1 683 ? 7.681 -17.672 -26.103 1.00 53.16 683 LYS A CA 1
ATOM 5785 C C . LYS A 1 683 ? 8.109 -19.086 -26.446 1.00 53.16 683 LYS A C 1
ATOM 5787 O O . LYS A 1 683 ? 7.329 -20.015 -26.237 1.00 53.16 683 LYS A O 1
ATOM 5792 N N . ASN A 1 684 ? 9.239 -19.266 -27.127 1.00 58.47 684 ASN A N 1
ATOM 5793 C CA . ASN A 1 684 ? 9.650 -20.613 -27.495 1.00 58.47 684 ASN A CA 1
ATOM 5794 C C . ASN A 1 684 ? 10.047 -21.336 -26.200 1.00 58.47 684 ASN A C 1
ATOM 5796 O O . ASN A 1 684 ? 11.219 -21.374 -25.830 1.00 58.47 684 ASN A O 1
ATOM 5800 N N . LEU A 1 685 ? 9.043 -21.852 -25.484 1.00 68.25 685 LEU A N 1
ATOM 5801 C CA . LEU A 1 685 ? 9.167 -22.486 -24.182 1.00 68.25 685 LEU A CA 1
ATOM 5802 C C . LEU A 1 685 ? 9.973 -23.778 -24.290 1.00 68.25 685 LEU A C 1
ATOM 5804 O O . LEU A 1 685 ? 10.399 -24.304 -23.270 1.00 68.25 685 LEU A O 1
ATOM 5808 N N . GLN A 1 686 ? 10.239 -24.260 -25.508 1.00 75.75 686 GLN A N 1
ATOM 5809 C CA . GLN A 1 686 ? 11.005 -25.467 -25.762 1.00 75.75 686 GLN A CA 1
ATOM 5810 C C . GLN A 1 686 ? 12.345 -25.468 -25.023 1.00 75.75 686 GLN A C 1
ATOM 5812 O O . GLN A 1 686 ? 12.611 -26.408 -24.283 1.00 75.75 686 GLN A O 1
ATOM 5817 N N . LEU A 1 687 ? 13.146 -24.404 -25.147 1.00 76.81 687 LEU A N 1
ATOM 5818 C CA . LEU A 1 687 ? 14.471 -24.326 -24.516 1.00 76.81 687 LEU A CA 1
ATOM 5819 C C . LEU A 1 687 ? 14.400 -24.217 -22.977 1.00 76.81 687 LEU A C 1
ATOM 5821 O O . LEU A 1 687 ? 15.097 -24.978 -22.303 1.00 76.81 687 LEU A O 1
ATOM 5825 N N . PRO A 1 688 ? 13.566 -23.335 -22.380 1.00 79.12 688 PRO A N 1
ATOM 5826 C CA . PRO A 1 688 ? 13.365 -23.310 -20.929 1.00 79.12 688 PRO A CA 1
ATOM 5827 C C . PRO A 1 688 ? 12.862 -24.636 -20.348 1.00 79.12 688 PRO A C 1
ATOM 5829 O O . PRO A 1 688 ? 13.351 -25.070 -19.304 1.00 79.12 688 PRO A O 1
ATOM 5832 N N . ILE A 1 689 ? 11.904 -25.281 -21.021 1.00 85.25 689 ILE A N 1
ATOM 5833 C CA . ILE A 1 689 ? 11.347 -26.577 -20.620 1.00 85.25 689 ILE A CA 1
ATOM 5834 C C . ILE A 1 689 ? 12.442 -27.644 -20.691 1.00 85.25 689 ILE A C 1
ATOM 5836 O O . ILE A 1 689 ? 12.653 -28.360 -19.717 1.00 85.25 689 ILE A O 1
ATOM 5840 N N . GLU A 1 690 ? 13.190 -27.711 -21.793 1.00 87.00 690 GLU A N 1
ATOM 5841 C CA . GLU A 1 690 ? 14.302 -28.649 -21.980 1.00 87.00 690 GLU A CA 1
ATOM 5842 C C . GLU A 1 690 ? 15.355 -28.505 -20.871 1.00 87.00 690 GLU A C 1
ATOM 5844 O O . GLU A 1 690 ? 15.693 -29.477 -20.191 1.00 87.00 690 GLU A O 1
ATOM 5849 N N . ALA A 1 691 ? 15.815 -27.277 -20.616 1.00 85.62 691 ALA A N 1
ATOM 5850 C CA . ALA A 1 691 ? 16.806 -26.989 -19.585 1.00 85.62 691 ALA A CA 1
ATOM 5851 C C . ALA A 1 691 ? 16.302 -27.332 -18.173 1.00 85.62 691 ALA A C 1
ATOM 5853 O O . ALA A 1 691 ? 17.063 -27.859 -17.356 1.00 85.62 691 ALA A O 1
ATOM 5854 N N . PHE A 1 692 ? 15.026 -27.063 -17.877 1.00 88.50 692 PHE A N 1
ATOM 5855 C CA . PHE A 1 692 ? 14.414 -27.415 -16.597 1.00 88.50 692 PHE A CA 1
ATOM 5856 C C . PHE A 1 692 ? 14.335 -28.933 -16.403 1.00 88.50 692 PHE A C 1
ATOM 5858 O O . PHE A 1 692 ? 14.713 -29.429 -15.338 1.00 88.50 692 PHE A O 1
ATOM 5865 N N . ILE A 1 693 ? 13.902 -29.672 -17.429 1.00 87.12 693 ILE A N 1
ATOM 5866 C CA . ILE A 1 693 ? 13.824 -31.138 -17.400 1.00 87.12 693 ILE A CA 1
ATOM 5867 C C . ILE A 1 693 ? 15.218 -31.726 -17.169 1.00 87.12 693 ILE A C 1
ATOM 5869 O O . ILE A 1 693 ? 15.401 -32.487 -16.219 1.00 87.12 693 ILE A O 1
ATOM 5873 N N . ILE A 1 694 ? 16.219 -31.308 -17.954 1.00 87.94 694 ILE A N 1
ATOM 5874 C CA . ILE A 1 694 ? 17.612 -31.761 -17.814 1.00 87.94 694 ILE A CA 1
ATOM 5875 C C . ILE A 1 694 ? 18.147 -31.456 -16.412 1.00 87.94 694 ILE A C 1
ATOM 5877 O O . ILE A 1 694 ? 18.726 -32.328 -15.770 1.00 87.94 694 ILE A O 1
ATOM 5881 N N . LYS A 1 695 ? 17.952 -30.235 -15.900 1.00 88.06 695 LYS A N 1
ATOM 5882 C CA . LYS A 1 695 ? 18.443 -29.834 -14.571 1.00 88.06 695 LYS A CA 1
ATOM 5883 C C . LYS A 1 695 ? 17.795 -30.645 -13.448 1.00 88.06 695 LYS A C 1
ATOM 5885 O O . LYS A 1 695 ? 18.482 -31.047 -12.509 1.00 88.06 695 LYS A O 1
ATOM 5890 N N . THR A 1 696 ? 16.492 -30.894 -13.548 1.00 86.94 696 THR A N 1
ATOM 5891 C CA . THR A 1 696 ? 15.732 -31.670 -12.558 1.00 86.94 696 THR A CA 1
ATOM 5892 C C . THR A 1 696 ? 16.183 -33.128 -12.556 1.00 86.94 696 THR A C 1
ATOM 5894 O O . THR A 1 696 ? 16.516 -33.671 -11.504 1.00 86.94 696 THR A O 1
ATOM 5897 N N . LEU A 1 697 ? 16.310 -33.727 -13.740 1.00 85.19 697 LEU A N 1
ATOM 5898 C CA . LEU A 1 697 ? 16.743 -35.112 -13.919 1.00 85.19 697 LEU A CA 1
ATOM 5899 C C . LEU A 1 697 ? 18.225 -35.324 -13.593 1.00 85.19 697 LEU A C 1
ATOM 5901 O O . LEU A 1 697 ? 18.577 -36.332 -12.990 1.00 85.19 697 LEU A O 1
ATOM 5905 N N . LYS A 1 698 ? 19.093 -34.345 -13.854 1.00 87.31 698 LYS A N 1
ATOM 5906 C CA . LYS A 1 698 ? 20.495 -34.387 -13.416 1.00 87.31 698 LYS A CA 1
ATOM 5907 C C . LYS A 1 698 ? 20.623 -34.424 -11.889 1.00 87.31 698 LYS A C 1
ATOM 5909 O O . LYS A 1 698 ? 21.519 -35.098 -11.378 1.00 87.31 698 LYS A O 1
ATOM 5914 N N . ASN A 1 699 ? 19.731 -33.731 -11.175 1.00 85.94 699 ASN A N 1
ATOM 5915 C CA . ASN A 1 699 ? 19.711 -33.686 -9.712 1.00 85.94 699 ASN A CA 1
ATOM 5916 C C . ASN A 1 699 ? 19.061 -34.928 -9.085 1.00 85.94 699 ASN A C 1
ATOM 5918 O O . ASN A 1 699 ? 19.605 -35.478 -8.133 1.00 85.94 699 ASN A O 1
ATOM 5922 N N . GLN A 1 700 ? 17.903 -35.355 -9.594 1.00 83.50 700 GLN A N 1
ATOM 5923 C CA . GLN A 1 700 ? 17.107 -36.442 -9.007 1.00 83.50 700 GLN A CA 1
ATOM 5924 C C . GLN A 1 700 ? 17.436 -37.824 -9.586 1.00 83.50 700 GLN A C 1
ATOM 5926 O O . GLN A 1 700 ? 17.043 -38.830 -9.006 1.00 83.50 700 GLN A O 1
ATOM 5931 N N . LYS A 1 701 ? 18.187 -37.881 -10.695 1.00 84.00 701 LYS A N 1
ATOM 5932 C CA . LYS A 1 701 ? 18.572 -39.067 -11.486 1.00 84.00 701 LYS A CA 1
ATOM 5933 C C . LYS A 1 701 ? 17.411 -39.827 -12.126 1.00 84.00 701 LYS A C 1
ATOM 5935 O O . LYS A 1 701 ? 17.562 -40.288 -13.254 1.00 84.00 701 LYS A O 1
ATOM 5940 N N . GLN A 1 702 ? 16.274 -39.935 -11.447 1.00 86.38 702 GLN A N 1
ATOM 5941 C CA . GLN A 1 702 ? 15.061 -40.593 -11.919 1.00 86.38 702 GLN A CA 1
ATOM 5942 C C . GLN A 1 702 ? 13.836 -39.818 -11.416 1.00 86.38 702 GLN A C 1
ATOM 5944 O O . GLN A 1 702 ? 13.821 -39.380 -10.267 1.00 86.38 702 GLN A O 1
ATOM 5949 N N . ILE A 1 703 ? 12.816 -39.636 -12.255 1.00 88.00 703 ILE A N 1
ATOM 5950 C CA . ILE A 1 703 ? 11.539 -39.020 -11.859 1.00 88.00 703 ILE A CA 1
ATOM 5951 C C . ILE A 1 703 ? 10.390 -39.645 -12.654 1.00 88.00 703 ILE A C 1
ATOM 5953 O O . ILE A 1 703 ? 10.559 -39.995 -13.824 1.00 88.00 703 ILE A O 1
ATOM 5957 N N . LEU A 1 704 ? 9.214 -39.780 -12.042 1.00 88.56 704 LEU A N 1
ATOM 5958 C CA . LEU A 1 704 ? 8.003 -40.141 -12.776 1.00 88.56 704 LEU A CA 1
ATOM 5959 C C . LEU A 1 704 ? 7.526 -38.946 -13.604 1.00 88.56 704 LEU A C 1
ATOM 5961 O O . LEU A 1 704 ? 7.534 -37.805 -13.138 1.00 88.56 704 LEU A O 1
ATOM 5965 N N . PHE A 1 705 ? 7.061 -39.205 -14.826 1.00 85.81 705 PHE A N 1
ATOM 5966 C CA . PHE A 1 705 ? 6.523 -38.163 -15.703 1.00 85.81 705 PHE A CA 1
ATOM 5967 C C . PHE A 1 705 ? 5.377 -37.384 -15.030 1.00 85.81 705 PHE A C 1
ATOM 5969 O O . PHE A 1 705 ? 5.315 -36.161 -15.141 1.00 85.81 705 PHE A O 1
ATOM 5976 N N . GLN A 1 706 ? 4.526 -38.071 -14.259 1.00 85.75 706 GLN A N 1
ATOM 5977 C CA . GLN A 1 706 ? 3.414 -37.463 -13.517 1.00 85.75 706 GLN A CA 1
ATOM 5978 C C . GLN A 1 706 ? 3.872 -36.488 -12.419 1.00 85.75 706 GLN A C 1
ATOM 5980 O O . GLN A 1 706 ? 3.173 -35.517 -12.151 1.00 85.75 706 GLN A O 1
ATOM 5985 N N . ASP A 1 707 ? 5.055 -36.694 -11.835 1.00 86.50 707 ASP A N 1
ATOM 5986 C CA . ASP A 1 707 ? 5.626 -35.805 -10.813 1.00 86.50 707 ASP A CA 1
ATOM 5987 C C . ASP A 1 707 ? 6.398 -34.632 -11.437 1.00 86.50 707 ASP A C 1
ATOM 5989 O O . ASP A 1 707 ? 6.491 -33.544 -10.859 1.00 86.50 707 ASP A O 1
ATOM 5993 N N . LEU A 1 708 ? 6.936 -34.830 -12.647 1.00 87.12 708 LEU A N 1
ATOM 5994 C CA . LEU A 1 708 ? 7.635 -33.797 -13.409 1.00 87.12 708 LEU A CA 1
ATOM 5995 C C . LEU A 1 708 ? 6.678 -32.702 -13.895 1.00 87.12 708 LEU A C 1
ATOM 5997 O O . LEU A 1 708 ? 7.021 -31.521 -13.822 1.00 87.12 708 LEU A O 1
ATOM 6001 N N . VAL A 1 709 ? 5.492 -33.082 -14.385 1.00 87.56 709 VAL A N 1
ATOM 6002 C CA . VAL A 1 709 ? 4.528 -32.153 -15.002 1.00 87.56 709 VAL A CA 1
ATOM 6003 C C . VAL A 1 709 ? 4.113 -31.019 -14.047 1.00 87.56 709 VAL A C 1
ATOM 6005 O O . VAL A 1 709 ? 4.329 -29.865 -14.414 1.00 87.56 709 VAL A O 1
ATOM 6008 N N . PRO A 1 710 ? 3.646 -31.266 -12.805 1.00 86.50 710 PRO A N 1
ATOM 6009 C CA . PRO A 1 710 ? 3.275 -30.197 -11.874 1.00 86.50 710 PRO A CA 1
ATOM 6010 C C . PRO A 1 710 ? 4.458 -29.303 -11.487 1.00 86.50 710 PRO A C 1
ATOM 6012 O O . PRO A 1 710 ? 4.302 -28.101 -11.264 1.00 86.50 710 PRO A O 1
ATOM 6015 N N . MET A 1 711 ? 5.660 -29.880 -11.393 1.00 85.44 711 MET A N 1
ATOM 6016 C CA . MET A 1 711 ? 6.876 -29.142 -11.049 1.00 85.44 711 MET A CA 1
ATOM 6017 C C . MET A 1 711 ? 7.267 -28.174 -12.171 1.00 85.44 711 MET A C 1
ATOM 6019 O O . MET A 1 711 ? 7.637 -27.027 -11.908 1.00 85.44 711 MET A O 1
ATOM 6023 N N . LEU A 1 712 ? 7.123 -28.629 -13.416 1.00 87.25 712 LEU A N 1
ATOM 6024 C CA . LEU A 1 712 ? 7.381 -27.858 -14.620 1.00 87.25 712 LEU A CA 1
ATOM 6025 C C . LEU A 1 712 ? 6.305 -26.797 -14.858 1.00 87.25 712 LEU A C 1
ATOM 6027 O O . LEU A 1 712 ? 6.644 -25.646 -15.110 1.00 87.25 712 LEU A O 1
ATOM 6031 N N . GLU A 1 713 ? 5.026 -27.135 -14.698 1.00 82.62 713 GLU A N 1
ATOM 6032 C CA . GLU A 1 713 ? 3.920 -26.175 -14.771 1.00 82.62 713 GLU A CA 1
ATOM 6033 C C . GLU A 1 713 ? 4.083 -25.063 -13.736 1.00 82.62 713 GLU A C 1
ATOM 6035 O O . GLU A 1 713 ? 3.945 -23.886 -14.060 1.00 82.62 713 GLU A O 1
ATOM 6040 N N . LYS A 1 714 ? 4.451 -25.408 -12.497 1.00 81.44 714 LYS A N 1
ATOM 6041 C CA . LYS A 1 714 ? 4.715 -24.417 -11.450 1.00 81.44 714 LYS A CA 1
ATOM 6042 C C . LYS A 1 714 ? 5.906 -23.525 -11.793 1.00 81.44 714 LYS A C 1
ATOM 6044 O O . LYS A 1 714 ? 5.855 -22.328 -11.517 1.00 81.44 714 LYS A O 1
ATOM 6049 N N . PHE A 1 715 ? 6.969 -24.083 -12.372 1.00 80.25 715 PHE A N 1
ATOM 6050 C CA . PHE A 1 715 ? 8.127 -23.313 -12.824 1.00 80.25 715 PHE A CA 1
ATOM 6051 C C . PHE A 1 715 ? 7.752 -22.363 -13.964 1.00 80.25 715 PHE A C 1
ATOM 6053 O O . PHE A 1 715 ? 7.975 -21.162 -13.845 1.00 80.25 715 PHE A O 1
ATOM 6060 N N . ILE A 1 716 ? 7.113 -22.865 -15.022 1.00 77.88 716 ILE A N 1
ATOM 6061 C CA . ILE A 1 716 ? 6.759 -22.057 -16.191 1.00 77.88 716 ILE A CA 1
ATOM 6062 C C . ILE A 1 716 ? 5.718 -20.994 -15.839 1.00 77.88 716 ILE A C 1
ATOM 6064 O O . ILE A 1 716 ? 5.900 -19.832 -16.194 1.00 77.88 716 ILE A O 1
ATOM 6068 N N . LYS A 1 717 ? 4.698 -21.335 -15.048 1.00 73.06 717 LYS A N 1
ATOM 6069 C CA . LYS A 1 717 ? 3.710 -20.364 -14.566 1.00 73.06 717 LYS A CA 1
ATOM 6070 C C . LYS A 1 717 ? 4.351 -19.276 -13.704 1.00 73.06 717 LYS A C 1
ATOM 6072 O O . LYS A 1 717 ? 3.978 -18.117 -13.807 1.00 73.06 717 LYS A O 1
ATOM 6077 N N . ARG A 1 718 ? 5.339 -19.621 -12.872 1.00 68.56 718 ARG A N 1
ATOM 6078 C CA . ARG A 1 718 ? 6.044 -18.646 -12.026 1.00 68.56 718 ARG A CA 1
ATOM 6079 C C . ARG A 1 718 ? 7.018 -17.767 -12.811 1.00 68.56 718 ARG A C 1
ATOM 6081 O O . ARG A 1 718 ? 7.197 -16.611 -12.450 1.00 68.56 718 ARG A O 1
ATOM 6088 N N . THR A 1 719 ? 7.695 -18.319 -13.812 1.00 58.97 719 THR A N 1
ATOM 6089 C CA . THR A 1 719 ? 8.777 -17.628 -14.527 1.00 58.97 719 THR A CA 1
ATOM 6090 C C . THR A 1 719 ? 8.282 -16.886 -15.764 1.00 58.97 719 THR A C 1
ATOM 6092 O O . THR A 1 719 ? 8.809 -15.825 -16.073 1.00 58.97 719 THR A O 1
ATOM 6095 N N . PHE A 1 720 ? 7.268 -17.416 -16.447 1.00 58.31 720 PHE A N 1
ATOM 6096 C CA . PHE A 1 720 ? 6.787 -16.901 -17.730 1.00 58.31 720 PHE A CA 1
ATOM 6097 C C . PHE A 1 720 ? 5.296 -16.528 -17.731 1.00 58.31 720 PHE A C 1
ATOM 6099 O O . PHE A 1 720 ? 4.845 -15.966 -18.721 1.00 58.31 720 PHE A O 1
ATOM 6106 N N . ASN A 1 721 ? 4.545 -16.822 -16.657 1.00 56.94 721 ASN A N 1
ATOM 6107 C CA . ASN A 1 721 ? 3.085 -16.637 -16.557 1.00 56.94 721 ASN A CA 1
ATOM 6108 C C . ASN A 1 721 ? 2.279 -17.335 -17.676 1.00 56.94 721 ASN A C 1
ATOM 6110 O O . ASN A 1 721 ? 1.156 -16.953 -17.990 1.00 56.94 721 ASN A O 1
ATOM 6114 N N . GLU A 1 722 ? 2.849 -18.391 -18.263 1.00 66.69 722 GLU A N 1
ATOM 6115 C CA . GLU A 1 722 ? 2.228 -19.194 -19.319 1.00 66.69 722 GLU A CA 1
ATOM 6116 C C . GLU A 1 722 ? 1.824 -20.588 -18.801 1.00 66.69 722 GLU A C 1
ATOM 6118 O O . GLU A 1 722 ? 2.402 -21.121 -17.848 1.00 66.69 722 GLU A O 1
ATOM 6123 N N . SER A 1 723 ? 0.815 -21.194 -19.435 1.00 71.06 723 SER A N 1
ATOM 6124 C CA . SER A 1 723 ? 0.451 -22.601 -19.234 1.00 71.06 723 SER A CA 1
ATOM 6125 C C . SER A 1 723 ? 1.093 -23.466 -20.313 1.00 71.06 723 SER A C 1
ATOM 6127 O O . SER A 1 723 ? 0.982 -23.152 -21.498 1.00 71.06 723 SER A O 1
ATOM 6129 N N . VAL A 1 724 ? 1.707 -24.581 -19.923 1.00 75.12 724 VAL A N 1
ATOM 6130 C CA . VAL A 1 724 ? 2.263 -25.548 -20.877 1.00 75.12 724 VAL A CA 1
ATOM 6131 C C . VAL A 1 724 ? 1.249 -26.648 -21.139 1.00 75.12 724 VAL A C 1
ATOM 6133 O O . VAL A 1 724 ? 0.738 -27.263 -20.210 1.00 75.12 724 VAL A O 1
ATOM 6136 N N . GLU A 1 725 ? 0.976 -26.932 -22.409 1.00 81.00 725 GLU A N 1
ATOM 6137 C CA . GLU A 1 725 ? 0.175 -28.097 -22.773 1.00 81.00 725 GLU A CA 1
ATOM 6138 C C . GLU A 1 725 ? 0.993 -29.382 -22.595 1.00 81.00 725 GLU A C 1
ATOM 6140 O O . GLU A 1 725 ? 2.151 -29.471 -23.009 1.00 81.00 725 GLU A O 1
ATOM 6145 N N . LEU A 1 726 ? 0.367 -30.432 -22.063 1.00 80.69 726 LEU A N 1
ATOM 6146 C CA . LEU A 1 726 ? 1.008 -31.732 -21.827 1.00 80.69 726 LEU A CA 1
ATOM 6147 C C . LEU A 1 726 ? 1.600 -32.350 -23.117 1.00 80.69 726 LEU A C 1
ATOM 6149 O O . LEU A 1 726 ? 2.615 -33.051 -23.090 1.00 80.69 726 LEU A O 1
ATOM 6153 N N . VAL A 1 727 ? 1.021 -32.014 -24.274 1.00 80.06 727 VAL A N 1
ATOM 6154 C CA . VAL A 1 727 ? 1.516 -32.389 -25.611 1.00 80.06 727 VAL A CA 1
ATOM 6155 C C . VAL A 1 727 ? 2.903 -31.795 -25.904 1.00 80.06 727 VAL A C 1
ATOM 6157 O O . VAL A 1 727 ? 3.746 -32.450 -26.512 1.00 80.06 727 VAL A O 1
ATOM 6160 N N . GLN A 1 728 ? 3.185 -30.577 -25.440 1.00 79.44 728 GLN A N 1
ATOM 6161 C CA . GLN A 1 728 ? 4.491 -29.939 -25.640 1.00 79.44 728 GLN A CA 1
ATOM 6162 C C . GLN A 1 728 ? 5.565 -30.588 -24.761 1.00 79.44 728 GLN A C 1
ATOM 6164 O O . GLN A 1 728 ? 6.670 -30.857 -25.231 1.00 79.44 728 GLN A O 1
ATOM 6169 N N . ILE A 1 729 ? 5.227 -30.914 -23.508 1.00 84.25 729 ILE A N 1
ATOM 6170 C CA . ILE A 1 729 ? 6.140 -31.590 -22.573 1.00 84.25 729 ILE A CA 1
ATOM 6171 C C . ILE A 1 729 ? 6.521 -32.974 -23.113 1.00 84.25 729 ILE A C 1
ATOM 6173 O O . ILE A 1 729 ? 7.699 -33.322 -23.158 1.00 84.25 729 ILE A O 1
ATOM 6177 N N . THR A 1 7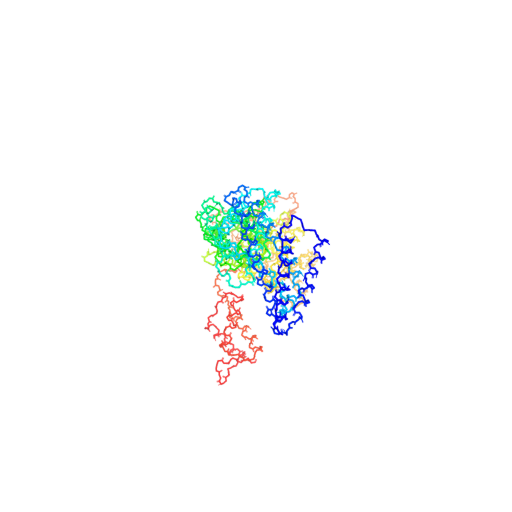30 ? 5.540 -33.749 -23.581 1.00 84.94 730 THR A N 1
ATOM 6178 C CA . THR A 1 730 ? 5.784 -35.082 -24.162 1.00 84.94 730 THR A CA 1
ATOM 6179 C C . THR A 1 730 ? 6.646 -35.024 -25.427 1.00 84.94 730 THR A C 1
ATOM 6181 O O . THR A 1 730 ? 7.545 -35.853 -25.584 1.00 84.94 730 THR A O 1
ATOM 6184 N N . ALA A 1 731 ? 6.444 -34.029 -26.299 1.00 84.88 731 ALA A N 1
ATOM 6185 C CA . ALA A 1 731 ? 7.284 -33.820 -27.479 1.00 84.88 731 ALA A CA 1
ATOM 6186 C C . ALA A 1 731 ? 8.748 -33.510 -27.112 1.00 84.88 731 ALA A C 1
ATOM 6188 O O . ALA A 1 731 ? 9.666 -34.051 -27.728 1.00 84.88 731 ALA A O 1
ATOM 6189 N N . ILE A 1 732 ? 8.975 -32.697 -26.077 1.00 85.44 732 ILE A N 1
ATOM 6190 C CA . ILE A 1 732 ? 10.321 -32.332 -25.609 1.00 85.44 732 ILE A CA 1
ATOM 6191 C C . ILE A 1 732 ? 11.007 -33.509 -24.919 1.00 85.44 732 ILE A C 1
ATOM 6193 O O . ILE A 1 732 ? 12.178 -33.767 -25.174 1.00 85.44 732 ILE A O 1
ATOM 6197 N N . VAL A 1 733 ? 10.286 -34.284 -24.107 1.00 86.12 733 VAL A N 1
ATOM 6198 C CA . VAL A 1 733 ? 10.818 -35.522 -23.516 1.00 86.12 733 VAL A CA 1
ATOM 6199 C C . VAL A 1 733 ? 11.215 -36.522 -24.606 1.00 86.12 733 VAL A C 1
ATOM 6201 O O . VAL A 1 733 ? 12.283 -37.124 -24.529 1.00 86.12 733 VAL A O 1
ATOM 6204 N N . LYS A 1 734 ? 10.407 -36.660 -25.665 1.00 84.31 734 LYS A N 1
ATOM 6205 C CA . LYS A 1 734 ? 10.755 -37.492 -26.825 1.00 84.31 734 LYS A CA 1
ATOM 6206 C C . LYS A 1 734 ? 12.018 -36.992 -27.533 1.00 84.31 734 LYS A C 1
ATOM 6208 O O . LYS A 1 734 ? 12.899 -37.792 -27.829 1.00 84.31 734 LYS A O 1
ATOM 6213 N N . TYR A 1 735 ? 12.133 -35.685 -27.739 1.00 86.88 735 TYR A N 1
ATOM 6214 C CA . TYR A 1 735 ? 13.337 -35.067 -28.292 1.00 86.88 735 TYR A CA 1
ATOM 6215 C C . TYR A 1 735 ? 14.577 -35.305 -27.408 1.00 86.88 735 TYR A C 1
ATOM 6217 O O . TYR A 1 735 ? 15.654 -35.606 -27.916 1.00 86.88 735 TYR A O 1
ATOM 6225 N N . LEU A 1 736 ? 14.431 -35.254 -26.082 1.00 86.12 736 LEU A N 1
ATOM 6226 C CA . LEU A 1 736 ? 15.509 -35.542 -25.131 1.00 86.12 736 LEU A CA 1
ATOM 6227 C C . LEU A 1 736 ? 15.945 -37.017 -25.137 1.00 86.12 736 LEU A C 1
ATOM 6229 O O . LEU A 1 736 ? 17.135 -37.289 -24.968 1.00 86.12 736 LEU A O 1
ATOM 6233 N N . TYR A 1 737 ? 15.022 -37.955 -25.385 1.00 85.50 737 TYR A N 1
ATOM 6234 C CA . TYR A 1 737 ? 15.365 -39.353 -25.675 1.00 85.50 737 TYR A CA 1
ATOM 6235 C C . TYR A 1 737 ? 16.182 -39.474 -26.965 1.00 85.50 737 TYR A C 1
ATOM 6237 O O . TYR A 1 737 ? 17.218 -40.130 -26.978 1.00 85.50 737 TYR A O 1
ATOM 6245 N N . GLU A 1 738 ? 15.758 -38.807 -28.042 1.00 85.56 738 GLU A N 1
ATOM 6246 C CA . GLU A 1 738 ? 16.463 -38.818 -29.335 1.00 85.56 738 GLU A CA 1
ATOM 6247 C C . GLU 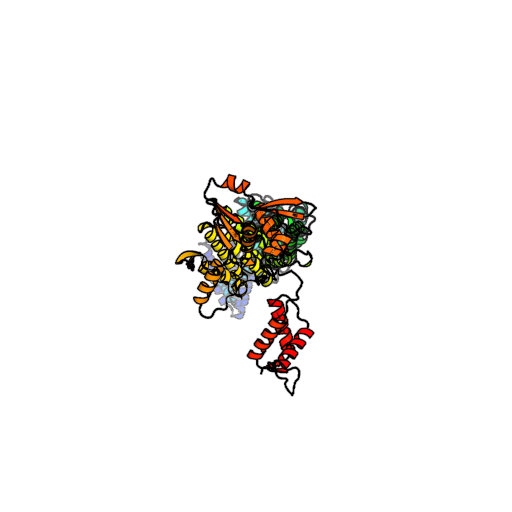A 1 738 ? 17.863 -38.183 -29.253 1.00 85.56 738 GLU A C 1
ATOM 6249 O O . GLU A 1 738 ? 18.767 -38.553 -30.003 1.00 85.56 738 GLU A O 1
ATOM 6254 N N . LYS A 1 739 ? 18.062 -37.242 -28.324 1.00 85.94 739 LYS A N 1
ATOM 6255 C CA . LYS A 1 739 ? 19.351 -36.598 -28.037 1.00 85.94 739 LYS A CA 1
ATOM 6256 C C . LYS A 1 739 ? 20.215 -37.337 -27.009 1.00 85.94 739 LYS A C 1
ATOM 6258 O O . LYS A 1 739 ? 21.292 -36.840 -26.692 1.00 85.94 739 LYS A O 1
ATOM 6263 N N . ASN A 1 740 ? 19.788 -38.508 -26.529 1.00 83.38 740 ASN A N 1
ATOM 6264 C CA . ASN A 1 740 ? 20.487 -39.308 -25.516 1.00 83.38 740 ASN A CA 1
ATOM 6265 C C . ASN A 1 740 ? 20.743 -38.561 -24.192 1.00 83.38 740 ASN A C 1
ATOM 6267 O O . ASN A 1 740 ? 21.734 -38.822 -23.515 1.00 83.38 740 ASN A O 1
ATOM 6271 N N . TYR A 1 741 ? 19.865 -37.630 -23.809 1.00 83.19 741 TYR A N 1
ATOM 6272 C CA . TYR A 1 741 ? 19.875 -37.064 -22.453 1.00 83.19 741 TYR A CA 1
ATOM 6273 C C . TYR A 1 741 ? 19.114 -37.946 -21.461 1.00 83.19 741 TYR A C 1
ATOM 6275 O O . TYR A 1 741 ? 19.369 -37.881 -20.258 1.00 83.19 741 TYR A O 1
ATOM 6283 N N . LEU A 1 742 ? 18.168 -38.744 -21.965 1.00 85.75 742 LEU A N 1
ATOM 6284 C CA . LEU A 1 742 ? 17.296 -39.610 -21.183 1.00 85.75 742 LEU A CA 1
ATOM 6285 C C . LEU A 1 742 ? 17.351 -41.049 -21.694 1.00 85.75 742 LEU A C 1
ATOM 6287 O O . LEU A 1 742 ? 17.470 -41.269 -22.898 1.00 85.75 742 LEU A O 1
ATOM 6291 N N . GLU A 1 743 ? 17.180 -42.015 -20.794 1.00 84.44 743 GLU A N 1
ATOM 6292 C CA . GLU A 1 743 ? 16.975 -43.432 -21.118 1.00 84.44 743 GLU A CA 1
ATOM 6293 C C . GLU A 1 743 ? 15.594 -43.904 -20.643 1.00 84.44 743 GLU A C 1
ATOM 6295 O O . GLU A 1 743 ? 15.043 -43.405 -19.652 1.00 84.44 743 GLU A O 1
ATOM 6300 N N . LYS A 1 744 ? 14.976 -44.810 -21.405 1.00 75.75 744 LYS A N 1
ATOM 6301 C CA . LYS A 1 744 ? 13.701 -45.420 -21.015 1.00 75.75 744 LYS A CA 1
ATOM 6302 C C . LYS A 1 744 ? 13.990 -46.568 -20.062 1.00 75.75 744 LYS A C 1
ATOM 6304 O O . LYS A 1 744 ? 14.825 -47.412 -20.368 1.00 75.75 744 LYS A O 1
ATOM 6309 N N . ASP A 1 745 ? 13.282 -46.615 -18.940 1.00 75.94 745 ASP A N 1
ATOM 6310 C CA . ASP A 1 745 ? 13.307 -47.795 -18.083 1.00 75.94 745 ASP A CA 1
ATOM 6311 C C . ASP A 1 745 ? 12.575 -48.959 -18.781 1.00 75.94 745 ASP A C 1
ATOM 6313 O O . ASP A 1 745 ? 11.480 -48.783 -19.318 1.00 75.94 745 ASP A O 1
ATOM 6317 N N . GLU A 1 746 ? 13.185 -50.146 -18.783 1.00 70.56 746 GLU A N 1
ATOM 6318 C CA . GLU A 1 746 ? 12.628 -51.365 -19.388 1.00 70.56 746 GLU A CA 1
ATOM 6319 C C . GLU A 1 746 ? 11.370 -51.877 -18.660 1.00 70.56 746 GLU A C 1
ATOM 6321 O O . GLU A 1 746 ? 10.551 -52.581 -19.249 1.00 70.56 746 GLU A O 1
ATOM 6326 N N . SER A 1 747 ? 11.204 -51.518 -17.385 1.00 71.31 747 SER A N 1
ATOM 6327 C CA . SER A 1 747 ? 10.131 -51.984 -16.502 1.00 71.31 747 SER A CA 1
ATOM 6328 C C . SER A 1 747 ? 8.989 -50.979 -16.321 1.00 71.31 747 SER A C 1
ATOM 6330 O O . SER A 1 747 ? 7.857 -51.392 -16.063 1.00 71.31 747 SER A O 1
ATOM 6332 N N . ASN A 1 748 ? 9.244 -49.674 -16.484 1.00 77.31 748 ASN A N 1
ATOM 6333 C CA . ASN A 1 748 ? 8.214 -48.639 -16.374 1.00 77.31 748 ASN A CA 1
ATOM 6334 C C . ASN A 1 748 ? 8.420 -47.491 -17.388 1.00 77.31 748 ASN A C 1
ATOM 6336 O O . ASN A 1 748 ? 9.278 -46.634 -17.172 1.00 77.31 748 ASN A O 1
ATOM 6340 N N . PRO A 1 749 ? 7.595 -47.397 -18.447 1.00 69.25 749 PRO A N 1
ATOM 6341 C CA . PRO A 1 749 ? 7.727 -46.361 -19.471 1.00 69.25 749 PRO A CA 1
ATOM 6342 C C . PRO A 1 749 ? 7.400 -44.938 -18.980 1.00 69.25 749 PRO A C 1
ATOM 6344 O O . PRO A 1 749 ? 7.719 -43.982 -19.685 1.00 69.25 749 PRO A O 1
ATOM 6347 N N . GLU A 1 750 ? 6.780 -44.774 -17.805 1.00 77.19 750 GLU A N 1
ATOM 6348 C CA . GLU A 1 750 ? 6.522 -43.460 -17.192 1.00 77.19 750 GLU A CA 1
ATOM 6349 C C . GLU A 1 750 ? 7.696 -42.947 -16.342 1.00 77.19 750 GLU A C 1
ATOM 6351 O O . GLU A 1 750 ? 7.676 -41.797 -15.895 1.00 77.19 750 GLU A O 1
ATOM 6356 N N . LEU A 1 751 ? 8.722 -43.776 -16.114 1.00 83.19 751 LEU A N 1
ATOM 6357 C CA . LEU A 1 751 ? 9.909 -43.406 -15.354 1.00 83.19 751 LEU A CA 1
ATOM 6358 C C . LEU A 1 751 ? 10.980 -42.832 -16.290 1.00 83.19 751 LEU A C 1
ATOM 6360 O O . LEU A 1 751 ? 11.538 -43.527 -17.141 1.00 83.19 751 LEU A O 1
ATOM 6364 N N . LEU A 1 752 ? 11.288 -41.550 -16.109 1.00 85.00 752 LEU A N 1
ATOM 6365 C CA . LEU A 1 752 ? 12.341 -40.858 -16.842 1.00 85.00 752 LEU A CA 1
ATOM 6366 C C . LEU A 1 752 ? 13.663 -41.015 -16.089 1.00 85.00 752 LEU A C 1
ATOM 6368 O O . LEU A 1 752 ? 13.750 -40.628 -14.922 1.00 85.00 752 LEU A O 1
ATOM 6372 N N . LYS A 1 753 ? 14.702 -41.525 -16.754 1.00 82.88 753 LYS A N 1
ATOM 6373 C CA . LYS A 1 753 ? 16.054 -41.640 -16.193 1.00 82.88 753 LYS A CA 1
ATOM 6374 C C . LYS A 1 753 ? 17.037 -40.754 -16.939 1.00 82.88 753 LYS A C 1
ATOM 6376 O O . LYS A 1 753 ? 17.002 -40.684 -18.165 1.00 82.88 753 LYS A O 1
ATOM 6381 N N . TYR A 1 754 ? 17.900 -40.083 -16.187 1.00 86.75 754 TYR A N 1
ATOM 6382 C CA . TYR A 1 754 ? 18.989 -39.272 -16.721 1.00 86.75 754 TYR A CA 1
ATOM 6383 C C . TYR A 1 754 ? 20.206 -40.142 -17.051 1.00 86.75 754 TYR A C 1
ATOM 6385 O O . TYR A 1 754 ? 20.612 -40.931 -16.196 1.00 86.75 754 TYR A O 1
ATOM 6393 N N . ILE A 1 755 ? 20.797 -39.947 -18.235 1.00 78.19 755 ILE A N 1
ATOM 6394 C CA . ILE A 1 755 ? 22.022 -40.640 -18.683 1.00 78.19 755 ILE A CA 1
ATOM 6395 C C . ILE A 1 755 ? 23.280 -39.998 -18.085 1.00 78.19 755 ILE A C 1
ATOM 6397 O O . ILE A 1 755 ? 23.427 -38.752 -18.152 1.00 78.19 755 ILE A O 1
#